Protein AF-0000000074711418 (afdb_homodimer)

Solvent-accessible surface area (backbone atoms only — not comparable to full-atom values): 25862 Å² total; per-residue (Å²): 127,72,84,55,69,32,35,14,30,40,25,32,42,69,70,39,47,30,46,50,47,10,39,46,72,58,63,56,45,56,40,78,42,31,34,33,14,30,91,47,66,71,37,40,48,57,42,47,72,63,50,27,42,69,42,72,46,60,62,56,36,60,75,67,21,33,38,35,36,38,39,44,59,46,82,50,41,68,62,52,39,64,68,39,26,87,68,60,46,81,76,32,38,44,30,33,54,33,62,34,54,39,62,68,40,52,51,70,54,32,49,86,70,47,21,33,34,42,35,43,54,28,71,27,17,40,75,40,35,14,48,32,42,34,33,73,34,94,50,45,46,72,66,51,52,51,48,51,48,56,57,46,43,56,17,17,54,54,47,81,45,61,69,91,51,47,36,45,41,42,17,49,38,37,20,28,30,35,58,48,25,48,49,30,48,20,40,14,49,14,36,34,74,72,68,41,56,62,72,59,23,43,50,47,29,22,47,28,40,29,13,35,19,47,45,36,65,71,67,66,51,56,39,72,58,55,28,51,73,57,37,49,94,91,34,25,32,44,42,14,50,50,39,24,60,76,45,43,45,50,58,20,40,22,46,11,29,46,41,5,20,54,39,22,52,54,52,7,66,74,71,30,93,126,74,84,56,67,33,34,13,28,40,26,32,43,68,71,39,47,31,46,50,45,9,38,46,72,58,63,58,46,56,39,79,42,31,32,33,11,28,91,48,66,71,37,40,50,57,41,45,74,63,49,26,42,67,44,70,47,61,61,56,38,60,73,67,21,32,38,35,37,38,38,45,59,45,82,51,43,66,63,50,39,63,68,38,27,88,68,62,47,82,76,31,39,43,30,33,56,32,62,34,53,38,62,68,40,52,50,71,54,32,49,88,71,48,22,32,34,41,33,43,55,25,72,25,17,41,74,40,35,14,47,33,41,33,31,72,33,92,49,43,48,71,66,53,52,52,48,50,48,55,58,46,45,57,17,18,54,54,47,81,46,63,71,90,50,47,36,45,40,44,16,48,40,36,20,28,30,35,58,48,26,47,48,31,47,18,42,14,49,14,36,34,76,72,67,43,56,61,72,59,23,42,50,45,28,21,48,28,38,29,14,34,18,46,45,36,66,70,67,65,51,56,39,69,57,56,28,50,73,55,37,48,92,91,35,24,33,44,42,15,49,50,39,23,60,76,45,43,45,50,58,21,39,22,46,11,28,46,42,5,20,53,41,22,51,54,51,7,66,75,72,28,93

pLDDT: mean 95.0, std 6.63, range [34.06, 98.62]

Foldseek 3Di:
DLPAWQEEEEALDLVVLLLVLLLVVLVSDQQQSYEYADCDPVSQVSSVVSVHHYDPDPQVRLVRTQEYEYEDELLCCLVSLLRNQVSQDQSHEYEYQYFQFALVLSCVSHPHLGWYKYKHKASQLSVLAMEMEIDTDPNHDPVNVVNVCVSNNSSHHYDYDDRVCVLLCCLCRHCVVVVVLVVLQVQLVVVVVVPDDNVVSSVVSVVVVVVLVCCCVVVVDDSVVVLVVVDDDVDDSVVVVVVCVVVCVVVVSVVSSVVSSVVSNVSNVSSSD/DLPAWQEEEEALDLVVLLLVLLLVVLVSDQQQSYEYADCDPVSQVSSVVSVHHYDPDPQVRLVRTQEYEYEDELLCCLVSLLRNQVSQDQSHEYEYQYFQFALVLSCVSHPHLGWYKYKHKASQLSVLAMEMEIDTDPNHDPVNVVNVCVSNNSSHHYDYDDRVCVLLCCLCRHCVVVVVLVVLQVQLVVVVVVPDDNVVSSVVSVVVVVVLVCCCVVVVDDSVVVLVVVDDDVDDSVVVVVVCVVVCVVVVSVVSSVVSSVVSNVSNVSSSD

Organism: Acropora cervicornis (NCBI:txid6130)

Sequence (546 aa):
MSLIPRLGFIGGGKASQVLAKGFLSAGVVNANEIYASAPSERDLKQFQAMGCNVTSDNKLILKESNLVFLAIKSKVFPEVLKEISPLVARNHLIASIAAGVTLDYMQKSLPGRSRTVRMMLNTPVQFREGVTAVTFGKFASEEDYALIHQLMSTVGYCFDLDEDLMDVMTALSGGGPAYLYLAMESLADGAVRVGLNRQEAMKLAAKTAAGAAKMVFESGQHPGELKDTVCSAGGATIAGIQALEESGFRGSLIKAVCAATERAKALGYNGTRMSLIPRLGFIGGGKASQVLAKGFLSAGVVNANEIYASAPSERDLKQFQAMGCNVTSDNKLILKESNLVFLAIKSKVFPEVLKEISPLVARNHLIASIAAGVTLDYMQKSLPGRSRTVRMMLNTPVQFREGVTAVTFGKFASEEDYALIHQLMSTVGYCFDLDEDLMDVMTALSGGGPAYLYLAMESLADGAVRVGLNRQEAMKLAAKTAAGAAKMVFESGQHPGELKDTVCSAGGATIAGIQALEESGFRGSLIKAVCAATERAKALGYNGTR

Secondary structure (DSSP, 8-state):
--SS--EEEES-SHHHHHHHHHHHHHTSS-GGGEEEE-S-HHHHHHHHHTT-EEES-HHHHHHH-SEEEE-S-GGGHHHHHHHHGGG--TT-EEEE--TT--HHHHHHHSSTT-EEEEEE--GGGGGT-EEEEEEE-TT--HHHHHHHHHHHHTTEEEEE--GGGHHHHIIIIISHHHHHHHHHHHHHHHHHHTT--HHHHHHHHHHHHHHHHHHHHHH---HHHHHHHH--TT-HHHHHHHHHHHTTHHHHHHHHHHHHHHHHHHHHTTT--/--SS--EEEES-SHHHHHHHHHHHHHTSS-GGGEEEE-S-HHHHHHHHHTT-EEES-HHHHHHH-SEEEE-S-GGGHHHHHHHHGGG--TT-EEEE--TT--HHHHHHHSSTT-EEEEEE--GGGGGT-EEEEEEE-TT--HHHHHHHHHHHHTTEEEEE--GGGHHHHIIIIISHHHHHHHHHHHHHHHHHHTT--HHHHHHHHHHHHHHHHHHHHHH---HHHHHHHH--TT-HHHHHHHHHHHTTHHHHHHHHHHHHHHHHHHHHTTT--

Radius of gyration: 26.35 Å; Cα contacts (8 Å, |Δi|>4): 1272; chains: 2; bounding box: 43×78×59 Å

Nearest PDB structures (foldseek):
  5uax-assembly1_C  TM=9.812E-01  e=3.099E-28  Homo sapiens
  2rcy-assembly1_A  TM=9.513E-01  e=7.555E-25  Plasmodium falciparum 3D7
  2rcy-assembly1_B-2  TM=9.620E-01  e=2.921E-22  Plasmodium falciparum 3D7
  2rcy-assembly1_D-2  TM=9.573E-01  e=6.235E-22  Plasmodium falciparum 3D7
  2ahr-assembly1_E  TM=9.282E-01  e=7.950E-21  Streptococcus pyogenes M1 GAS

InterPro domains:
  IPR000304 Pyrroline-5-carboxylate reductase-like [MF_01925] (5-267)
  IPR000304 Pyrroline-5-carboxylate reductase-like [PIRSF000193] (7-268)
  IPR000304 Pyrroline-5-carboxylate reductase-like [TIGR00112] (7-267)
  IPR008927 6-phosphogluconate dehydrogenase-like, C-terminal domain superfamily [SSF48179] (162-268)
  IPR028939 Pyrroline-5-carboxylate reductase, catalytic, N-terminal [PF03807] (6-100)
  IPR029036 Pyrroline-5-carboxylate reductase, dimerisation domain [PF14748] (163-267)
  IPR036291 NAD(P)-binding domain superfamily [SSF51735] (6-159)
  IPR053790 Pyrroline-5-carboxylate reductase-like conserved site [PS00521] (223-245)

Structure (mmCIF, N/CA/C/O backbone):
data_AF-0000000074711418-model_v1
#
loop_
_entity.id
_entity.type
_entity.pdbx_description
1 polymer 'Pyrroline-5-carboxylate reductase'
#
loop_
_atom_site.group_PDB
_atom_site.id
_atom_site.type_symbol
_atom_site.label_atom_id
_atom_site.label_alt_id
_atom_site.label_comp_id
_atom_site.label_asym_id
_atom_site.label_entity_id
_atom_site.label_seq_id
_atom_site.pdbx_PDB_ins_code
_atom_site.Cartn_x
_atom_site.Cartn_y
_atom_site.Cartn_z
_atom_site.occupancy
_atom_site.B_iso_or_equiv
_atom_site.auth_seq_id
_atom_site.auth_comp_id
_atom_site.auth_asym_id
_atom_site.auth_atom_id
_atom_site.pdbx_PDB_model_num
ATOM 1 N N . MET A 1 1 ? 8.953 8.07 33.062 1 34.19 1 MET A N 1
ATOM 2 C CA . MET A 1 1 ? 8.227 9.328 32.938 1 34.19 1 MET A CA 1
ATOM 3 C C . MET A 1 1 ? 8.055 9.703 31.469 1 34.19 1 MET A C 1
ATOM 5 O O . MET A 1 1 ? 9 9.602 30.688 1 34.19 1 MET A O 1
ATOM 9 N N . SER A 1 2 ? 6.848 9.617 30.875 1 48.78 2 SER A N 1
ATOM 10 C CA . SER A 1 2 ? 6.637 9.695 29.438 1 48.78 2 SER A CA 1
ATOM 11 C C . SER A 1 2 ? 7.289 10.945 28.859 1 48.78 2 SER A C 1
ATOM 13 O O . SER A 1 2 ? 7.156 12.039 29.406 1 48.78 2 SER A O 1
ATOM 15 N N . LEU A 1 3 ? 8.398 10.914 28.375 1 53.09 3 LEU A N 1
ATOM 16 C CA . LEU A 1 3 ? 9.25 11.922 27.766 1 53.09 3 LEU A CA 1
ATOM 17 C C . LEU A 1 3 ? 8.43 12.898 26.938 1 53.09 3 LEU A C 1
ATOM 19 O O . LEU A 1 3 ? 8.945 13.922 26.484 1 53.09 3 LEU A O 1
ATOM 23 N N . ILE A 1 4 ? 7.148 12.539 26.703 1 62.31 4 ILE A N 1
ATOM 24 C CA . ILE A 1 4 ? 6.434 13.438 25.812 1 62.31 4 ILE A CA 1
ATOM 25 C C . ILE A 1 4 ? 5.621 14.445 26.641 1 62.31 4 ILE A C 1
ATOM 27 O O . ILE A 1 4 ? 4.922 14.062 27.578 1 62.31 4 ILE A O 1
ATOM 31 N N . PRO A 1 5 ? 6.016 15.805 26.516 1 76 5 PRO A N 1
ATOM 32 C CA . PRO A 1 5 ? 5.223 16.859 27.141 1 76 5 PRO A CA 1
ATOM 33 C C . PRO A 1 5 ? 3.719 16.672 26.953 1 76 5 PRO A C 1
ATOM 35 O O . PRO A 1 5 ? 3.299 15.797 26.188 1 76 5 PRO A O 1
ATOM 38 N N . ARG A 1 6 ? 2.848 17.25 27.859 1 91.62 6 ARG A N 1
ATOM 39 C CA . ARG A 1 6 ? 1.404 17.281 27.656 1 91.62 6 ARG A CA 1
ATOM 40 C C . ARG A 1 6 ? 1.065 17.844 26.266 1 91.62 6 ARG A C 1
ATOM 42 O O . ARG A 1 6 ? 1.624 18.859 25.859 1 91.62 6 ARG A O 1
ATOM 49 N N . LEU A 1 7 ? 0.196 17.062 25.594 1 96.75 7 LEU A N 1
ATOM 50 C CA . LEU A 1 7 ? -0.16 17.375 24.219 1 96.75 7 LEU A CA 1
ATOM 51 C C . LEU A 1 7 ? -1.518 18.062 24.156 1 96.75 7 LEU A C 1
ATOM 53 O O . LEU A 1 7 ? -2.455 17.672 24.844 1 96.75 7 LEU A O 1
ATOM 57 N N . GLY A 1 8 ? -1.54 19.156 23.422 1 98 8 GLY A N 1
ATOM 58 C CA . GLY A 1 8 ? -2.799 19.844 23.219 1 98 8 GLY A CA 1
ATOM 59 C C . GLY A 1 8 ? -3.148 20 21.75 1 98 8 GLY A C 1
ATOM 60 O O . GLY A 1 8 ? -2.271 20.266 20.922 1 98 8 GLY A O 1
ATOM 61 N N . PHE A 1 9 ? -4.441 19.812 21.438 1 98.62 9 PHE A N 1
ATOM 62 C CA . PHE A 1 9 ? -4.965 20.062 20.094 1 98.62 9 PHE A CA 1
ATOM 63 C C . PHE A 1 9 ? -5.953 21.219 20.094 1 98.62 9 PHE A C 1
ATOM 65 O O . PHE A 1 9 ? -6.945 21.188 20.828 1 98.62 9 PHE A O 1
ATOM 72 N N . ILE A 1 10 ? -5.59 22.234 19.375 1 98.5 10 ILE A N 1
ATOM 73 C CA . ILE A 1 10 ? -6.602 23.219 19.031 1 98.5 10 ILE A CA 1
ATOM 74 C C . ILE A 1 10 ? -7.262 22.859 17.703 1 98.5 10 ILE A C 1
ATOM 76 O O . ILE A 1 10 ? -6.629 22.938 16.656 1 98.5 10 ILE A O 1
ATOM 80 N N . GLY A 1 11 ? -8.5 22.531 17.766 1 97.25 11 GLY A N 1
ATOM 81 C CA . GLY A 1 11 ? -9.18 21.859 16.672 1 97.25 11 GLY A CA 1
ATOM 82 C C . GLY A 1 11 ? -9.281 20.344 16.859 1 97.25 11 GLY A C 1
ATOM 83 O O . GLY A 1 11 ? -8.328 19.625 16.594 1 97.25 11 GLY A O 1
ATOM 84 N N . GLY A 1 12 ? -10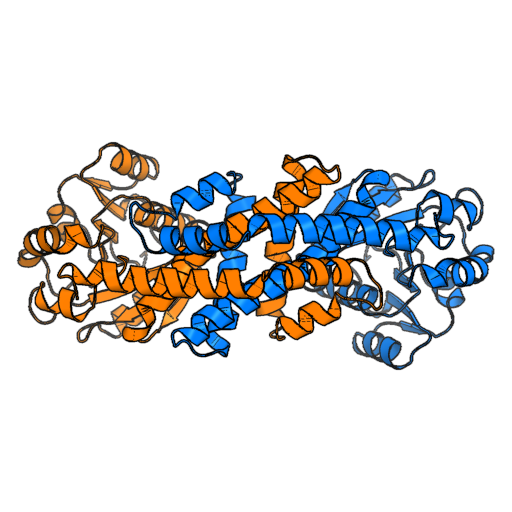.414 19.891 17.234 1 95.44 12 GLY A N 1
ATOM 85 C CA . GLY A 1 12 ? -10.617 18.484 17.516 1 95.44 12 GLY A CA 1
ATOM 86 C C . GLY A 1 12 ? -11.211 17.719 16.359 1 95.44 12 GLY A C 1
ATOM 87 O O . GLY A 1 12 ? -12.016 16.797 16.547 1 95.44 12 GLY A O 1
ATOM 88 N N . GLY A 1 13 ? -10.812 18.188 15.188 1 92.44 13 GLY A N 1
ATOM 89 C CA . GLY A 1 13 ? -11.375 17.547 14.016 1 92.44 13 GLY A CA 1
ATOM 90 C C . GLY A 1 13 ? -10.711 16.234 13.672 1 92.44 13 GLY A C 1
ATOM 91 O O . GLY A 1 13 ? -10.047 15.625 14.523 1 92.44 13 GLY A O 1
ATOM 92 N N . LYS A 1 14 ? -10.906 15.781 12.484 1 90.31 14 LYS A N 1
ATOM 93 C CA . LYS A 1 14 ? -10.453 14.461 12.039 1 90.31 14 LYS A CA 1
ATOM 94 C C . LYS A 1 14 ? -8.938 14.336 12.133 1 90.31 14 LYS A C 1
ATOM 96 O O . LYS A 1 14 ? -8.422 13.305 12.562 1 90.31 14 LYS A O 1
ATOM 101 N N . ALA A 1 15 ? -8.242 15.344 11.711 1 93.06 15 ALA A N 1
ATOM 102 C CA . ALA A 1 15 ? -6.785 15.305 11.695 1 93.06 15 ALA A CA 1
ATOM 103 C C . ALA A 1 15 ? -6.227 15.094 13.102 1 93.06 15 ALA A C 1
ATOM 105 O O . ALA A 1 15 ? -5.336 14.266 13.305 1 93.06 15 ALA A O 1
ATOM 106 N N . SER A 1 16 ? -6.762 15.828 14.008 1 96.56 16 SER A N 1
ATOM 107 C CA . SER A 1 16 ? -6.293 15.688 15.383 1 96.56 16 SER A CA 1
ATOM 108 C C . SER A 1 16 ? -6.691 14.344 15.969 1 96.56 16 SER A C 1
ATOM 110 O O . SER A 1 16 ? -5.941 13.75 16.75 1 96.56 16 SER A O 1
ATOM 112 N N . GLN A 1 17 ? -7.832 13.883 15.594 1 96.38 17 GLN A N 1
ATOM 113 C CA . GLN A 1 17 ? -8.32 12.609 16.125 1 96.38 17 GLN A CA 1
ATOM 114 C C . GLN A 1 17 ? -7.422 11.453 15.672 1 96.38 17 GLN A C 1
ATOM 116 O O . GLN A 1 17 ? -7.055 10.602 16.484 1 96.38 17 GLN A O 1
ATOM 121 N N . VAL A 1 18 ? -7.098 11.43 14.453 1 95.56 18 VAL A N 1
ATOM 122 C CA . VAL A 1 18 ? -6.293 10.32 13.953 1 95.56 18 VAL A CA 1
ATOM 123 C C . VAL A 1 18 ? -4.887 10.391 14.547 1 95.56 18 VAL A C 1
ATOM 125 O O . VAL A 1 18 ? -4.266 9.359 14.82 1 95.56 18 VAL A O 1
ATOM 128 N N . LEU A 1 19 ? -4.422 11.578 14.711 1 96.88 19 LEU A N 1
ATOM 129 C CA . LEU A 1 19 ? -3.121 11.75 15.344 1 96.88 19 LEU A CA 1
ATOM 130 C C . LEU A 1 19 ? -3.148 11.25 16.781 1 96.88 19 LEU A C 1
ATOM 132 O O . LEU A 1 19 ? -2.246 10.523 17.219 1 96.88 19 LEU A O 1
ATOM 136 N N . ALA A 1 20 ? -4.141 11.656 17.5 1 97.31 20 ALA A N 1
ATOM 137 C CA . ALA A 1 20 ? -4.297 11.219 18.891 1 97.31 20 ALA A CA 1
ATOM 138 C C . ALA A 1 20 ? -4.379 9.695 18.969 1 97.31 20 ALA A C 1
ATOM 140 O O . ALA A 1 20 ? -3.711 9.078 19.797 1 97.31 20 ALA A O 1
ATOM 141 N N . LYS A 1 21 ? -5.172 9.109 18.109 1 97.44 21 LYS A N 1
ATOM 142 C CA . LYS A 1 21 ? -5.297 7.656 18.078 1 97.44 21 LYS A CA 1
ATOM 143 C C . LYS A 1 21 ? -3.945 6.992 17.812 1 97.44 21 LYS A C 1
ATOM 145 O O . LYS A 1 21 ? -3.615 5.98 18.438 1 97.44 21 LYS A O 1
ATOM 150 N N . GLY A 1 22 ? -3.219 7.594 16.875 1 97.12 22 GLY A N 1
ATOM 151 C CA . GLY A 1 22 ? -1.889 7.078 16.594 1 97.12 22 GLY A CA 1
ATOM 152 C C . GLY A 1 22 ? -0.963 7.113 17.781 1 97.12 22 GLY A C 1
ATOM 153 O O . GLY A 1 22 ? -0.322 6.113 18.109 1 97.12 22 GLY A O 1
ATOM 154 N N . PHE A 1 23 ? -0.932 8.258 18.438 1 96.75 23 PHE A N 1
ATOM 155 C CA . PHE A 1 23 ? -0.052 8.414 19.578 1 96.75 23 PHE A CA 1
ATOM 156 C C . PHE A 1 23 ? -0.452 7.473 20.703 1 96.75 23 PHE A C 1
ATOM 158 O O . PHE A 1 23 ? 0.408 6.895 21.375 1 96.75 23 PHE A O 1
ATOM 165 N N . LEU A 1 24 ? -1.731 7.328 20.938 1 96.81 24 LEU A N 1
ATOM 166 C CA . LEU A 1 24 ? -2.225 6.426 21.969 1 96.81 24 LEU A CA 1
ATOM 167 C C . LEU A 1 24 ? -1.874 4.977 21.641 1 96.81 24 LEU A C 1
ATOM 169 O O . LEU A 1 24 ? -1.411 4.234 22.516 1 96.81 24 LEU A O 1
ATOM 173 N N . SER A 1 25 ? -2.055 4.633 20.391 1 95.94 25 SER A N 1
ATOM 174 C CA . SER A 1 25 ? -1.768 3.27 19.969 1 95.94 25 SER A CA 1
ATOM 175 C C . SER A 1 25 ? -0.277 2.961 20.062 1 95.94 25 SER A C 1
ATOM 177 O O . SER A 1 25 ? 0.109 1.824 20.344 1 95.94 25 SER A O 1
ATOM 179 N N . ALA A 1 26 ? 0.507 3.953 19.812 1 95.81 26 ALA A N 1
ATOM 180 C CA . ALA A 1 26 ? 1.957 3.793 19.906 1 95.81 26 ALA A CA 1
ATOM 181 C C . ALA A 1 26 ? 2.42 3.736 21.359 1 95.81 26 ALA A C 1
ATOM 183 O O . ALA A 1 26 ? 3.551 3.336 21.641 1 95.81 26 ALA A O 1
ATOM 184 N N . GLY A 1 27 ? 1.573 4.211 22.297 1 94.69 27 GLY A N 1
ATOM 185 C CA . GLY A 1 27 ? 1.88 4.168 23.719 1 94.69 27 GLY A CA 1
ATOM 186 C C . GLY A 1 27 ? 2.857 5.242 24.156 1 94.69 27 GLY A C 1
ATOM 187 O O . GLY A 1 27 ? 3.555 5.086 25.156 1 94.69 27 GLY A O 1
ATOM 188 N N . VAL A 1 28 ? 2.908 6.266 23.391 1 94.06 28 VAL A N 1
ATOM 189 C CA . VAL A 1 28 ? 3.932 7.27 23.672 1 94.06 28 VAL A CA 1
ATOM 190 C C . VAL A 1 28 ? 3.344 8.375 24.531 1 94.06 28 VAL A C 1
ATOM 192 O O . VAL A 1 28 ? 4.082 9.156 25.141 1 94.06 28 VAL A O 1
ATOM 195 N N . VAL A 1 29 ? 2.037 8.43 24.562 1 94.25 29 VAL A N 1
ATOM 196 C CA . VAL A 1 29 ? 1.333 9.398 25.406 1 94.25 29 VAL A CA 1
ATOM 197 C C . VAL A 1 29 ? 0.086 8.758 26 1 94.25 29 VAL A C 1
ATOM 199 O O . VAL A 1 29 ? -0.544 7.902 25.375 1 94.25 29 VAL A O 1
ATOM 202 N N . ASN A 1 30 ? -0.18 9.133 27.188 1 95.19 30 ASN A N 1
ATOM 203 C CA . ASN A 1 30 ? -1.415 8.664 27.797 1 95.19 30 ASN A CA 1
ATOM 204 C C . ASN A 1 30 ? -2.586 9.594 27.484 1 95.19 30 ASN A C 1
ATOM 206 O O . ASN A 1 30 ? -2.393 10.797 27.281 1 95.19 30 ASN A O 1
ATOM 210 N N . ALA A 1 31 ? -3.748 9.031 27.5 1 96.94 31 ALA A N 1
ATOM 211 C CA . ALA A 1 31 ? -4.949 9.773 27.125 1 96.94 31 ALA A CA 1
ATOM 212 C C . ALA A 1 31 ? -5.137 10.992 28.031 1 96.94 31 ALA A C 1
ATOM 214 O O . ALA A 1 31 ? -5.551 12.055 27.562 1 96.94 31 ALA A O 1
ATOM 215 N N . ASN A 1 32 ? -4.816 10.828 29.297 1 95.56 32 ASN A N 1
ATOM 216 C CA . ASN A 1 32 ? -5.035 11.906 30.25 1 95.56 32 ASN A CA 1
ATOM 217 C C . ASN A 1 32 ? -4.023 13.031 30.062 1 95.56 32 ASN A C 1
ATOM 219 O O . ASN A 1 32 ? -4.16 14.102 30.656 1 95.56 32 ASN A O 1
ATOM 223 N N . GLU A 1 33 ? -3.08 12.781 29.203 1 96.25 33 GLU A N 1
ATOM 224 C CA . GLU A 1 33 ? -2.074 13.797 28.906 1 96.25 33 GLU A CA 1
ATOM 225 C C . GLU A 1 33 ? -2.406 14.547 27.609 1 96.25 33 GLU A C 1
ATOM 227 O O . GLU A 1 33 ? -1.65 15.414 27.188 1 96.25 33 GLU A O 1
ATOM 232 N N . ILE A 1 34 ? -3.482 14.219 27 1 97.75 34 ILE A N 1
ATOM 233 C CA . ILE A 1 34 ? -3.922 14.852 25.75 1 97.75 34 ILE A CA 1
ATOM 234 C C . ILE A 1 34 ? -5.109 15.766 26.047 1 97.75 34 ILE A C 1
ATOM 236 O O . ILE A 1 34 ? -6.07 15.367 26.703 1 97.75 34 ILE A O 1
ATOM 240 N N . TYR A 1 35 ? -4.992 17 25.609 1 98 35 TYR A N 1
ATOM 241 C CA . TYR A 1 35 ? -6.074 17.969 25.688 1 98 35 TYR A CA 1
ATOM 242 C C . TYR A 1 35 ? -6.52 18.391 24.281 1 98 35 TYR A C 1
ATOM 244 O O . TYR A 1 35 ? -5.691 18.594 23.406 1 98 35 TYR A O 1
ATOM 252 N N . ALA A 1 36 ? -7.836 18.453 24.094 1 98.56 36 ALA A N 1
ATOM 253 C CA . ALA A 1 36 ? -8.352 18.875 22.797 1 98.56 36 ALA A CA 1
ATOM 254 C C . ALA A 1 36 ? -9.453 19.922 22.953 1 98.56 36 ALA A C 1
ATOM 256 O O . ALA A 1 36 ? -10.289 19.812 23.859 1 98.56 36 ALA A O 1
ATOM 257 N N . SER A 1 37 ? -9.367 20.938 22.172 1 98.5 37 SER A N 1
ATOM 258 C CA . SER A 1 37 ? -10.422 21.938 22.125 1 98.5 37 SER A CA 1
ATOM 259 C C . SER A 1 37 ? -11.141 21.922 20.781 1 98.5 37 SER A C 1
ATOM 261 O O . SER A 1 37 ? -10.523 21.672 19.734 1 98.5 37 SER A O 1
ATOM 263 N N . ALA A 1 38 ? -12.43 22.109 20.75 1 97.06 38 ALA A N 1
ATOM 264 C CA . ALA A 1 38 ? -13.25 22.188 19.531 1 97.06 38 ALA A CA 1
ATOM 265 C C . ALA A 1 38 ? -14.562 22.922 19.812 1 97.06 38 ALA A C 1
ATOM 267 O O . ALA A 1 38 ? -15.062 22.906 20.938 1 97.06 38 ALA A O 1
ATOM 268 N N . PRO A 1 39 ? -14.984 23.609 18.797 1 93.31 39 PRO A N 1
ATOM 269 C CA . PRO A 1 39 ? -16.281 24.25 18.969 1 93.31 39 PRO A CA 1
ATOM 270 C C . PRO A 1 39 ? -17.438 23.25 18.922 1 93.31 39 PRO A C 1
ATOM 272 O O . PRO A 1 39 ? -18.516 23.516 19.469 1 93.31 39 PRO A O 1
ATOM 275 N N . SER A 1 40 ? -17.281 22.109 18.281 1 91.06 40 SER A N 1
ATOM 276 C CA . SER A 1 40 ? -18.344 21.125 18.078 1 91.06 40 SER A CA 1
ATOM 277 C C . SER A 1 40 ? -18.328 20.062 19.172 1 91.06 40 SER A C 1
ATOM 279 O O . SER A 1 40 ? -17.312 19.438 19.422 1 91.06 40 SER A O 1
ATOM 281 N N . GLU A 1 41 ? -19.469 19.734 19.688 1 93.31 41 GLU A N 1
ATOM 282 C CA . GLU A 1 41 ? -19.609 18.688 20.688 1 93.31 41 GLU A CA 1
ATOM 283 C C . GLU A 1 41 ? -19.297 17.312 20.094 1 93.31 41 GLU A C 1
ATOM 285 O O . GLU A 1 41 ? -18.781 16.438 20.766 1 93.31 41 GLU A O 1
ATOM 290 N N . ARG A 1 42 ? -19.609 17.219 18.875 1 92.62 42 ARG A N 1
ATOM 291 C CA . ARG A 1 42 ? -19.375 15.961 18.188 1 92.62 42 ARG A CA 1
ATOM 292 C C . ARG A 1 42 ? -17.891 15.602 18.203 1 92.62 42 ARG A C 1
ATOM 294 O O . ARG A 1 42 ? -17.516 14.469 18.516 1 92.62 42 ARG A O 1
ATOM 301 N N . ASP A 1 43 ? -17.062 16.531 17.938 1 93.31 43 ASP A N 1
ATOM 302 C CA . ASP A 1 43 ? -15.617 16.312 17.906 1 93.31 43 ASP A CA 1
ATOM 303 C C . ASP A 1 43 ? -15.07 16.047 19.312 1 93.31 43 ASP A C 1
ATOM 305 O O . ASP A 1 43 ? -14.203 15.203 19.5 1 93.31 43 ASP A O 1
ATOM 309 N N . LEU A 1 44 ? -15.633 16.797 20.25 1 96.69 44 LEU A N 1
ATOM 310 C CA . LEU A 1 44 ? -15.188 16.641 21.625 1 96.69 44 LEU A CA 1
ATOM 311 C C . LEU A 1 44 ? -15.523 15.242 22.156 1 96.69 44 LEU A C 1
ATOM 313 O O . LEU A 1 44 ? -14.742 14.648 22.906 1 96.69 44 LEU A O 1
ATOM 317 N N . LYS A 1 45 ? -16.656 14.719 21.75 1 97.12 45 LYS A N 1
ATOM 318 C CA . LYS A 1 45 ? -17.078 13.398 22.203 1 97.12 45 LYS A CA 1
ATOM 319 C C . LYS A 1 45 ? -16.109 12.312 21.719 1 97.12 45 LYS A C 1
ATOM 321 O O . LYS A 1 45 ? -15.891 11.32 22.422 1 97.12 45 LYS A O 1
ATOM 326 N N . GLN A 1 46 ? -15.562 12.5 20.578 1 96.19 46 GLN A N 1
ATOM 327 C CA . GLN A 1 46 ? -14.594 11.531 20.062 1 96.19 46 GLN A CA 1
ATOM 328 C C . GLN A 1 46 ? -13.344 11.492 20.922 1 96.19 46 GLN A C 1
ATOM 330 O O . GLN A 1 46 ? -12.805 10.414 21.188 1 96.19 46 GLN A O 1
ATOM 335 N N . PHE A 1 47 ? -12.891 12.617 21.375 1 97.88 47 PHE A N 1
ATOM 336 C CA . PHE A 1 47 ? -11.719 12.688 22.25 1 97.88 47 PHE A CA 1
ATOM 337 C C . PHE A 1 47 ? -12.047 12.148 23.641 1 97.88 47 PHE A C 1
ATOM 339 O O . PHE A 1 47 ? -11.227 11.469 24.25 1 97.88 47 PHE A O 1
ATOM 346 N N . GLN A 1 48 ? -13.227 12.477 24.062 1 97.69 48 GLN A N 1
ATOM 347 C CA . GLN A 1 48 ? -13.664 11.953 2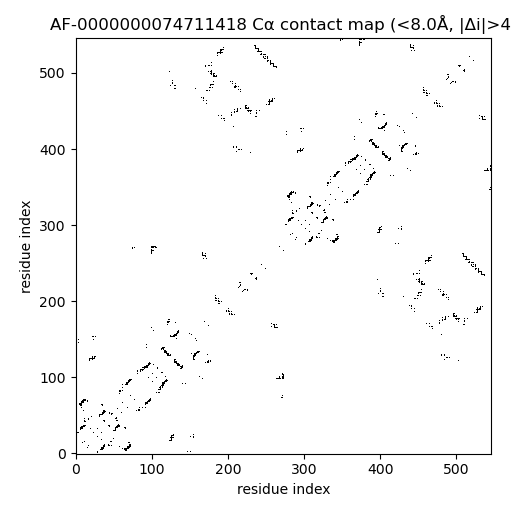5.359 1 97.69 48 GLN A CA 1
ATOM 348 C C . GLN A 1 48 ? -13.703 10.43 25.344 1 97.69 48 GLN A C 1
ATOM 350 O O . GLN A 1 48 ? -13.312 9.789 26.328 1 97.69 48 GLN A O 1
ATOM 355 N N . ALA A 1 49 ? -14.109 9.922 24.266 1 97.56 49 ALA A N 1
ATOM 356 C CA . ALA A 1 49 ? -14.219 8.469 24.125 1 97.56 49 ALA A CA 1
ATOM 357 C C . ALA A 1 49 ? -12.844 7.812 24.188 1 97.56 49 ALA A C 1
ATOM 359 O O . ALA A 1 49 ? -12.719 6.652 24.594 1 97.56 49 ALA A O 1
ATOM 360 N N . MET A 1 50 ? -11.828 8.539 23.891 1 97.31 50 MET A N 1
ATOM 361 C CA . MET A 1 50 ? -10.461 8.023 23.953 1 97.31 50 MET A CA 1
ATOM 362 C C . MET A 1 50 ? -9.867 8.211 25.344 1 97.31 50 MET A C 1
ATOM 364 O O . MET A 1 50 ? -8.75 7.762 25.594 1 97.31 50 MET A O 1
ATOM 368 N N . GLY A 1 51 ? -10.586 8.914 26.156 1 97.81 51 GLY A N 1
ATOM 369 C CA . GLY A 1 51 ? -10.109 9.164 27.516 1 97.81 51 GLY A CA 1
ATOM 370 C C . GLY A 1 51 ? -9.32 10.453 27.641 1 97.81 51 GLY A C 1
ATOM 371 O O . GLY A 1 51 ? -8.641 10.68 28.641 1 97.81 51 GLY A O 1
ATOM 372 N N . CYS A 1 52 ? -9.391 11.328 26.641 1 98.19 52 CYS A N 1
ATOM 373 C CA . CYS A 1 52 ? -8.633 12.57 26.641 1 98.19 52 CYS A CA 1
ATOM 374 C C . CYS A 1 52 ? -9.406 13.68 27.344 1 98.19 52 CYS A C 1
ATOM 376 O O . CYS A 1 52 ? -10.594 13.539 27.609 1 98.19 52 CYS A O 1
ATOM 378 N N . ASN A 1 53 ? -8.664 14.703 27.703 1 98.12 53 ASN A N 1
ATOM 379 C CA . ASN A 1 53 ? -9.289 15.906 28.25 1 98.12 53 ASN A CA 1
ATOM 380 C C . ASN A 1 53 ? -9.828 16.812 27.141 1 98.12 53 ASN A C 1
ATOM 382 O O . ASN A 1 53 ? -9.203 16.953 26.094 1 98.12 53 ASN A O 1
ATOM 386 N N . VAL A 1 54 ? -11.07 17.344 27.406 1 98.25 54 VAL A N 1
ATOM 387 C CA . VAL A 1 54 ? -11.672 18.141 26.344 1 98.25 54 VAL A CA 1
ATOM 388 C C . VAL A 1 54 ? -12.102 19.5 26.891 1 98.25 54 VAL A C 1
ATOM 390 O O . VAL A 1 54 ? -12.297 19.641 28.094 1 98.25 54 VAL A O 1
ATOM 393 N N . THR A 1 55 ? -12.156 20.484 26.047 1 98 55 THR A N 1
ATOM 394 C CA . THR A 1 55 ? -12.609 21.844 26.375 1 98 55 THR A CA 1
ATOM 395 C C . THR A 1 55 ? -13.133 22.547 25.141 1 98 55 THR A C 1
ATOM 397 O O . THR A 1 55 ? -12.953 22.078 24.016 1 98 55 THR A O 1
ATOM 400 N N . SER A 1 56 ? -13.875 23.609 25.297 1 96.88 56 SER A N 1
ATOM 401 C CA . SER A 1 56 ? -14.266 24.469 24.172 1 96.88 56 SER A CA 1
ATOM 402 C C . SER A 1 56 ? -13.453 25.766 24.172 1 96.88 56 SER A C 1
ATOM 404 O O . SER A 1 56 ? -13.664 26.625 23.312 1 96.88 56 SER A O 1
ATOM 406 N N . ASP A 1 57 ? -12.547 25.844 25.109 1 97.25 57 ASP A N 1
ATOM 407 C CA . ASP A 1 57 ? -11.711 27.031 25.25 1 97.25 57 ASP A CA 1
ATOM 408 C C . ASP A 1 57 ? -10.281 26.766 24.797 1 97.25 57 ASP A C 1
ATOM 410 O O . ASP A 1 57 ? -9.539 26.031 25.453 1 97.25 57 ASP A O 1
ATOM 414 N N . ASN A 1 58 ? -9.898 27.391 23.75 1 98.25 58 ASN A N 1
ATOM 415 C CA . ASN A 1 58 ? -8.555 27.219 23.203 1 98.25 58 ASN A CA 1
ATOM 416 C C . ASN A 1 58 ? -7.488 27.625 24.219 1 98.25 58 ASN A C 1
ATOM 418 O O . ASN A 1 58 ? -6.398 27.062 24.234 1 98.25 58 ASN A O 1
ATOM 422 N N . LYS A 1 59 ? -7.762 28.594 25.031 1 97.88 59 LYS A N 1
ATOM 423 C CA . LYS A 1 59 ? -6.777 29.125 25.969 1 97.88 59 LYS A CA 1
ATOM 424 C C . LYS A 1 59 ? -6.383 28.078 27.016 1 97.88 59 LYS A C 1
ATOM 426 O O . LYS A 1 59 ? -5.242 28.062 27.484 1 97.88 59 LYS A O 1
ATOM 431 N N . LEU A 1 60 ? -7.344 27.281 27.328 1 97.5 60 LEU A N 1
ATOM 432 C CA . LEU A 1 60 ? -7.062 26.234 28.297 1 97.5 60 LEU A CA 1
ATOM 433 C C . LEU A 1 60 ? -6.023 25.25 27.766 1 97.5 60 LEU A C 1
ATOM 435 O O . LEU A 1 60 ? -5.258 24.672 28.547 1 97.5 60 LEU A O 1
ATOM 439 N N . ILE A 1 61 ? -6 25.047 26.438 1 98.12 61 ILE A N 1
ATOM 440 C CA . ILE A 1 61 ? -5.027 24.156 25.828 1 98.12 61 ILE A CA 1
ATOM 441 C C . ILE A 1 61 ? -3.611 24.641 26.125 1 98.12 61 ILE A C 1
ATOM 443 O O . ILE A 1 61 ? -2.721 23.844 26.438 1 98.12 61 ILE A O 1
ATOM 447 N N . LEU A 1 62 ? -3.391 25.953 26.062 1 97.31 62 LEU A N 1
ATOM 448 C CA . LEU A 1 62 ? -2.068 26.531 26.281 1 97.31 62 LEU A CA 1
ATOM 449 C C . LEU A 1 62 ? -1.671 26.422 27.75 1 97.31 62 LEU A C 1
ATOM 451 O O . LEU A 1 62 ? -0.484 26.328 28.078 1 97.31 62 LEU A O 1
ATOM 455 N N . LYS A 1 63 ? -2.658 26.406 28.578 1 96.5 63 LYS A N 1
ATOM 456 C CA . LYS A 1 63 ? -2.387 26.312 30.016 1 96.5 63 LYS A CA 1
ATOM 457 C C . LYS A 1 63 ? -1.983 24.891 30.391 1 96.5 63 LYS A C 1
ATOM 459 O O . LYS A 1 63 ? -1.156 24.688 31.297 1 96.5 63 LYS A O 1
ATOM 464 N N . GLU A 1 64 ? -2.508 23.938 29.672 1 96.06 64 GLU A N 1
ATOM 465 C CA . GLU A 1 64 ? -2.391 22.547 30.109 1 96.06 64 GLU A CA 1
ATOM 466 C C . GLU A 1 64 ? -1.352 21.797 29.297 1 96.06 64 GLU A C 1
ATOM 468 O O . GLU A 1 64 ? -0.984 20.672 29.641 1 96.06 64 GLU A O 1
ATOM 473 N N . SER A 1 65 ? -0.889 22.391 28.203 1 96.38 65 SER A N 1
ATOM 474 C CA . SER A 1 65 ? -0.022 21.641 27.297 1 96.38 65 SER A CA 1
ATOM 475 C C . SER A 1 65 ? 1.199 22.469 26.891 1 96.38 65 SER A C 1
ATOM 477 O O . SER A 1 65 ? 1.131 23.688 26.828 1 96.38 65 SER A O 1
ATOM 479 N N . ASN A 1 66 ? 2.279 21.766 26.625 1 95.38 66 ASN A N 1
ATOM 480 C CA . ASN A 1 66 ? 3.496 22.422 26.156 1 95.38 66 ASN A CA 1
ATOM 481 C C . ASN A 1 66 ? 3.701 22.234 24.656 1 95.38 66 ASN A C 1
ATOM 483 O O . ASN A 1 66 ? 4.367 23.031 24 1 95.38 66 ASN A O 1
ATOM 487 N N . LEU A 1 67 ? 3.281 21.125 24.141 1 97.44 67 LEU A N 1
ATOM 488 C CA . LEU A 1 67 ? 3.221 20.906 22.703 1 97.44 67 LEU A CA 1
ATOM 489 C C . LEU A 1 67 ? 1.796 21.062 22.188 1 97.44 67 LEU A C 1
ATOM 491 O O . LEU A 1 67 ? 0.917 20.266 22.516 1 97.44 67 LEU A O 1
ATOM 495 N N . VAL A 1 68 ? 1.585 22.078 21.375 1 98 68 VAL A N 1
ATOM 496 C CA . VAL A 1 68 ? 0.238 22.422 20.938 1 98 68 VAL A CA 1
ATOM 497 C C . VAL A 1 68 ? 0.139 22.266 19.422 1 98 68 VAL A C 1
ATOM 499 O O . VAL A 1 68 ? 0.865 22.938 18.672 1 98 68 VAL A O 1
ATOM 502 N N . PHE A 1 69 ? -0.784 21.391 18.984 1 98.44 69 PHE A N 1
ATOM 503 C CA . PHE A 1 69 ? -1.082 21.234 17.562 1 98.44 69 PHE A CA 1
ATOM 504 C C . PHE A 1 69 ? -2.225 22.156 17.141 1 98.44 69 PHE A C 1
ATOM 506 O O . PHE A 1 69 ? -3.326 22.078 17.688 1 98.44 69 PHE A O 1
ATOM 513 N N . LEU A 1 70 ? -1.918 23 16.25 1 98.25 70 LEU A N 1
ATOM 514 C CA . LEU A 1 70 ? -2.982 23.734 15.57 1 98.25 70 LEU A CA 1
ATOM 515 C C . LEU A 1 70 ? -3.562 22.922 14.422 1 98.25 70 LEU A C 1
ATOM 517 O O . LEU A 1 70 ? -2.998 22.891 13.328 1 98.25 70 LEU A O 1
ATOM 521 N N . ALA A 1 71 ? -4.676 22.297 14.703 1 96.75 71 ALA A N 1
ATOM 522 C CA . ALA A 1 71 ? -5.34 21.406 13.758 1 96.75 71 ALA A CA 1
ATOM 523 C C . ALA A 1 71 ? -6.68 21.984 13.305 1 96.75 71 ALA A C 1
ATOM 525 O O . ALA A 1 71 ? -7.707 21.312 13.352 1 96.75 71 ALA A O 1
ATOM 526 N N . ILE A 1 72 ? -6.637 23.219 12.867 1 94.94 72 ILE A N 1
ATOM 527 C CA . ILE A 1 72 ? -7.816 23.953 12.414 1 94.94 72 ILE A CA 1
ATOM 528 C C . ILE A 1 72 ? -7.656 24.328 10.938 1 94.94 72 ILE A C 1
ATOM 530 O O . ILE A 1 72 ? -6.559 24.234 10.383 1 94.94 72 ILE A O 1
ATOM 534 N N . LYS A 1 73 ? -8.773 24.719 10.344 1 89.69 73 LYS A N 1
ATOM 535 C CA . LYS A 1 73 ? -8.742 25.156 8.953 1 89.69 73 LYS A CA 1
ATOM 536 C C . LYS A 1 73 ? -7.957 26.453 8.797 1 89.69 73 LYS A C 1
ATOM 538 O O . LYS A 1 73 ? -7.98 27.297 9.68 1 89.69 73 LYS A O 1
ATOM 543 N N . SER A 1 74 ? -7.34 26.578 7.684 1 92.69 74 SER A N 1
ATOM 544 C CA . SER A 1 74 ? -6.5 27.734 7.414 1 92.69 74 SER A CA 1
ATOM 545 C C . SER A 1 74 ? -7.277 29.031 7.598 1 92.69 74 SER A C 1
ATOM 547 O O . SER A 1 74 ? -6.746 30.016 8.133 1 92.69 74 SER A O 1
ATOM 549 N N . LYS A 1 75 ? -8.508 29.047 7.219 1 90.06 75 LYS A N 1
ATOM 550 C CA . LYS A 1 75 ? -9.312 30.25 7.238 1 90.06 75 LYS A CA 1
ATOM 551 C C . LYS A 1 75 ? -9.586 30.719 8.664 1 90.06 75 LYS A C 1
ATOM 553 O O . LYS A 1 75 ? -9.891 31.891 8.906 1 90.06 75 LYS A O 1
ATOM 558 N N . VAL A 1 76 ? -9.445 29.875 9.625 1 93.31 76 VAL A N 1
ATOM 559 C CA . VAL A 1 76 ? -9.781 30.156 11.023 1 93.31 76 VAL A CA 1
ATOM 560 C C . VAL A 1 76 ? -8.523 30.578 11.773 1 93.31 76 VAL A C 1
ATOM 562 O O . VAL A 1 76 ? -8.609 31.078 12.906 1 93.31 76 VAL A O 1
ATOM 565 N N . PHE A 1 77 ? -7.355 30.516 11.195 1 96.12 77 PHE A N 1
ATOM 566 C CA . PHE A 1 77 ? -6.07 30.75 11.836 1 96.12 77 PHE A CA 1
ATOM 567 C C . PHE A 1 77 ? -5.988 32.156 12.375 1 96.12 77 PHE A C 1
ATOM 569 O O . PHE A 1 77 ? -5.594 32.375 13.523 1 96.12 77 PHE A O 1
ATOM 576 N N . PRO A 1 78 ? -6.426 33.188 11.547 1 95.31 78 PRO A N 1
ATOM 577 C CA . PRO A 1 78 ? -6.293 34.531 12.062 1 95.31 78 PRO A CA 1
ATOM 578 C C . PRO A 1 78 ? -7.031 34.75 13.383 1 95.31 78 PRO A C 1
ATOM 580 O O . PRO A 1 78 ? -6.469 35.312 14.328 1 95.31 78 PRO A O 1
ATOM 583 N N . GLU A 1 79 ? -8.195 34.219 13.477 1 96 79 GLU A N 1
ATOM 584 C CA . GLU A 1 79 ? -9.008 34.375 14.68 1 96 79 GLU A CA 1
ATOM 585 C C . GLU A 1 79 ? -8.398 33.625 15.852 1 96 79 GLU A C 1
ATOM 587 O O . GLU A 1 79 ? -8.289 34.156 16.969 1 96 79 GLU A O 1
ATOM 592 N N . VAL A 1 80 ? -7.941 32.438 15.648 1 97.25 80 VAL A N 1
ATOM 593 C CA . VAL A 1 80 ? -7.426 31.578 16.703 1 97.25 80 VAL A CA 1
ATOM 594 C C . VAL A 1 80 ? -6.074 32.094 17.188 1 97.25 80 VAL A C 1
ATOM 596 O O . VAL A 1 80 ? -5.805 32.125 18.391 1 97.25 80 VAL A O 1
ATOM 599 N N . LEU A 1 81 ? -5.199 32.469 16.25 1 97.44 81 LEU A N 1
ATOM 600 C CA . LEU A 1 81 ? -3.889 32.969 16.641 1 97.44 81 LEU A CA 1
ATOM 601 C C . LEU A 1 81 ? -4.02 34.25 17.453 1 97.44 81 LEU A C 1
ATOM 603 O O . LEU A 1 81 ? -3.271 34.469 18.406 1 97.44 81 LEU A O 1
ATOM 607 N N . LYS A 1 82 ? -4.973 35.094 17.047 1 96.75 82 LYS A N 1
ATOM 608 C CA . LYS A 1 82 ? -5.234 36.312 17.828 1 96.75 82 LYS A CA 1
ATOM 609 C C . LYS A 1 82 ? -5.676 35.969 19.234 1 96.75 82 LYS A C 1
ATOM 611 O O . LYS A 1 82 ? -5.27 36.625 20.203 1 96.75 82 LYS A O 1
ATOM 616 N N . GLU A 1 83 ? -6.426 34.969 19.312 1 97.81 83 GLU A N 1
ATOM 617 C CA . GLU A 1 83 ? -6.988 34.531 20.594 1 97.81 83 GLU A CA 1
ATOM 618 C C . GLU A 1 83 ? -5.902 34 21.516 1 97.81 83 GLU A C 1
ATOM 620 O O . GLU A 1 83 ? -5.875 34.281 22.703 1 97.81 83 GLU A O 1
ATOM 625 N N . ILE A 1 84 ? -4.992 33.25 21 1 98 84 ILE A N 1
ATOM 626 C CA . ILE A 1 84 ? -4.109 32.5 21.875 1 98 84 ILE A CA 1
ATOM 627 C C . ILE A 1 84 ? -2.773 33.219 22.031 1 98 84 ILE A C 1
ATOM 629 O O . ILE A 1 84 ? -1.992 32.906 22.938 1 98 84 ILE A O 1
ATOM 633 N N . SER A 1 85 ? -2.473 34.125 21.172 1 97.94 85 SER A N 1
ATOM 634 C CA . SER A 1 85 ? -1.173 34.781 21.078 1 97.94 85 SER A CA 1
ATOM 635 C C . SER A 1 85 ? -0.721 35.312 22.438 1 97.94 85 SER A C 1
ATOM 637 O O . SER A 1 85 ? 0.426 35.094 22.828 1 97.94 85 SER A O 1
ATOM 639 N N . PRO A 1 86 ? -1.638 35.938 23.234 1 97.38 86 PRO A N 1
ATOM 640 C CA . PRO A 1 86 ? -1.191 36.5 24.5 1 97.38 86 PRO A CA 1
ATOM 641 C C . PRO A 1 86 ? -0.738 35.438 25.5 1 97.38 86 PRO A C 1
ATOM 643 O O . PRO A 1 86 ? -0.05 35.75 26.484 1 97.38 86 PRO A O 1
ATOM 646 N N . LEU A 1 87 ? -1.094 34.219 25.266 1 97.81 87 LEU A N 1
ATOM 647 C CA . LEU A 1 87 ? -0.817 33.188 26.25 1 97.81 87 LEU A CA 1
ATOM 648 C C . LEU A 1 87 ? 0.367 32.312 25.797 1 97.81 87 LEU A C 1
ATOM 650 O O . LEU A 1 87 ? 0.875 31.5 26.562 1 97.81 87 LEU A O 1
ATOM 654 N N . VAL A 1 88 ? 0.804 32.469 24.578 1 98.06 88 VAL A N 1
ATOM 655 C CA . VAL A 1 88 ? 1.921 31.688 24.078 1 98.06 88 VAL A CA 1
ATOM 656 C C . VAL A 1 88 ? 3.217 32.125 24.75 1 98.06 88 VAL A C 1
ATOM 658 O O . VAL A 1 88 ? 3.545 33.312 24.734 1 98.06 88 VAL A O 1
ATOM 661 N N . ALA A 1 89 ? 3.877 31.172 25.328 1 96.06 89 ALA A N 1
ATOM 662 C CA . ALA A 1 89 ? 5.141 31.438 26.016 1 96.06 89 ALA A CA 1
ATOM 663 C C . ALA A 1 89 ? 6.266 30.594 25.422 1 96.06 89 ALA A C 1
ATOM 665 O O . ALA A 1 89 ? 6.047 29.812 24.5 1 96.06 89 ALA A O 1
ATOM 666 N N . ARG A 1 90 ? 7.484 30.75 26.016 1 93.81 90 ARG A N 1
ATOM 667 C CA . ARG A 1 90 ? 8.672 30.094 25.469 1 93.81 90 ARG A CA 1
ATOM 668 C C . ARG A 1 90 ? 8.633 28.594 25.688 1 93.81 90 ARG A C 1
ATOM 670 O O . ARG A 1 90 ? 9.273 27.828 24.969 1 93.81 90 ARG A O 1
ATOM 677 N N . ASN A 1 91 ? 7.898 28.234 26.656 1 93.88 91 ASN A N 1
ATOM 678 C CA . ASN A 1 91 ? 7.836 26.797 26.938 1 93.88 91 ASN A CA 1
ATOM 679 C C . ASN A 1 91 ? 6.898 26.078 25.984 1 93.88 91 ASN A C 1
ATOM 681 O O . ASN A 1 91 ? 6.852 24.844 25.969 1 93.88 91 ASN A O 1
ATOM 685 N N . HIS A 1 92 ? 6.156 26.812 25.188 1 96.81 92 HIS A N 1
ATOM 686 C CA . HIS A 1 92 ? 5.246 26.203 24.219 1 96.81 92 HIS A CA 1
ATOM 687 C C . HIS A 1 92 ? 5.949 25.938 22.891 1 96.81 92 HIS A C 1
ATOM 689 O O . HIS A 1 92 ? 6.754 26.75 22.438 1 96.81 92 HIS A O 1
ATOM 695 N N . LEU A 1 93 ? 5.789 24.797 22.375 1 97.69 93 LEU A N 1
ATOM 696 C CA . LEU A 1 93 ? 6.035 24.5 20.969 1 97.69 93 LEU A CA 1
ATOM 697 C C . LEU A 1 93 ? 4.723 24.438 20.188 1 97.69 93 LEU A C 1
ATOM 699 O O . LEU A 1 93 ? 3.869 23.594 20.469 1 97.69 93 LEU A O 1
ATOM 703 N N . ILE A 1 94 ? 4.543 25.406 19.203 1 98.44 94 ILE A N 1
ATOM 704 C CA . ILE A 1 94 ? 3.314 25.5 18.422 1 98.44 94 ILE A CA 1
ATOM 705 C C . ILE A 1 94 ? 3.508 24.812 17.062 1 98.44 94 ILE A C 1
ATOM 707 O O . ILE A 1 94 ? 4.309 25.266 16.25 1 98.44 94 ILE A O 1
ATOM 711 N N . ALA A 1 95 ? 2.748 23.734 16.891 1 98.19 95 ALA A N 1
ATOM 712 C CA . ALA A 1 95 ? 2.836 22.938 15.672 1 98.19 95 ALA A CA 1
ATOM 713 C C . ALA A 1 95 ? 1.57 23.094 14.828 1 98.19 95 ALA A C 1
ATOM 715 O O . ALA A 1 95 ? 0.457 23 15.352 1 98.19 95 ALA A O 1
ATOM 716 N N . SER A 1 96 ? 1.731 23.375 13.609 1 98 96 SER A N 1
ATOM 717 C CA . SER A 1 96 ? 0.587 23.453 12.711 1 98 96 SER A CA 1
ATOM 718 C C . SER A 1 96 ? 0.564 22.266 11.742 1 98 96 SER A C 1
ATOM 720 O O . SER A 1 96 ? 1.603 21.891 11.195 1 98 96 SER A O 1
ATOM 722 N N . ILE A 1 97 ? -0.628 21.719 11.516 1 96.19 97 ILE A N 1
ATOM 723 C CA . ILE A 1 97 ? -0.793 20.672 10.508 1 96.19 97 ILE A CA 1
ATOM 724 C C . ILE A 1 97 ? -1.787 21.141 9.438 1 96.19 97 ILE A C 1
ATOM 726 O O . ILE A 1 97 ? -2.395 20.328 8.75 1 96.19 97 ILE A O 1
ATOM 730 N N . ALA A 1 98 ? -2 22.484 9.383 1 93.62 98 ALA A N 1
ATOM 731 C CA . ALA A 1 98 ? -2.953 23.047 8.438 1 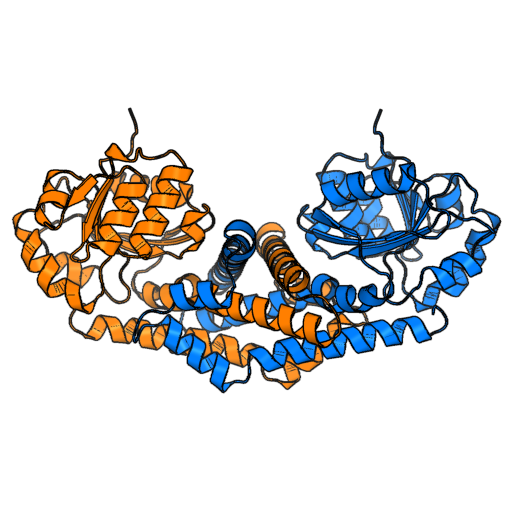93.62 98 ALA A CA 1
ATOM 732 C C . ALA A 1 98 ? -2.301 23.281 7.078 1 93.62 98 ALA A C 1
ATOM 734 O O . ALA A 1 98 ? -1.141 23.688 7 1 93.62 98 ALA A O 1
ATOM 735 N N . ALA A 1 99 ? -3.082 23.016 6.051 1 90.69 99 ALA A N 1
ATOM 736 C CA . ALA A 1 99 ? -2.604 23.281 4.691 1 90.69 99 ALA A CA 1
ATOM 737 C C . ALA A 1 99 ? -2.51 24.766 4.414 1 90.69 99 ALA A C 1
ATOM 739 O O . ALA A 1 99 ? -3.391 25.547 4.812 1 90.69 99 ALA A O 1
ATOM 740 N N . GLY A 1 100 ? -1.405 25.188 3.857 1 90.88 100 GLY A N 1
ATOM 741 C CA . GLY A 1 100 ? -1.303 26.531 3.305 1 90.88 100 GLY A CA 1
ATOM 742 C C . GLY A 1 100 ? -0.872 27.562 4.324 1 90.88 100 GLY A C 1
ATOM 743 O O . GLY A 1 100 ? -0.767 28.75 4.008 1 90.88 100 GLY A O 1
ATOM 744 N N . VAL A 1 101 ? -0.649 27.188 5.582 1 94.56 101 VAL A N 1
ATOM 745 C CA . VAL A 1 101 ? -0.235 28.141 6.609 1 94.56 101 VAL A CA 1
ATOM 746 C C . VAL A 1 101 ? 1.286 28.141 6.734 1 94.56 101 VAL A C 1
ATOM 748 O O . VAL A 1 101 ? 1.884 27.125 7.082 1 94.56 101 VAL A O 1
ATOM 751 N N . THR A 1 102 ? 1.917 29.203 6.531 1 95.62 102 THR A N 1
ATOM 752 C CA . THR A 1 102 ? 3.375 29.266 6.488 1 95.62 102 THR A CA 1
ATOM 753 C C . THR A 1 102 ? 3.947 29.516 7.879 1 95.62 102 THR A C 1
ATOM 755 O O . THR A 1 102 ? 3.244 30.016 8.766 1 95.62 102 THR A O 1
ATOM 758 N N . LEU A 1 103 ? 5.188 29.203 8.016 1 96.81 103 LEU A N 1
ATOM 759 C CA . LEU A 1 103 ? 5.902 29.484 9.25 1 96.81 103 LEU A CA 1
ATOM 760 C C . LEU A 1 103 ? 6.016 31 9.469 1 96.81 103 LEU A C 1
ATOM 762 O O . LEU A 1 103 ? 5.91 31.469 10.602 1 96.81 103 LEU A O 1
ATOM 766 N N . ASP A 1 104 ? 6.27 31.688 8.398 1 95.69 104 ASP A N 1
ATOM 767 C CA . ASP A 1 104 ? 6.387 33.125 8.484 1 95.69 104 ASP A CA 1
ATOM 768 C C . ASP A 1 104 ? 5.113 33.75 9.047 1 95.69 104 ASP A C 1
ATOM 770 O O . ASP A 1 104 ? 5.176 34.625 9.938 1 95.69 104 ASP A O 1
ATOM 774 N N . TYR A 1 105 ? 4.031 33.344 8.547 1 96.12 105 TYR A N 1
ATOM 775 C CA . TYR A 1 105 ? 2.748 33.812 9.039 1 96.12 105 TYR A CA 1
ATOM 776 C C . TYR A 1 105 ? 2.574 33.531 10.516 1 96.12 105 TYR A C 1
ATOM 778 O O . TYR A 1 105 ? 2.178 34.375 11.297 1 96.12 105 TYR A O 1
ATOM 786 N N . MET A 1 106 ? 2.852 32.281 10.945 1 96.5 106 MET A N 1
ATOM 787 C CA . MET A 1 106 ? 2.711 31.859 12.344 1 96.5 106 MET A CA 1
ATOM 788 C C . MET A 1 106 ? 3.621 32.688 13.242 1 96.5 106 MET A C 1
ATOM 790 O O . MET A 1 106 ? 3.193 33.156 14.297 1 96.5 106 MET A O 1
ATOM 794 N N . GLN A 1 107 ? 4.809 32.875 12.773 1 95.5 107 GLN A N 1
ATOM 795 C CA . GLN A 1 107 ? 5.789 33.594 13.578 1 95.5 107 GLN A CA 1
ATOM 796 C C . GLN A 1 107 ? 5.418 35.062 13.711 1 95.5 107 GLN A C 1
ATOM 798 O O . GLN A 1 107 ? 5.664 35.688 14.75 1 95.5 107 GLN A O 1
ATOM 803 N N . LYS A 1 108 ? 4.801 35.625 12.703 1 95.56 108 LYS A N 1
ATOM 804 C CA . LYS A 1 108 ? 4.371 37.031 12.742 1 95.56 108 LYS A CA 1
ATOM 805 C C . LYS A 1 108 ? 3.141 37.188 13.625 1 95.56 108 LYS A C 1
ATOM 807 O O . LYS A 1 108 ? 2.92 38.25 14.195 1 95.56 108 LYS A O 1
ATOM 812 N N . SER A 1 109 ? 2.389 36.125 13.734 1 96.81 109 SER A N 1
ATOM 813 C CA . SER A 1 109 ? 1.111 36.188 14.43 1 96.81 109 SER A CA 1
ATOM 814 C C . SER A 1 109 ? 1.269 35.844 15.906 1 96.81 109 SER A C 1
ATOM 816 O O . SER A 1 109 ? 0.345 36.031 16.703 1 96.81 109 SER A O 1
ATOM 818 N N . LEU A 1 110 ? 2.408 35.312 16.297 1 97.5 110 LEU A N 1
ATOM 819 C CA . LEU A 1 110 ? 2.688 34.906 17.656 1 97.5 110 LEU A CA 1
ATOM 820 C C . LEU A 1 110 ? 3.746 35.781 18.297 1 97.5 110 LEU A C 1
ATOM 822 O O . LEU A 1 110 ? 4.418 36.562 17.609 1 97.5 110 LEU A O 1
ATOM 826 N N . PRO A 1 111 ? 3.812 35.75 19.641 1 96.5 111 PRO A N 1
ATOM 827 C CA . PRO A 1 111 ? 4.84 36.562 20.281 1 96.5 111 PRO A CA 1
ATOM 828 C C . PRO A 1 111 ? 6.242 36.281 19.75 1 96.5 111 PRO A C 1
ATOM 830 O O . PRO A 1 111 ? 6.5 35.188 19.234 1 96.5 111 PRO A O 1
ATOM 833 N N . GLY A 1 112 ? 7.164 37.25 19.859 1 92.5 112 GLY A N 1
ATOM 834 C CA . GLY A 1 112 ? 8.523 37.125 19.359 1 92.5 112 GLY A CA 1
ATOM 835 C C . GLY A 1 112 ? 9.25 35.906 19.875 1 92.5 112 GLY A C 1
ATOM 836 O O . GLY A 1 112 ? 9.102 35.531 21.047 1 92.5 112 GLY A O 1
ATOM 837 N N . ARG A 1 113 ? 9.891 35.219 19.016 1 93.06 113 ARG A N 1
ATOM 838 C CA . ARG A 1 113 ? 10.758 34.062 19.297 1 93.06 113 ARG A CA 1
ATOM 839 C C . ARG A 1 113 ? 9.945 32.844 19.656 1 93.06 113 ARG A C 1
ATOM 841 O O . ARG A 1 113 ? 10.445 31.922 20.312 1 93.06 113 ARG A O 1
ATOM 848 N N . SER A 1 114 ? 8.617 32.906 19.344 1 97.12 114 SER A N 1
ATOM 849 C CA . SER A 1 114 ? 7.812 31.688 19.531 1 97.12 114 SER A CA 1
ATOM 850 C C . SER A 1 114 ? 8.406 30.516 18.781 1 97.12 114 SER A C 1
ATOM 852 O O . SER A 1 114 ? 8.906 30.656 17.672 1 97.12 114 SER A O 1
ATOM 854 N N . ARG A 1 115 ? 8.484 29.344 19.453 1 98 115 ARG A N 1
ATOM 855 C CA . ARG A 1 115 ? 8.914 28.094 18.828 1 98 115 ARG A CA 1
ATOM 856 C C . ARG A 1 115 ? 7.785 27.469 18.016 1 98 115 ARG A C 1
ATOM 858 O O . ARG A 1 115 ? 6.723 27.156 18.547 1 98 115 ARG A O 1
ATOM 865 N N . THR A 1 116 ? 7.992 27.391 16.672 1 98.31 116 THR A N 1
ATOM 866 C CA . THR A 1 116 ? 6.941 26.922 15.781 1 98.31 116 THR A CA 1
ATOM 867 C C . THR A 1 116 ? 7.449 25.781 14.898 1 98.31 116 THR A C 1
ATOM 869 O O . THR A 1 116 ? 8.648 25.672 14.641 1 98.31 116 THR A O 1
ATOM 872 N N . VAL A 1 117 ? 6.582 24.906 14.547 1 98.44 117 VAL A N 1
ATOM 873 C CA . VAL A 1 117 ? 6.852 23.828 13.594 1 98.44 117 VAL A CA 1
ATOM 874 C C . VAL A 1 117 ? 5.66 23.656 12.656 1 98.44 117 VAL A C 1
ATOM 876 O O . VAL A 1 117 ? 4.508 23.781 13.078 1 98.44 117 VAL A O 1
ATOM 879 N N . ARG A 1 118 ? 5.914 23.547 11.391 1 98 118 ARG A N 1
ATOM 880 C CA . ARG A 1 118 ? 4.91 23.219 10.383 1 98 118 ARG A CA 1
ATOM 881 C C . ARG A 1 118 ? 5.035 21.781 9.914 1 98 118 ARG A C 1
ATOM 883 O O . ARG A 1 118 ? 6.137 21.312 9.625 1 98 118 ARG A O 1
ATOM 890 N N . MET A 1 119 ? 3.859 21.109 9.867 1 97.81 119 MET A N 1
ATOM 891 C CA . MET A 1 119 ? 3.867 19.703 9.477 1 97.81 119 MET A CA 1
ATOM 892 C C . MET A 1 119 ? 2.742 19.406 8.492 1 97.81 119 MET A C 1
ATOM 894 O O . MET A 1 119 ? 1.707 20.078 8.5 1 97.81 119 MET A O 1
ATOM 898 N N . MET A 1 120 ? 2.988 18.469 7.707 1 97 120 MET A N 1
ATOM 899 C CA . MET A 1 120 ? 1.97 17.875 6.848 1 97 120 MET A CA 1
ATOM 900 C C . MET A 1 120 ? 1.931 16.359 7.02 1 97 120 MET A C 1
ATOM 902 O O . MET A 1 120 ? 2.939 15.688 6.816 1 97 120 MET A O 1
ATOM 906 N N . LEU A 1 121 ? 0.803 15.898 7.465 1 96.56 121 LEU A N 1
ATOM 907 C CA . LEU A 1 121 ? 0.695 14.461 7.719 1 96.56 121 LEU A CA 1
ATOM 908 C C . LEU A 1 121 ? -0.49 13.867 6.969 1 96.56 121 LEU A C 1
ATOM 910 O O . LEU A 1 121 ? -1.242 14.586 6.309 1 96.56 121 LEU A O 1
ATOM 914 N N . ASN A 1 122 ? -0.604 12.508 6.98 1 96.88 122 ASN A N 1
ATOM 915 C CA . ASN A 1 122 ? -1.758 11.844 6.383 1 96.88 122 ASN A CA 1
ATOM 916 C C . ASN A 1 122 ? -2.43 10.898 7.375 1 96.88 122 ASN A C 1
ATOM 918 O O . ASN A 1 122 ? -1.909 10.656 8.469 1 96.88 122 ASN A O 1
ATOM 922 N N . THR A 1 123 ? -3.605 10.5 7.074 1 95.75 123 THR A N 1
ATOM 923 C CA . THR A 1 123 ? -4.5 9.828 8.016 1 95.75 123 THR A CA 1
ATOM 924 C C . THR A 1 123 ? -3.943 8.469 8.414 1 95.75 123 THR A C 1
ATOM 926 O O . THR A 1 123 ? -4.227 7.977 9.508 1 95.75 123 THR A O 1
ATOM 929 N N . PRO A 1 124 ? -3.125 7.828 7.676 1 97.69 124 PRO A N 1
ATOM 930 C CA . PRO A 1 124 ? -2.611 6.52 8.094 1 97.69 124 PRO A CA 1
ATOM 931 C C . PRO A 1 124 ? -1.782 6.586 9.367 1 97.69 124 PRO A C 1
ATOM 933 O O . PRO A 1 124 ? -1.424 5.551 9.938 1 97.69 124 PRO A O 1
ATOM 936 N N . VAL A 1 125 ? -1.532 7.793 9.883 1 97.44 125 VAL A N 1
ATOM 937 C CA . VAL A 1 125 ? -0.877 7.941 11.18 1 97.44 125 VAL A CA 1
ATOM 938 C C . VAL A 1 125 ? -1.658 7.176 12.242 1 97.44 125 VAL A C 1
ATOM 940 O O . VAL A 1 125 ? -1.081 6.699 13.227 1 97.44 125 VAL A O 1
ATOM 943 N N . GLN A 1 126 ? -2.902 7.027 12.07 1 96.38 126 GLN A N 1
ATOM 944 C CA . GLN A 1 126 ? -3.746 6.359 13.055 1 96.38 126 GLN A CA 1
ATOM 945 C C . GLN A 1 126 ? -3.34 4.898 13.227 1 96.38 126 GLN A C 1
ATOM 947 O O . GLN A 1 126 ? -3.561 4.309 14.289 1 96.38 126 GLN A O 1
ATOM 952 N N . PHE A 1 127 ? -2.711 4.32 12.203 1 96.25 127 PHE A N 1
ATOM 953 C CA . PHE A 1 127 ? -2.234 2.943 12.258 1 96.25 127 PHE A CA 1
ATOM 954 C C . PHE A 1 127 ? -0.712 2.895 12.203 1 96.25 127 PHE A C 1
ATOM 956 O O . PHE A 1 127 ? -0.133 1.896 11.773 1 96.25 127 PHE A O 1
ATOM 963 N N . ARG A 1 128 ? -0.13 4.02 12.508 1 96.5 128 ARG A N 1
ATOM 964 C CA . ARG A 1 128 ? 1.316 4.156 12.648 1 96.5 128 ARG A CA 1
ATOM 965 C C . ARG A 1 128 ? 2.018 3.904 11.32 1 96.5 128 ARG A C 1
ATOM 967 O O . ARG A 1 128 ? 3.107 3.328 11.281 1 96.5 128 ARG A O 1
ATOM 974 N N . GLU A 1 129 ? 1.338 4.156 10.203 1 96.62 129 GLU A N 1
ATOM 975 C CA . GLU A 1 129 ? 1.892 4.074 8.852 1 96.62 129 GLU A CA 1
ATOM 976 C C . GLU A 1 129 ? 1.736 5.398 8.109 1 96.62 129 GLU A C 1
ATOM 978 O O . GLU A 1 129 ? 1.426 5.418 6.922 1 96.62 129 GLU A O 1
ATOM 983 N N . GLY A 1 130 ? 1.854 6.418 8.883 1 97.31 130 GLY A N 1
ATOM 984 C CA . GLY A 1 130 ? 1.698 7.746 8.312 1 97.31 130 GLY A CA 1
ATOM 985 C C . GLY A 1 130 ? 2.971 8.273 7.676 1 97.31 130 GLY A C 1
ATOM 986 O O . GLY A 1 130 ? 4.035 7.664 7.801 1 97.31 130 GLY A O 1
ATOM 987 N N . VAL A 1 131 ? 2.812 9.289 6.922 1 97.75 131 VAL A N 1
ATOM 988 C CA . VAL A 1 131 ? 3.898 10.102 6.387 1 97.75 131 VAL A CA 1
ATOM 989 C C . VAL A 1 131 ? 3.75 11.547 6.867 1 97.75 131 VAL A C 1
ATOM 991 O O . VAL A 1 131 ? 2.693 12.156 6.699 1 97.75 131 VAL A O 1
ATOM 994 N N . THR A 1 132 ? 4.793 12.008 7.508 1 98.06 132 THR A N 1
ATOM 995 C CA . THR A 1 132 ? 4.75 13.367 8.023 1 98.06 132 THR A CA 1
ATOM 996 C C . THR A 1 132 ? 5.969 14.164 7.562 1 98.06 132 THR A C 1
ATOM 998 O O . THR A 1 132 ? 7.105 13.773 7.84 1 98.06 132 THR A O 1
ATOM 1001 N N . ALA A 1 133 ? 5.746 15.203 6.855 1 98 133 ALA A N 1
ATOM 1002 C CA . ALA A 1 133 ? 6.781 16.188 6.539 1 98 133 ALA A CA 1
ATOM 1003 C C . ALA A 1 133 ? 6.824 17.297 7.586 1 98 133 ALA A C 1
ATOM 1005 O O . ALA A 1 133 ? 5.781 17.75 8.055 1 98 133 ALA A O 1
ATOM 1006 N N . VAL A 1 134 ? 8.062 17.719 7.949 1 98.38 134 VAL A N 1
ATOM 1007 C CA . VAL A 1 134 ? 8.172 18.719 9.008 1 98.38 134 VAL A CA 1
ATOM 1008 C C . VAL A 1 134 ? 9.148 19.812 8.586 1 98.38 134 VAL A C 1
ATOM 1010 O O . VAL A 1 134 ? 10.133 19.547 7.891 1 98.38 134 VAL A O 1
ATOM 1013 N N . THR A 1 135 ? 8.852 20.953 8.898 1 98.38 135 THR A N 1
ATOM 1014 C CA . THR A 1 135 ? 9.734 22.109 8.797 1 98.38 135 THR A CA 1
ATOM 1015 C C . THR A 1 135 ? 9.672 22.953 10.07 1 98.38 135 THR A C 1
ATOM 1017 O O . THR A 1 135 ? 8.586 23.234 10.586 1 98.38 135 THR A O 1
ATOM 1020 N N . PHE A 1 136 ? 10.852 23.391 10.562 1 98.44 136 PHE A N 1
ATOM 1021 C CA . PHE A 1 136 ? 10.922 24.078 11.852 1 98.44 136 PHE A CA 1
ATOM 1022 C C . PHE A 1 136 ? 11.102 25.578 11.648 1 98.44 136 PHE A C 1
ATOM 1024 O O . PHE A 1 136 ? 11.75 26.016 10.695 1 98.44 136 PHE A O 1
ATOM 1031 N N . GLY A 1 137 ? 10.469 26.344 12.578 1 97.69 137 GLY A N 1
ATOM 1032 C CA . GLY A 1 137 ? 10.656 27.781 12.594 1 97.69 137 GLY A CA 1
ATOM 1033 C C . GLY A 1 137 ? 12.023 28.203 13.086 1 97.69 137 GLY A C 1
ATOM 1034 O O . GLY A 1 137 ? 12.805 27.375 13.555 1 97.69 137 GLY A O 1
ATOM 1035 N N . LYS A 1 138 ? 12.266 29.453 13 1 96 138 LYS A N 1
ATOM 1036 C CA . LYS A 1 138 ? 13.57 30.062 13.258 1 96 138 LYS A CA 1
ATOM 1037 C C . LYS A 1 138 ? 14.008 29.812 14.703 1 96 138 LYS A C 1
ATOM 1039 O O . LYS A 1 138 ? 15.195 29.672 14.984 1 96 138 LYS A O 1
ATOM 1044 N N . PHE A 1 139 ? 13.078 29.719 15.625 1 97.12 139 PHE A N 1
ATOM 1045 C CA . PHE A 1 139 ? 13.43 29.734 17.047 1 97.12 139 PHE A CA 1
ATOM 1046 C C . PHE A 1 139 ? 13.242 28.359 17.656 1 97.12 139 PHE A C 1
ATOM 1048 O O . PHE A 1 139 ? 13.273 28.219 18.891 1 97.12 139 PHE A O 1
ATOM 1055 N N . ALA A 1 140 ? 12.969 27.375 16.812 1 97 140 ALA A N 1
ATOM 1056 C CA . ALA A 1 140 ? 12.906 26.016 17.312 1 97 140 ALA A CA 1
ATOM 1057 C C . ALA A 1 140 ? 14.273 25.547 17.812 1 97 140 ALA A C 1
ATOM 1059 O O . ALA A 1 140 ? 15.305 25.859 17.203 1 97 140 ALA A O 1
ATOM 1060 N N . SER A 1 141 ? 14.266 24.797 18.875 1 96.38 141 SER A N 1
ATOM 1061 C CA . SER A 1 141 ? 15.508 24.297 19.469 1 96.38 141 SER A CA 1
ATOM 1062 C C . SER A 1 141 ? 15.836 22.891 18.969 1 96.38 141 SER A C 1
ATOM 1064 O O . SER A 1 141 ? 15.016 22.25 18.312 1 96.38 141 SER A O 1
ATOM 1066 N N . GLU A 1 142 ? 17.031 22.484 19.297 1 96.62 142 GLU A N 1
ATOM 1067 C CA . GLU A 1 142 ? 17.422 21.125 19 1 96.62 142 GLU A CA 1
ATOM 1068 C C . GLU A 1 142 ? 16.547 20.109 19.734 1 96.62 142 GLU A C 1
ATOM 1070 O O . GLU A 1 142 ? 16.266 19.031 19.219 1 96.62 142 GLU A O 1
ATOM 1075 N N . GLU A 1 143 ? 16.219 20.516 20.859 1 95.56 143 GLU A N 1
ATOM 1076 C CA . GLU A 1 143 ? 15.32 19.656 21.641 1 95.56 143 GLU A CA 1
ATOM 1077 C C . GLU A 1 143 ? 13.961 19.531 20.953 1 95.56 143 GLU A C 1
ATOM 1079 O O . GLU A 1 143 ? 13.344 18.453 20.984 1 95.56 143 GLU A O 1
ATOM 1084 N N . ASP A 1 144 ? 13.5 20.609 20.375 1 96.69 144 ASP A N 1
ATOM 1085 C CA . ASP A 1 144 ? 12.242 20.578 19.641 1 96.69 144 ASP A CA 1
ATOM 1086 C C . ASP A 1 144 ? 12.344 19.625 18.438 1 96.69 144 ASP A C 1
ATOM 1088 O O . ASP A 1 144 ? 11.422 18.844 18.188 1 96.69 144 ASP A O 1
ATOM 1092 N N . TYR A 1 145 ? 13.453 19.719 17.781 1 97 145 TYR A N 1
ATOM 1093 C CA . TYR A 1 145 ? 13.719 18.859 16.641 1 97 145 TYR A CA 1
ATOM 1094 C C . TYR A 1 145 ? 13.656 17.391 17.047 1 97 145 TYR A C 1
ATOM 1096 O O . TYR A 1 145 ? 12.953 16.594 16.406 1 97 145 TYR A O 1
ATOM 1104 N N . ALA A 1 146 ? 14.32 17.078 18.031 1 96.62 146 ALA A N 1
ATOM 1105 C CA . ALA A 1 146 ? 14.375 15.695 18.516 1 96.62 146 ALA A CA 1
ATOM 1106 C C . ALA A 1 146 ? 13 15.211 18.953 1 96.62 146 ALA A C 1
ATOM 1108 O O . ALA A 1 146 ? 12.602 14.086 18.656 1 96.62 146 ALA A O 1
ATOM 1109 N N . LEU A 1 147 ? 12.328 16.078 19.625 1 95.81 147 LEU A N 1
ATOM 1110 C CA . LEU A 1 147 ? 11.016 15.742 20.141 1 95.81 147 LEU A CA 1
ATOM 1111 C C . LEU A 1 147 ? 10.047 15.398 19.016 1 95.81 147 LEU A C 1
ATOM 1113 O O . LEU A 1 147 ? 9.406 14.352 19.047 1 95.81 147 LEU A O 1
ATOM 1117 N N . ILE A 1 148 ? 9.984 16.25 18.047 1 97.31 148 ILE A N 1
ATOM 1118 C CA . ILE A 1 148 ? 9.031 16.094 16.953 1 97.31 148 ILE A CA 1
ATOM 1119 C C . ILE A 1 148 ? 9.383 14.859 16.141 1 97.31 148 ILE A C 1
ATOM 1121 O O . ILE A 1 148 ? 8.5 14.055 15.797 1 97.31 148 ILE A O 1
ATOM 1125 N N . HIS A 1 149 ? 10.609 14.688 15.852 1 97.56 149 HIS A N 1
ATOM 1126 C CA . HIS A 1 149 ? 11.023 13.516 15.086 1 97.56 149 HIS A CA 1
ATOM 1127 C C . HIS A 1 149 ? 10.742 12.227 15.852 1 97.56 149 HIS A C 1
ATOM 1129 O O . HIS A 1 149 ? 10.25 11.258 15.273 1 97.56 149 HIS A O 1
ATOM 1135 N N . GLN A 1 150 ? 11.047 12.234 17.109 1 96.19 150 GLN A N 1
ATOM 1136 C CA . GLN A 1 150 ? 10.781 11.055 17.922 1 96.19 150 GLN A CA 1
ATOM 1137 C C . GLN A 1 150 ? 9.281 10.758 17.984 1 96.19 150 GLN A C 1
ATOM 1139 O O . GLN A 1 150 ? 8.867 9.617 17.797 1 96.19 150 GLN A O 1
ATOM 1144 N N . LEU A 1 151 ? 8.523 11.789 18.25 1 96.25 151 LEU A N 1
ATOM 1145 C CA . LEU A 1 151 ? 7.078 11.641 18.391 1 96.25 151 LEU A CA 1
ATOM 1146 C C . LEU A 1 151 ? 6.441 11.164 17.094 1 96.25 151 LEU A C 1
ATOM 1148 O O . LEU A 1 151 ? 5.734 10.156 17.078 1 96.25 151 LEU A O 1
ATOM 1152 N N . MET A 1 152 ? 6.781 11.828 15.977 1 97.38 152 MET A N 1
ATOM 1153 C CA . MET A 1 152 ? 6.113 11.547 14.711 1 97.38 152 MET A CA 1
ATOM 1154 C C . MET A 1 152 ? 6.621 10.242 14.102 1 97.38 152 MET A C 1
ATOM 1156 O O . MET A 1 152 ? 5.902 9.57 13.359 1 97.38 152 MET A O 1
ATOM 1160 N N . SER A 1 153 ? 7.824 9.828 14.484 1 97.5 153 SER A N 1
ATOM 1161 C CA . SER A 1 153 ? 8.367 8.562 13.992 1 97.5 153 SER A CA 1
ATOM 1162 C C . SER A 1 153 ? 7.652 7.371 14.609 1 97.5 153 SER A C 1
ATOM 1164 O O . SER A 1 153 ? 7.715 6.258 14.078 1 97.5 153 SER A O 1
ATOM 1166 N N . THR A 1 154 ? 6.961 7.617 15.711 1 96.81 154 THR A N 1
ATOM 1167 C CA . THR A 1 154 ? 6.223 6.527 16.344 1 96.81 154 THR A CA 1
ATOM 1168 C C . THR A 1 154 ? 4.957 6.203 15.547 1 96.81 154 THR A C 1
ATOM 1170 O O . THR A 1 154 ? 4.383 5.125 15.703 1 96.81 154 THR A O 1
ATOM 1173 N N . VAL A 1 155 ? 4.535 7.152 14.703 1 97.38 155 VAL A N 1
ATOM 1174 C CA . VAL A 1 155 ? 3.27 6.941 14.008 1 97.38 155 VAL A CA 1
ATOM 1175 C C . VAL A 1 155 ? 3.502 6.926 12.5 1 97.38 155 VAL A C 1
ATOM 1177 O O . VAL A 1 155 ? 2.562 7.094 11.719 1 97.38 155 VAL A O 1
ATOM 1180 N N . GLY A 1 156 ? 4.703 6.793 12.086 1 97.06 156 GLY A N 1
ATOM 1181 C CA . GLY A 1 156 ? 4.996 6.703 10.664 1 97.06 156 GLY A CA 1
ATOM 1182 C C . GLY A 1 156 ? 6.352 7.273 10.297 1 97.06 156 GLY A C 1
ATOM 1183 O O . GLY A 1 156 ? 7.215 7.441 11.164 1 97.06 156 GLY A O 1
ATOM 1184 N N . TYR A 1 157 ? 6.508 7.484 9 1 97.19 157 TYR A N 1
ATOM 1185 C CA . TYR A 1 157 ? 7.738 8.039 8.453 1 97.19 157 TYR A CA 1
ATOM 1186 C C . TYR A 1 157 ? 7.762 9.562 8.602 1 97.19 157 TYR A C 1
ATOM 1188 O O . TYR A 1 157 ? 6.848 10.25 8.148 1 97.19 157 TYR A O 1
ATOM 1196 N N . CYS A 1 158 ? 8.734 10.086 9.312 1 97.94 158 CYS A N 1
ATOM 1197 C CA . CYS A 1 158 ? 8.883 11.516 9.555 1 97.94 158 CYS A CA 1
ATOM 1198 C C . CYS A 1 158 ? 10.188 12.039 8.969 1 97.94 158 CYS A C 1
ATOM 1200 O O . CYS A 1 158 ? 11.242 11.438 9.156 1 97.94 158 CYS A O 1
ATOM 1202 N N . PHE A 1 159 ? 10.094 13.141 8.234 1 96.75 159 PHE A N 1
ATOM 1203 C CA . PHE A 1 159 ? 11.297 13.648 7.59 1 96.75 159 PHE A CA 1
ATOM 1204 C C . PHE A 1 159 ? 11.234 15.164 7.445 1 96.75 159 PHE A C 1
ATOM 1206 O O . PHE A 1 159 ? 10.148 15.75 7.453 1 96.75 159 PHE A O 1
ATOM 1213 N N . ASP A 1 160 ? 12.375 15.805 7.297 1 97.44 160 ASP A N 1
ATOM 1214 C CA . ASP A 1 160 ? 12.461 17.25 7.09 1 97.44 160 ASP A CA 1
ATOM 1215 C C . ASP A 1 160 ? 12.227 17.609 5.625 1 97.44 160 ASP A C 1
ATOM 1217 O O . ASP A 1 160 ? 12.648 16.875 4.727 1 97.44 160 ASP A O 1
ATOM 1221 N N . LEU A 1 161 ? 11.625 18.703 5.473 1 97 161 LEU A N 1
ATOM 1222 C CA . LEU A 1 161 ? 11.375 19.219 4.133 1 97 161 LEU A CA 1
ATOM 1223 C C . LEU A 1 161 ? 11.43 20.734 4.109 1 97 161 LEU A C 1
ATOM 1225 O O . LEU A 1 161 ? 11 21.391 5.062 1 97 161 LEU A O 1
ATOM 1229 N N . ASP A 1 162 ? 11.914 21.266 3.014 1 96.56 162 ASP A N 1
ATOM 1230 C CA . ASP A 1 162 ? 11.875 22.719 2.857 1 96.56 162 ASP A CA 1
ATOM 1231 C C . ASP A 1 162 ? 10.43 23.219 2.842 1 96.56 162 ASP A C 1
ATOM 1233 O O . ASP A 1 162 ? 9.555 22.609 2.234 1 96.56 162 ASP A O 1
ATOM 1237 N N . GLU A 1 163 ? 10.211 24.328 3.455 1 95.94 163 GLU A N 1
ATOM 1238 C CA . GLU A 1 163 ? 8.852 24.844 3.604 1 95.94 163 GLU A CA 1
ATOM 1239 C C . GLU A 1 163 ? 8.195 25.078 2.244 1 95.94 163 GLU A C 1
ATOM 1241 O O . GLU A 1 163 ? 6.984 24.891 2.096 1 95.94 163 GLU A O 1
ATOM 1246 N N . ASP A 1 164 ? 8.992 25.453 1.228 1 94.31 164 ASP A N 1
ATOM 1247 C CA . ASP A 1 164 ? 8.438 25.781 -0.083 1 94.31 164 ASP A CA 1
ATOM 1248 C C . ASP A 1 164 ? 7.875 24.531 -0.769 1 94.31 164 ASP A C 1
ATOM 1250 O O . ASP A 1 164 ? 7.148 24.641 -1.758 1 94.31 164 ASP A O 1
ATOM 1254 N N . LEU A 1 165 ? 8.172 23.344 -0.24 1 95.81 165 LEU A N 1
ATOM 1255 C CA . LEU A 1 165 ? 7.703 22.094 -0.839 1 95.81 165 LEU A CA 1
ATOM 1256 C C . LEU A 1 165 ? 6.547 21.5 -0.039 1 95.81 165 LEU A C 1
ATOM 1258 O O . LEU A 1 165 ? 6.039 20.438 -0.37 1 95.81 165 LEU A O 1
ATOM 1262 N N . MET A 1 166 ? 6.059 22.234 0.954 1 95.88 166 MET A N 1
ATOM 1263 C CA . MET A 1 166 ? 5.023 21.703 1.833 1 95.88 166 MET A CA 1
ATOM 1264 C C . MET A 1 166 ? 3.701 21.562 1.086 1 95.88 166 MET A C 1
ATOM 1266 O O . MET A 1 166 ? 2.928 20.641 1.364 1 95.88 166 MET A O 1
ATOM 1270 N N . ASP A 1 167 ? 3.496 22.422 0.146 1 94.69 167 ASP A N 1
ATOM 1271 C CA . ASP A 1 167 ? 2.254 22.328 -0.617 1 94.69 167 ASP A CA 1
ATOM 1272 C C . ASP A 1 167 ? 2.236 21.062 -1.472 1 94.69 167 ASP A C 1
ATOM 1274 O O . ASP A 1 167 ? 1.177 20.469 -1.688 1 94.69 167 ASP A O 1
ATOM 1278 N N . VAL A 1 168 ? 3.381 20.688 -1.984 1 95.88 168 VAL A N 1
ATOM 1279 C CA . VAL A 1 168 ? 3.504 19.453 -2.742 1 95.88 168 VAL A CA 1
ATOM 1280 C C . VAL A 1 168 ? 3.158 18.266 -1.849 1 95.88 168 VAL A C 1
ATOM 1282 O O . VAL A 1 168 ? 2.506 17.312 -2.291 1 95.88 168 VAL A O 1
ATOM 1285 N N . MET A 1 169 ? 3.531 18.312 -0.574 1 96.38 169 MET A N 1
ATOM 1286 C CA . MET A 1 169 ? 3.262 17.234 0.371 1 96.38 169 MET A CA 1
ATOM 1287 C C . MET A 1 169 ? 1.769 17.109 0.653 1 96.38 169 MET A C 1
ATOM 1289 O O . MET A 1 169 ? 1.25 16 0.825 1 96.38 169 MET A O 1
ATOM 1293 N N . THR A 1 170 ? 1.149 18.281 0.724 1 94.31 170 THR A N 1
ATOM 1294 C CA . THR A 1 170 ? -0.3 18.266 0.889 1 94.31 170 THR A CA 1
ATOM 1295 C C . THR A 1 170 ? -0.958 17.453 -0.223 1 94.31 170 THR A C 1
ATOM 1297 O O . THR A 1 170 ? -1.86 16.656 0.035 1 94.31 170 THR A O 1
ATOM 1300 N N . ALA A 1 171 ? -0.451 17.609 -1.403 1 96.12 171 ALA A N 1
ATOM 1301 C CA . ALA A 1 171 ? -1.011 16.938 -2.57 1 96.12 171 ALA A CA 1
ATOM 1302 C C . ALA A 1 171 ? -0.592 15.461 -2.604 1 96.12 171 ALA A C 1
ATOM 1304 O O . ALA A 1 171 ? -1.42 14.578 -2.836 1 96.12 171 ALA A O 1
ATOM 1305 N N . LEU A 1 172 ? 0.643 15.141 -2.387 1 96.75 172 LEU A N 1
ATOM 1306 C CA . LEU A 1 172 ? 1.215 13.812 -2.568 1 96.75 172 LEU A CA 1
ATOM 1307 C C . LEU A 1 172 ? 0.879 12.914 -1.385 1 96.75 172 LEU A C 1
ATOM 1309 O O . LEU A 1 172 ? 0.356 11.812 -1.567 1 96.75 172 LEU A O 1
ATOM 1313 N N . SER A 1 173 ? 1.183 13.352 -0.183 1 95.62 173 SER A N 1
ATOM 1314 C CA . SER A 1 173 ? 1.003 12.5 0.989 1 95.62 173 SER A CA 1
ATOM 1315 C C . SER A 1 173 ? -0.3 12.828 1.712 1 95.62 173 SER A C 1
ATOM 1317 O O . SER A 1 173 ? -0.928 11.945 2.297 1 95.62 173 SER A O 1
ATOM 1319 N N . GLY A 1 174 ? -0.66 14.07 1.72 1 95.19 174 GLY A N 1
ATOM 1320 C CA . GLY A 1 174 ? -1.929 14.445 2.324 1 95.19 174 GLY A CA 1
ATOM 1321 C C . GLY A 1 174 ? -3.131 13.906 1.57 1 95.19 174 GLY A C 1
ATOM 1322 O O . GLY A 1 174 ? -3.98 13.227 2.15 1 95.19 174 GLY A O 1
ATOM 1323 N N . GLY A 1 175 ? -3.143 14.242 0.298 1 96 175 GLY A N 1
ATOM 1324 C CA . GLY A 1 175 ? -4.227 13.797 -0.563 1 96 175 GLY A CA 1
ATOM 1325 C C . GLY A 1 175 ? -3.973 12.43 -1.177 1 96 175 GLY A C 1
ATOM 1326 O O . GLY A 1 175 ? -4.91 11.75 -1.599 1 96 175 GLY A O 1
ATOM 1327 N N . GLY A 1 176 ? -2.754 12 -1.206 1 96.88 176 GLY A N 1
ATOM 1328 C CA . GLY A 1 176 ? -2.314 10.773 -1.844 1 96.88 176 GLY A CA 1
ATOM 1329 C C . GLY A 1 176 ? -3.166 9.57 -1.474 1 96.88 176 GLY A C 1
ATOM 1330 O O . GLY A 1 176 ? -3.623 8.836 -2.35 1 96.88 176 GLY A O 1
ATOM 1331 N N . PRO A 1 177 ? -3.408 9.359 -0.204 1 97.94 177 PRO A N 1
ATOM 1332 C CA . PRO A 1 177 ? -4.25 8.219 0.188 1 97.94 177 PRO A CA 1
ATOM 1333 C C . PRO A 1 177 ? -5.594 8.211 -0.532 1 97.94 177 PRO A C 1
ATOM 1335 O O . PRO A 1 177 ? -6.066 7.145 -0.944 1 97.94 177 PRO A O 1
ATOM 1338 N N . ALA A 1 178 ? -6.203 9.344 -0.689 1 98 178 ALA A N 1
ATOM 1339 C CA . ALA A 1 178 ? -7.504 9.422 -1.348 1 98 178 ALA A CA 1
ATOM 1340 C C . ALA A 1 178 ? -7.422 8.906 -2.781 1 98 178 ALA A C 1
ATOM 1342 O O . ALA A 1 178 ? -8.32 8.188 -3.242 1 98 178 ALA A O 1
ATOM 1343 N N . TYR A 1 179 ? -6.355 9.289 -3.504 1 98.31 179 TYR A N 1
ATOM 1344 C CA . TYR A 1 179 ? -6.164 8.82 -4.871 1 98.31 179 TYR A CA 1
ATOM 1345 C C . TYR A 1 179 ? -6.008 7.301 -4.906 1 98.31 179 TYR A C 1
ATOM 1347 O O . TYR A 1 179 ? -6.551 6.633 -5.789 1 98.31 179 TYR A O 1
ATOM 1355 N N . LEU A 1 180 ? -5.301 6.848 -3.949 1 98.31 180 LEU A N 1
ATOM 1356 C CA . LEU A 1 180 ? -5.023 5.418 -3.879 1 98.31 180 LEU A CA 1
ATOM 1357 C C . LEU A 1 180 ? -6.258 4.645 -3.426 1 98.31 180 LEU A C 1
ATOM 1359 O O . LEU A 1 180 ? -6.469 3.504 -3.846 1 98.31 180 LEU A O 1
ATOM 1363 N N . TYR A 1 181 ? -7.129 5.254 -2.512 1 98.31 181 TYR A N 1
ATOM 1364 C CA . TYR A 1 181 ? -8.414 4.645 -2.205 1 98.31 181 TYR A CA 1
ATOM 1365 C C . TYR A 1 181 ? -9.242 4.445 -3.473 1 98.31 181 TYR A C 1
ATOM 1367 O O . TYR A 1 181 ? -9.844 3.387 -3.664 1 98.31 181 TYR A O 1
ATOM 1375 N N . LEU A 1 182 ? -9.242 5.457 -4.289 1 97.81 182 LEU A N 1
ATOM 1376 C CA . LEU A 1 182 ? -9.977 5.363 -5.547 1 97.81 182 LEU A CA 1
ATOM 1377 C C . LEU A 1 182 ? -9.406 4.258 -6.426 1 97.81 182 LEU A C 1
ATOM 1379 O O . LEU A 1 182 ? -10.156 3.533 -7.086 1 97.81 182 LEU A O 1
ATOM 1383 N N . ALA A 1 183 ? -8.102 4.207 -6.488 1 98.19 183 ALA A N 1
ATOM 1384 C CA . ALA A 1 183 ? -7.457 3.16 -7.273 1 98.19 183 ALA A CA 1
ATOM 1385 C C . ALA A 1 183 ? -7.859 1.773 -6.777 1 98.19 183 ALA A C 1
ATOM 1387 O O . ALA A 1 183 ? -8.242 0.912 -7.574 1 98.19 183 ALA A O 1
ATOM 1388 N N . MET A 1 184 ? -7.758 1.549 -5.477 1 97.94 184 MET A N 1
ATOM 1389 C CA . MET A 1 184 ? -8.094 0.252 -4.891 1 97.94 184 MET A CA 1
ATOM 1390 C C . MET A 1 184 ? -9.562 -0.088 -5.129 1 97.94 184 MET A C 1
ATOM 1392 O O . MET A 1 184 ? -9.891 -1.228 -5.457 1 97.94 184 MET A O 1
ATOM 1396 N N . GLU A 1 185 ? -10.43 0.898 -4.934 1 97.81 185 GLU A N 1
ATOM 1397 C CA . GLU A 1 185 ? -11.859 0.707 -5.184 1 97.81 185 GLU A CA 1
ATOM 1398 C C . GLU A 1 185 ? -12.117 0.34 -6.645 1 97.81 185 GLU A C 1
ATOM 1400 O O . GLU A 1 185 ? -12.938 -0.534 -6.934 1 97.81 185 GLU A O 1
ATOM 1405 N N . SER A 1 186 ? -11.43 1.023 -7.527 1 98.06 186 SER A N 1
ATOM 1406 C CA . SER A 1 186 ? -11.609 0.786 -8.953 1 98.06 186 SER A CA 1
ATOM 1407 C C . SER A 1 186 ? -11.094 -0.593 -9.352 1 98.06 186 SER A C 1
ATOM 1409 O O . SER A 1 186 ? -11.695 -1.27 -10.188 1 98.06 186 SER A O 1
ATOM 1411 N N . LEU A 1 187 ? -9.953 -1.014 -8.836 1 97.94 187 LEU A N 1
ATOM 1412 C CA . LEU A 1 187 ? -9.469 -2.375 -9.039 1 97.94 187 LEU A CA 1
ATOM 1413 C C . LEU A 1 187 ? -10.508 -3.395 -8.586 1 97.94 187 LEU A C 1
ATOM 1415 O O . LEU A 1 187 ? -10.797 -4.352 -9.312 1 97.94 187 LEU A O 1
ATOM 1419 N N . ALA A 1 188 ? -11.039 -3.129 -7.371 1 97.62 188 ALA A N 1
ATOM 1420 C CA . ALA A 1 188 ? -12.078 -4.012 -6.836 1 97.62 188 ALA A CA 1
ATOM 1421 C C . ALA A 1 188 ? -13.289 -4.059 -7.758 1 97.62 188 ALA A C 1
ATOM 1423 O O . ALA A 1 188 ? -13.844 -5.129 -8.008 1 97.62 188 ALA A O 1
ATOM 1424 N N . ASP A 1 189 ? -13.703 -2.9 -8.281 1 97.94 189 ASP A N 1
ATOM 1425 C CA . ASP A 1 189 ? -14.828 -2.842 -9.211 1 97.94 189 ASP A CA 1
ATOM 1426 C C . ASP A 1 189 ? -14.547 -3.676 -10.461 1 97.94 189 ASP A C 1
ATOM 1428 O O . ASP A 1 189 ? -15.438 -4.344 -10.984 1 97.94 189 ASP A O 1
ATOM 1432 N N . GLY A 1 190 ? -13.336 -3.574 -10.961 1 97.81 190 GLY A N 1
ATOM 1433 C CA . GLY A 1 190 ? -12.961 -4.418 -12.078 1 97.81 190 GLY A CA 1
ATOM 1434 C C . GLY A 1 190 ? -13.086 -5.898 -11.781 1 97.81 190 GLY A C 1
ATOM 1435 O O . GLY A 1 190 ? -13.586 -6.664 -12.617 1 97.81 190 GLY A O 1
ATOM 1436 N N . ALA A 1 191 ? -12.625 -6.27 -10.617 1 97.81 191 ALA A N 1
ATOM 1437 C CA . ALA A 1 191 ? -12.727 -7.668 -10.219 1 97.81 191 ALA A CA 1
ATOM 1438 C C . ALA A 1 191 ? -14.18 -8.102 -10.078 1 97.81 191 ALA A C 1
ATOM 1440 O O . ALA A 1 191 ? -14.547 -9.211 -10.453 1 97.81 191 ALA A O 1
ATOM 1441 N N . VAL A 1 192 ? -15.031 -7.262 -9.477 1 97.38 192 VAL A N 1
ATOM 1442 C CA . VAL A 1 192 ? -16.469 -7.535 -9.344 1 97.38 192 VAL A CA 1
ATOM 1443 C C . VAL A 1 192 ? -17.094 -7.684 -10.727 1 97.38 192 VAL A C 1
ATOM 1445 O O . VAL A 1 192 ? -17.906 -8.578 -10.953 1 97.38 192 VAL A O 1
ATOM 1448 N N . ARG A 1 193 ? -16.719 -6.812 -11.617 1 97.5 193 ARG A N 1
ATOM 1449 C CA . ARG A 1 193 ? -17.234 -6.836 -12.984 1 97.5 193 ARG A CA 1
ATOM 1450 C C . ARG A 1 193 ? -17.016 -8.195 -13.633 1 97.5 193 ARG A C 1
ATOM 1452 O O . ARG A 1 193 ? -17.828 -8.648 -14.43 1 97.5 193 ARG A O 1
ATOM 1459 N N . VAL A 1 194 ? -15.945 -8.852 -13.234 1 96 194 VAL A N 1
ATOM 1460 C CA . VAL A 1 194 ? -15.617 -10.109 -13.906 1 96 194 VAL A CA 1
ATOM 1461 C C . VAL A 1 194 ? -15.93 -11.289 -12.984 1 96 194 VAL A C 1
ATOM 1463 O O . VAL A 1 194 ? -15.492 -12.414 -13.234 1 96 194 VAL A O 1
ATOM 1466 N N . GLY A 1 195 ? -16.562 -11.039 -11.789 1 95.06 195 GLY A N 1
ATOM 1467 C CA . GLY A 1 195 ? -17.219 -12.172 -11.164 1 95.06 195 GLY A CA 1
ATOM 1468 C C . GLY A 1 195 ? -16.859 -12.336 -9.695 1 95.06 195 GLY A C 1
ATOM 1469 O O . GLY A 1 195 ? -17.422 -13.172 -9 1 95.06 195 GLY A O 1
ATOM 1470 N N . LEU A 1 196 ? -15.984 -11.562 -9.156 1 96.19 196 LEU A N 1
ATOM 1471 C CA . LEU A 1 196 ? -15.586 -11.711 -7.758 1 96.19 196 LEU A CA 1
ATOM 1472 C C . LEU A 1 196 ? -16.562 -10.977 -6.84 1 96.19 196 LEU A C 1
ATOM 1474 O O . LEU A 1 196 ? -17.062 -9.906 -7.191 1 96.19 196 LEU A O 1
ATOM 1478 N N . ASN A 1 197 ? -16.766 -11.594 -5.703 1 95.94 197 ASN A N 1
ATOM 1479 C CA . ASN A 1 197 ? -17.594 -10.891 -4.742 1 95.94 197 ASN A CA 1
ATOM 1480 C C . ASN A 1 197 ? -16.938 -9.609 -4.254 1 95.94 197 ASN A C 1
ATOM 1482 O O . ASN A 1 197 ? -15.719 -9.547 -4.105 1 95.94 197 ASN A O 1
ATOM 1486 N N . ARG A 1 198 ? -17.781 -8.641 -3.926 1 94.81 198 ARG A N 1
ATOM 1487 C CA . ARG A 1 198 ? -17.312 -7.285 -3.637 1 94.81 198 ARG A CA 1
ATOM 1488 C C . ARG A 1 198 ? -16.422 -7.262 -2.398 1 94.81 198 ARG A C 1
ATOM 1490 O O . ARG A 1 198 ? -15.375 -6.621 -2.398 1 94.81 198 ARG A O 1
ATOM 1497 N N . GLN A 1 199 ? -16.812 -7.867 -1.345 1 93.69 199 GLN A N 1
ATOM 1498 C CA . GLN A 1 199 ? -16.047 -7.848 -0.095 1 93.69 199 GLN A CA 1
ATOM 1499 C C . GLN A 1 199 ? -14.656 -8.43 -0.285 1 93.69 199 GLN A C 1
ATOM 1501 O O . GLN A 1 199 ? -13.664 -7.836 0.152 1 93.69 199 GLN A O 1
ATOM 1506 N N . GLU A 1 200 ? -14.562 -9.531 -1.013 1 93.44 200 GLU A N 1
ATOM 1507 C CA . GLU A 1 200 ? -13.281 -10.156 -1.31 1 93.44 200 GLU A CA 1
ATOM 1508 C C . GLU A 1 200 ? -12.438 -9.289 -2.236 1 93.44 200 GLU A C 1
ATOM 1510 O O . GLU A 1 200 ? -11.234 -9.133 -2.027 1 93.44 200 GLU A O 1
ATOM 1515 N N . ALA A 1 201 ? -13.125 -8.734 -3.191 1 96.25 201 ALA A N 1
ATOM 1516 C CA . ALA A 1 201 ? -12.438 -7.879 -4.156 1 96.25 201 ALA A CA 1
ATOM 1517 C C . ALA A 1 201 ? -11.758 -6.703 -3.467 1 96.25 201 ALA A C 1
ATOM 1519 O O . ALA A 1 201 ? -10.602 -6.387 -3.758 1 96.25 201 ALA A O 1
ATOM 1520 N N . MET A 1 202 ? -12.484 -6.074 -2.537 1 95.44 202 MET A N 1
ATOM 1521 C CA . MET A 1 202 ? -11.953 -4.914 -1.83 1 95.44 202 MET A CA 1
ATOM 1522 C C . MET A 1 202 ? -10.766 -5.305 -0.955 1 95.44 202 MET A C 1
ATOM 1524 O O . MET A 1 202 ? -9.742 -4.625 -0.956 1 95.44 202 MET A O 1
ATOM 1528 N N . LYS A 1 203 ? -10.93 -6.336 -0.242 1 94.94 203 LYS A N 1
ATOM 1529 C CA . LYS A 1 203 ? -9.859 -6.824 0.622 1 94.94 203 LYS A CA 1
ATOM 1530 C C . LYS A 1 203 ? -8.609 -7.172 -0.189 1 94.94 203 LYS A C 1
ATOM 1532 O O . LYS A 1 203 ? -7.5 -6.785 0.177 1 94.94 203 LYS A O 1
ATOM 1537 N N . LEU A 1 204 ? -8.812 -7.848 -1.275 1 96.56 204 LEU A N 1
ATOM 1538 C CA . LEU A 1 204 ? -7.703 -8.305 -2.104 1 96.56 204 LEU A CA 1
ATOM 1539 C C . LEU A 1 204 ? -7.02 -7.129 -2.795 1 96.56 204 LEU A C 1
ATOM 1541 O O . LEU A 1 204 ? -5.797 -7.113 -2.941 1 96.56 204 LEU A O 1
ATOM 1545 N N . ALA A 1 205 ? -7.82 -6.16 -3.246 1 97.38 205 ALA A N 1
ATOM 1546 C CA . ALA A 1 205 ? -7.242 -4.957 -3.834 1 97.38 205 ALA A CA 1
ATOM 1547 C C . ALA A 1 205 ? -6.336 -4.238 -2.834 1 97.38 205 ALA A C 1
ATOM 1549 O O . ALA A 1 205 ? -5.23 -3.818 -3.18 1 97.38 205 ALA A O 1
ATOM 1550 N N . ALA A 1 206 ? -6.809 -4.125 -1.613 1 96.94 206 ALA A N 1
ATOM 1551 C CA . ALA A 1 206 ? -6.043 -3.445 -0.571 1 96.94 206 ALA A CA 1
ATOM 1552 C C . ALA A 1 206 ? -4.773 -4.219 -0.232 1 96.94 206 ALA A C 1
ATOM 1554 O O . ALA A 1 206 ? -3.699 -3.625 -0.088 1 96.94 206 ALA A O 1
ATOM 1555 N N . LYS A 1 207 ? -4.836 -5.52 -0.13 1 96.56 207 LYS A N 1
ATOM 1556 C CA . LYS A 1 207 ? -3.67 -6.344 0.173 1 96.56 207 LYS A CA 1
ATOM 1557 C C . LYS A 1 207 ? -2.654 -6.301 -0.965 1 96.56 207 LYS A C 1
ATOM 1559 O O . LYS A 1 207 ? -1.444 -6.289 -0.725 1 96.56 207 LYS A O 1
ATOM 1564 N N . THR A 1 208 ? -3.197 -6.34 -2.17 1 97.62 208 THR A N 1
ATOM 1565 C CA . THR A 1 208 ? -2.328 -6.227 -3.336 1 97.62 208 THR A CA 1
ATOM 1566 C C . THR A 1 208 ? -1.596 -4.887 -3.338 1 97.62 208 THR A C 1
ATOM 1568 O O . THR A 1 208 ? -0.405 -4.824 -3.652 1 97.62 208 THR A O 1
ATOM 1571 N N . ALA A 1 209 ? -2.311 -3.828 -2.969 1 97.69 209 ALA A N 1
ATOM 1572 C CA . ALA A 1 209 ? -1.705 -2.502 -2.895 1 97.69 209 ALA A CA 1
ATOM 1573 C C . ALA A 1 209 ? -0.613 -2.457 -1.83 1 97.69 209 ALA A C 1
ATOM 1575 O O . ALA A 1 209 ? 0.461 -1.896 -2.057 1 97.69 209 ALA A O 1
ATOM 1576 N N . ALA A 1 210 ? -0.889 -2.994 -0.699 1 96.62 210 ALA A N 1
ATOM 1577 C CA . ALA A 1 210 ? 0.097 -3.043 0.377 1 96.62 210 ALA A CA 1
ATOM 1578 C C . ALA A 1 210 ? 1.354 -3.787 -0.063 1 96.62 210 ALA A C 1
ATOM 1580 O O . ALA A 1 210 ? 2.473 -3.338 0.195 1 96.62 210 ALA A O 1
ATOM 1581 N N . GLY A 1 211 ? 1.172 -4.902 -0.685 1 97.06 211 GLY A N 1
ATOM 1582 C CA . GLY A 1 211 ? 2.301 -5.668 -1.188 1 97.06 211 GLY A CA 1
ATOM 1583 C C . GLY A 1 211 ? 3.111 -4.922 -2.23 1 97.06 211 GLY A C 1
ATOM 1584 O O . GLY A 1 211 ? 4.344 -4.941 -2.199 1 97.06 211 GLY A O 1
ATOM 1585 N N . ALA A 1 212 ? 2.398 -4.293 -3.154 1 97.75 212 ALA A N 1
ATOM 1586 C CA . ALA A 1 212 ? 3.076 -3.516 -4.191 1 97.75 212 ALA A CA 1
ATOM 1587 C C . ALA A 1 212 ? 3.918 -2.4 -3.578 1 97.75 212 ALA A C 1
ATOM 1589 O O . ALA A 1 212 ? 5.059 -2.176 -3.992 1 97.75 212 ALA A O 1
ATOM 1590 N N . ALA A 1 213 ? 3.316 -1.694 -2.633 1 96.94 213 ALA A N 1
ATOM 1591 C CA . ALA A 1 213 ? 4.047 -0.624 -1.959 1 96.94 213 ALA A CA 1
ATOM 1592 C C . ALA A 1 213 ? 5.293 -1.163 -1.262 1 96.94 213 ALA A C 1
ATOM 1594 O O . ALA A 1 213 ? 6.367 -0.57 -1.354 1 96.94 213 ALA A O 1
ATOM 1595 N N . LYS A 1 214 ? 5.129 -2.279 -0.61 1 95.5 214 LYS A N 1
ATOM 1596 C CA . LYS A 1 214 ? 6.246 -2.918 0.076 1 95.5 214 LYS A CA 1
ATOM 1597 C C . LYS A 1 214 ? 7.367 -3.262 -0.901 1 95.5 214 LYS A C 1
ATOM 1599 O O . LYS A 1 214 ? 8.547 -3.088 -0.588 1 95.5 214 LYS A O 1
ATOM 1604 N N . MET A 1 215 ? 7.035 -3.75 -2.031 1 96.31 215 MET A N 1
ATOM 1605 C CA . MET A 1 215 ? 8.023 -4.066 -3.062 1 96.31 215 MET A CA 1
ATOM 1606 C C . MET A 1 215 ? 8.852 -2.84 -3.422 1 96.31 215 MET A C 1
ATOM 1608 O O . MET A 1 215 ? 10.078 -2.918 -3.52 1 96.31 215 MET A O 1
ATOM 1612 N N . VAL A 1 216 ? 8.156 -1.724 -3.566 1 95.06 216 VAL A N 1
ATOM 1613 C CA . VAL A 1 216 ? 8.836 -0.509 -4.008 1 95.06 216 VAL A CA 1
ATOM 1614 C C . VAL A 1 216 ? 9.797 -0.031 -2.918 1 95.06 216 VAL A C 1
ATOM 1616 O O . VAL A 1 216 ? 10.977 0.214 -3.186 1 95.06 216 VAL A O 1
ATOM 1619 N N . PHE A 1 217 ? 9.422 0.083 -1.716 1 89.5 217 PHE A N 1
ATOM 1620 C CA . PHE A 1 217 ? 10.273 0.749 -0.735 1 89.5 217 PHE A CA 1
ATOM 1621 C C . PHE A 1 217 ? 11.281 -0.227 -0.14 1 89.5 217 PHE A C 1
ATOM 1623 O O . PHE A 1 217 ? 12.375 0.171 0.251 1 89.5 217 PHE A O 1
ATOM 1630 N N . GLU A 1 218 ? 10.984 -1.648 -0.16 1 90.44 218 GLU A N 1
ATOM 1631 C CA . GLU A 1 218 ? 11.938 -2.605 0.396 1 90.44 218 GLU A CA 1
ATOM 1632 C C . GLU A 1 218 ? 12.984 -3.006 -0.639 1 90.44 218 GLU A C 1
ATOM 1634 O O . GLU A 1 218 ? 14.148 -3.223 -0.298 1 90.44 218 GLU A O 1
ATOM 1639 N N . SER A 1 219 ? 12.594 -3.166 -1.803 1 92.06 219 SER A N 1
ATOM 1640 C CA . SER A 1 219 ? 13.539 -3.584 -2.834 1 92.06 219 SER A CA 1
ATOM 1641 C C . SER A 1 219 ? 14.438 -2.428 -3.264 1 92.06 219 SER A C 1
ATOM 1643 O O . SER A 1 219 ? 15.562 -2.645 -3.705 1 92.06 219 SER A O 1
ATOM 1645 N N . GLY A 1 220 ? 13.875 -1.162 -3.197 1 91.31 220 GLY A N 1
ATOM 1646 C CA . GLY A 1 220 ? 14.586 0.003 -3.701 1 91.31 220 GLY A CA 1
ATOM 1647 C C . GLY A 1 220 ? 14.617 0.075 -5.215 1 91.31 220 GLY A C 1
ATOM 1648 O O . GLY A 1 220 ? 15.234 0.975 -5.789 1 91.31 220 GLY A O 1
ATOM 1649 N N . GLN A 1 221 ? 14 -0.852 -5.855 1 93.75 221 GLN A N 1
ATOM 1650 C CA . GLN A 1 221 ? 13.969 -0.87 -7.312 1 93.75 221 GLN A CA 1
ATOM 1651 C C . GLN A 1 221 ? 12.992 0.172 -7.852 1 93.75 221 GLN A C 1
ATOM 1653 O O . GLN A 1 221 ? 12 0.502 -7.195 1 93.75 221 GLN A O 1
ATOM 1658 N N . HIS A 1 222 ? 13.312 0.648 -9.039 1 95.69 222 HIS A N 1
ATOM 1659 C CA . HIS A 1 222 ? 12.406 1.567 -9.719 1 95.69 222 HIS A CA 1
ATOM 1660 C C . HIS A 1 222 ? 11.086 0.891 -10.047 1 95.69 222 HIS A C 1
ATOM 1662 O O . HIS A 1 222 ? 11.062 -0.252 -10.508 1 95.69 222 HIS A O 1
ATOM 1668 N N . PRO A 1 223 ? 9.922 1.588 -9.828 1 96.19 223 PRO A N 1
ATOM 1669 C CA . PRO A 1 223 ? 8.609 0.989 -10.109 1 96.19 223 PRO A CA 1
ATOM 1670 C C . PRO A 1 223 ? 8.484 0.495 -11.547 1 96.19 223 PRO A C 1
ATOM 1672 O O . PRO A 1 223 ? 7.844 -0.53 -11.797 1 96.19 223 PRO A O 1
ATOM 1675 N N . GLY A 1 224 ? 9.062 1.242 -12.453 1 95.94 224 GLY A N 1
ATOM 1676 C CA . GLY A 1 224 ? 9.055 0.795 -13.836 1 95.94 224 GLY A CA 1
ATOM 1677 C C . GLY A 1 224 ? 9.688 -0.569 -14.023 1 95.94 224 GLY A C 1
ATOM 1678 O O . GLY A 1 224 ? 9.188 -1.388 -14.797 1 95.94 224 GLY A O 1
ATOM 1679 N N . GLU A 1 225 ? 10.773 -0.782 -13.352 1 96.12 225 GLU A N 1
ATOM 1680 C CA . GLU A 1 225 ? 11.438 -2.08 -13.406 1 96.12 225 GLU A CA 1
ATOM 1681 C C . GLU A 1 225 ? 10.586 -3.164 -12.758 1 96.12 225 GLU A C 1
ATOM 1683 O O . GLU A 1 225 ? 10.5 -4.285 -13.266 1 96.12 225 GLU A O 1
ATOM 1688 N N . LEU A 1 226 ? 10.008 -2.857 -11.641 1 96.62 226 LEU A N 1
ATOM 1689 C CA . LEU A 1 226 ? 9.133 -3.803 -10.953 1 96.62 226 LEU A CA 1
ATOM 1690 C C . LEU A 1 226 ? 7.949 -4.188 -11.836 1 96.62 226 LEU A C 1
ATOM 1692 O O . LEU A 1 226 ? 7.57 -5.359 -11.898 1 96.62 226 LEU A O 1
ATOM 1696 N N . LYS A 1 227 ? 7.352 -3.168 -12.484 1 96.69 227 LYS A N 1
ATOM 1697 C CA . LYS A 1 227 ? 6.262 -3.41 -13.43 1 96.69 227 LYS A CA 1
ATOM 1698 C C . LYS A 1 227 ? 6.688 -4.387 -14.523 1 96.69 227 LYS A C 1
ATOM 1700 O O . LYS A 1 227 ? 5.969 -5.34 -14.82 1 96.69 227 LYS A O 1
ATOM 1705 N N . ASP A 1 228 ? 7.863 -4.191 -15.047 1 94.75 228 ASP A N 1
ATOM 1706 C CA . ASP A 1 228 ? 8.359 -5.043 -16.125 1 94.75 228 ASP A CA 1
ATOM 1707 C C . ASP A 1 228 ? 8.547 -6.484 -15.648 1 94.75 228 ASP A C 1
ATOM 1709 O O . ASP A 1 228 ? 8.352 -7.426 -16.422 1 94.75 228 ASP A O 1
ATOM 1713 N N . THR A 1 229 ? 8.891 -6.625 -14.43 1 91.19 229 THR A N 1
ATOM 1714 C CA . THR A 1 229 ? 9.133 -7.949 -13.867 1 91.19 229 THR A CA 1
ATOM 1715 C C . THR A 1 229 ? 7.836 -8.742 -13.766 1 91.19 229 THR A C 1
ATOM 1717 O O . THR A 1 229 ? 7.852 -9.977 -13.797 1 91.19 229 THR A O 1
ATOM 1720 N N . VAL A 1 230 ? 6.719 -8.062 -13.703 1 93.19 230 VAL A N 1
ATOM 1721 C CA . VAL A 1 230 ? 5.43 -8.727 -13.539 1 93.19 230 VAL A CA 1
ATOM 1722 C C . VAL A 1 230 ? 4.781 -8.93 -14.906 1 93.19 230 VAL A C 1
ATOM 1724 O O . VAL A 1 230 ? 3.83 -9.711 -15.039 1 93.19 230 VAL A O 1
ATOM 1727 N N . CYS A 1 231 ? 5.305 -8.266 -15.875 1 93.5 231 CYS A N 1
ATOM 1728 C CA . CYS A 1 231 ? 4.77 -8.367 -17.234 1 93.5 231 CYS A CA 1
ATOM 1729 C C . CYS A 1 231 ? 5.535 -9.406 -18.047 1 93.5 231 CYS A C 1
ATOM 1731 O O . CYS A 1 231 ? 6.66 -9.156 -18.469 1 93.5 231 CYS A O 1
ATOM 1733 N N . SER A 1 232 ? 4.938 -10.531 -18.281 1 88.81 232 SER A N 1
ATOM 1734 C CA . SER A 1 232 ? 5.531 -11.547 -19.156 1 88.81 232 SER A CA 1
ATOM 1735 C C . SER A 1 232 ? 5.125 -11.344 -20.609 1 88.81 232 SER A C 1
ATOM 1737 O O . SER A 1 232 ? 4.109 -10.703 -20.891 1 88.81 232 SER A O 1
ATOM 1739 N N . ALA A 1 233 ? 5.961 -11.859 -21.547 1 89.62 233 ALA A N 1
ATOM 1740 C CA . ALA A 1 233 ? 5.684 -11.742 -22.984 1 89.62 233 ALA A CA 1
ATOM 1741 C C . ALA A 1 233 ? 4.32 -12.328 -23.328 1 89.62 233 ALA A C 1
ATOM 1743 O O . ALA A 1 233 ? 4.082 -13.523 -23.125 1 89.62 233 ALA A O 1
ATOM 1744 N N . GLY A 1 234 ? 3.404 -11.414 -23.781 1 90.44 234 GLY A N 1
ATOM 1745 C CA . GLY A 1 234 ? 2.076 -11.844 -24.188 1 90.44 234 GLY A CA 1
ATOM 1746 C C . GLY A 1 234 ? 1.194 -12.242 -23.016 1 90.44 234 GLY A C 1
ATOM 1747 O O . GLY A 1 234 ? 0.151 -12.867 -23.203 1 90.44 234 GLY A O 1
ATOM 1748 N N . GLY A 1 235 ? 1.547 -11.852 -21.812 1 92.06 235 GLY A N 1
ATOM 1749 C CA . GLY A 1 235 ? 0.849 -12.281 -20.609 1 92.06 235 GLY A CA 1
ATOM 1750 C C . GLY A 1 235 ? -0.372 -11.438 -20.297 1 92.06 235 GLY A C 1
ATOM 1751 O O . GLY A 1 235 ? -0.717 -10.531 -21.062 1 92.06 235 GLY A O 1
ATOM 1752 N N . ALA A 1 236 ? -1.056 -11.797 -19.188 1 93.81 236 ALA A N 1
ATOM 1753 C CA . ALA A 1 236 ? -2.281 -11.125 -18.766 1 93.81 236 ALA A CA 1
ATOM 1754 C C . ALA A 1 236 ? -1.987 -9.719 -18.266 1 93.81 236 ALA A C 1
ATOM 1756 O O . ALA A 1 236 ? -2.715 -8.773 -18.578 1 93.81 236 ALA A O 1
ATOM 1757 N N . THR A 1 237 ? -0.938 -9.516 -17.547 1 95.31 237 THR A N 1
ATOM 1758 C CA . THR A 1 237 ? -0.622 -8.242 -16.922 1 95.31 237 THR A CA 1
ATOM 1759 C C . THR A 1 237 ? -0.37 -7.156 -17.969 1 95.31 237 THR A C 1
ATOM 1761 O O . THR A 1 237 ? -0.806 -6.016 -17.797 1 95.31 237 THR A O 1
ATOM 1764 N N . ILE A 1 238 ? 0.386 -7.52 -19.062 1 96.69 238 ILE A N 1
ATOM 1765 C CA . ILE A 1 238 ? 0.707 -6.535 -20.094 1 96.69 238 ILE A CA 1
ATOM 1766 C C . ILE A 1 238 ? -0.57 -6.105 -20.812 1 96.69 238 ILE A C 1
ATOM 1768 O O . ILE A 1 238 ? -0.682 -4.961 -21.25 1 96.69 238 ILE A O 1
ATOM 1772 N N . ALA A 1 239 ? -1.515 -6.996 -20.906 1 96.94 239 ALA A N 1
ATOM 1773 C CA . ALA A 1 239 ? -2.807 -6.613 -21.469 1 96.94 239 ALA A CA 1
ATOM 1774 C C . ALA A 1 239 ? -3.49 -5.555 -20.609 1 96.94 239 ALA A C 1
ATOM 1776 O O . ALA A 1 239 ? -4.09 -4.613 -21.141 1 96.94 239 ALA A O 1
ATOM 1777 N N . GLY A 1 240 ? -3.457 -5.742 -19.312 1 97.31 240 GLY A N 1
ATOM 1778 C CA . GLY A 1 240 ? -3.98 -4.738 -18.406 1 97.31 240 GLY A CA 1
ATOM 1779 C C . GLY A 1 240 ? -3.246 -3.412 -18.5 1 97.31 240 GLY A C 1
ATOM 1780 O O . GLY A 1 240 ? -3.871 -2.35 -18.5 1 97.31 240 GLY A O 1
ATOM 1781 N N . ILE A 1 241 ? -1.934 -3.453 -18.609 1 98 241 ILE A N 1
ATOM 1782 C CA . ILE A 1 241 ? -1.11 -2.254 -18.719 1 98 241 ILE A CA 1
ATOM 1783 C C . ILE A 1 241 ? -1.485 -1.5 -20 1 98 241 ILE A C 1
ATOM 1785 O O . ILE A 1 241 ? -1.584 -0.27 -20 1 98 241 ILE A O 1
ATOM 1789 N N . GLN A 1 242 ? -1.626 -2.242 -21.078 1 97.56 242 GLN A N 1
ATOM 1790 C CA . GLN A 1 242 ? -2.033 -1.624 -22.328 1 97.56 242 GLN A CA 1
ATOM 1791 C C . GLN A 1 242 ? -3.332 -0.84 -22.156 1 97.56 242 GLN A C 1
ATOM 1793 O O . GLN A 1 242 ? -3.453 0.283 -22.656 1 97.56 242 GLN A O 1
ATOM 1798 N N . ALA A 1 243 ? -4.273 -1.47 -21.484 1 96.94 243 ALA A N 1
ATOM 1799 C CA . ALA A 1 243 ? -5.551 -0.801 -21.25 1 96.94 243 ALA A CA 1
ATOM 1800 C C . ALA A 1 243 ? -5.355 0.498 -20.469 1 96.94 243 ALA A C 1
ATOM 1802 O O . ALA A 1 243 ? -5.996 1.509 -20.766 1 96.94 243 ALA A O 1
ATOM 1803 N N . LEU A 1 244 ? -4.504 0.525 -19.453 1 97.19 244 LEU A N 1
ATOM 1804 C CA . LEU A 1 244 ? -4.207 1.719 -18.656 1 97.19 244 LEU A CA 1
ATOM 1805 C C . LEU A 1 244 ? -3.592 2.805 -19.531 1 97.19 244 LEU A C 1
ATOM 1807 O O . LEU A 1 244 ? -3.971 3.975 -19.438 1 97.19 244 LEU A O 1
ATOM 1811 N N . GLU A 1 245 ? -2.633 2.371 -20.375 1 96.12 245 GLU A N 1
ATOM 1812 C CA . GLU A 1 245 ? -1.96 3.332 -21.25 1 96.12 245 GLU A CA 1
ATOM 1813 C C . GLU A 1 245 ? -2.938 3.961 -22.234 1 96.12 245 GLU A C 1
ATOM 1815 O O . GLU A 1 245 ? -2.881 5.168 -22.5 1 96.12 245 GLU A O 1
ATOM 1820 N N . GLU A 1 246 ? -3.799 3.199 -22.719 1 96.06 246 GLU A N 1
ATOM 1821 C CA . GLU A 1 246 ? -4.781 3.68 -23.688 1 96.06 246 GLU A CA 1
ATOM 1822 C C . GLU A 1 246 ? -5.738 4.684 -23.047 1 96.06 246 GLU A C 1
ATOM 1824 O O . GLU A 1 246 ? -6.316 5.523 -23.75 1 96.06 246 GLU A O 1
ATOM 1829 N N . SER A 1 247 ? -5.871 4.645 -21.75 1 94.38 247 SER A N 1
ATOM 1830 C CA . SER A 1 247 ? -6.836 5.484 -21.062 1 94.38 247 SER A CA 1
ATOM 1831 C C . SER A 1 247 ? -6.168 6.723 -20.469 1 94.38 247 SER A C 1
ATOM 1833 O O . SER A 1 247 ? -6.832 7.559 -19.859 1 94.38 247 SER A O 1
ATOM 1835 N N . GLY A 1 248 ? -4.836 6.887 -20.609 1 94.06 248 GLY A N 1
ATOM 1836 C CA . GLY A 1 248 ? -4.129 8.023 -20.047 1 94.06 248 GLY A CA 1
ATOM 1837 C C . GLY A 1 248 ? -4 7.961 -18.531 1 94.06 248 GLY A C 1
ATOM 1838 O O . GLY A 1 248 ? -4.105 8.984 -17.844 1 94.06 248 GLY A O 1
ATOM 1839 N N . PHE A 1 249 ? -3.834 6.801 -18.031 1 96.5 249 PHE A N 1
ATOM 1840 C CA . PHE A 1 249 ? -3.826 6.5 -16.594 1 96.5 249 PHE A CA 1
ATOM 1841 C C . PHE A 1 249 ? -2.758 7.312 -15.883 1 96.5 249 PHE A C 1
ATOM 1843 O O . PHE A 1 249 ? -3.043 7.977 -14.883 1 96.5 249 PHE A O 1
ATOM 1850 N N . ARG A 1 250 ? -1.55 7.391 -16.422 1 96.06 250 ARG A N 1
ATOM 1851 C CA . ARG A 1 250 ? -0.45 8.117 -15.797 1 96.06 250 ARG A CA 1
ATOM 1852 C C . ARG A 1 250 ? -0.746 9.617 -15.742 1 96.06 250 ARG A C 1
ATOM 1854 O O . ARG A 1 250 ? -0.564 10.25 -14.703 1 96.06 250 ARG A O 1
ATOM 1861 N N . GLY A 1 251 ? -1.214 10.125 -16.797 1 96.44 251 GLY A N 1
ATOM 1862 C CA . GLY A 1 251 ? -1.526 11.539 -16.875 1 96.44 251 GLY A CA 1
ATOM 1863 C C . GLY A 1 251 ? -2.566 11.977 -15.852 1 96.44 251 GLY A C 1
ATOM 1864 O O . GLY A 1 251 ? -2.5 13.094 -15.328 1 96.44 251 GLY A O 1
ATOM 1865 N N . SER A 1 252 ? -3.521 11.102 -15.602 1 97 252 SER A N 1
ATOM 1866 C CA . SER A 1 252 ? -4.578 11.414 -14.648 1 97 252 SER A CA 1
ATOM 1867 C C . SER A 1 252 ? -4.012 11.672 -13.258 1 97 252 SER A C 1
ATOM 1869 O O . SER A 1 252 ? -4.402 12.633 -12.586 1 97 252 SER A O 1
ATOM 1871 N N . LEU A 1 253 ? -3.098 10.867 -12.828 1 97.62 253 LEU A N 1
ATOM 1872 C CA . LEU A 1 253 ? -2.518 11 -11.492 1 97.62 253 LEU A CA 1
ATOM 1873 C C . LEU A 1 253 ? -1.593 12.211 -11.422 1 97.62 253 LEU A C 1
ATOM 1875 O O . LEU A 1 253 ? -1.558 12.906 -10.406 1 97.62 253 LEU A O 1
ATOM 1879 N N . ILE A 1 254 ? -0.837 12.484 -12.469 1 97.5 254 ILE A N 1
ATOM 1880 C CA . ILE A 1 254 ? 0.011 13.664 -12.523 1 97.5 254 ILE A CA 1
ATOM 1881 C C . ILE A 1 254 ? -0.851 14.922 -12.406 1 97.5 254 ILE A C 1
ATOM 1883 O O . ILE A 1 254 ? -0.557 15.812 -11.609 1 97.5 254 ILE A O 1
ATOM 1887 N N . LYS A 1 255 ? -1.934 14.938 -13.156 1 97.44 255 LYS A N 1
ATOM 1888 C CA . LYS A 1 255 ? -2.85 16.078 -13.109 1 97.44 255 LYS A CA 1
ATOM 1889 C C . LYS A 1 255 ? -3.436 16.25 -11.711 1 97.44 255 LYS A C 1
ATOM 1891 O O . LYS A 1 255 ? -3.641 17.375 -11.258 1 97.44 255 LYS A O 1
ATOM 1896 N N . ALA A 1 256 ? -3.781 15.141 -11.078 1 97.81 256 ALA A N 1
ATOM 1897 C CA . ALA A 1 256 ? -4.352 15.188 -9.734 1 97.81 256 ALA A CA 1
ATOM 1898 C C . ALA A 1 256 ? -3.393 15.852 -8.758 1 97.81 256 ALA A C 1
ATOM 1900 O O . ALA A 1 256 ? -3.783 16.75 -8 1 97.81 256 ALA A O 1
ATOM 1901 N N . VAL A 1 257 ? -2.111 15.445 -8.766 1 97.19 257 VAL A N 1
ATOM 1902 C CA . VAL A 1 257 ? -1.116 16 -7.852 1 97.19 257 VAL A CA 1
ATOM 1903 C C . VAL A 1 257 ? -0.908 17.484 -8.156 1 97.19 257 VAL A C 1
ATOM 1905 O O . VAL A 1 257 ? -0.833 18.297 -7.238 1 97.19 257 VAL A O 1
ATOM 1908 N N . CYS A 1 258 ? -0.849 17.828 -9.438 1 97.19 258 CYS A N 1
ATOM 1909 C CA . CYS A 1 258 ? -0.658 19.219 -9.836 1 97.19 258 CYS A CA 1
ATOM 1910 C C . CYS A 1 258 ? -1.829 20.078 -9.375 1 97.19 258 CYS A C 1
ATOM 1912 O O . CYS A 1 258 ? -1.629 21.141 -8.789 1 97.19 258 CYS A O 1
ATOM 1914 N N . ALA A 1 259 ? -3.027 19.609 -9.633 1 96.94 259 ALA A N 1
ATOM 1915 C CA . ALA A 1 259 ? -4.227 20.359 -9.258 1 96.94 259 ALA A CA 1
ATOM 1916 C C . ALA A 1 259 ? -4.312 20.531 -7.746 1 96.94 259 ALA A C 1
ATOM 1918 O O . ALA A 1 259 ? -4.648 21.625 -7.258 1 96.94 259 ALA A O 1
ATOM 1919 N N . ALA A 1 260 ? -4.062 19.484 -7.031 1 96.38 260 ALA A N 1
ATOM 1920 C CA . ALA A 1 260 ? -4.109 19.531 -5.574 1 96.38 260 ALA A CA 1
ATOM 1921 C C . ALA A 1 260 ? -3.039 20.469 -5.023 1 96.38 260 ALA A C 1
ATOM 1923 O O . ALA A 1 260 ? -3.275 21.172 -4.047 1 96.38 260 ALA A O 1
ATOM 1924 N N . THR A 1 261 ? -1.836 20.406 -5.598 1 95.12 261 THR A N 1
ATOM 1925 C CA . THR A 1 261 ? -0.759 21.281 -5.168 1 95.12 261 THR A CA 1
ATOM 1926 C C . THR A 1 261 ? -1.15 22.75 -5.359 1 95.12 261 THR A C 1
ATOM 1928 O O . THR A 1 261 ? -0.938 23.578 -4.473 1 95.12 261 THR A O 1
ATOM 1931 N N . GLU A 1 262 ? -1.664 23.062 -6.484 1 94.81 262 GLU A N 1
ATOM 1932 C CA . GLU A 1 262 ? -2.102 24.422 -6.773 1 94.81 262 GLU A CA 1
ATOM 1933 C C . GLU A 1 262 ? -3.188 24.875 -5.801 1 94.81 262 GLU A C 1
ATOM 1935 O O . GLU A 1 262 ? -3.174 26.016 -5.328 1 94.81 262 GLU A O 1
ATOM 1940 N N . ARG A 1 263 ? -4.145 24.016 -5.527 1 93.81 263 ARG A N 1
ATOM 1941 C CA . ARG A 1 263 ? -5.203 24.344 -4.578 1 93.81 263 ARG A CA 1
ATOM 1942 C C . ARG A 1 263 ? -4.645 24.531 -3.174 1 93.81 263 ARG A C 1
ATOM 1944 O O . ARG A 1 263 ? -5.098 25.406 -2.432 1 93.81 263 ARG A O 1
ATOM 1951 N N . ALA A 1 264 ? -3.709 23.703 -2.75 1 91.5 264 ALA A N 1
ATOM 1952 C CA . ALA A 1 264 ? -3.066 23.844 -1.445 1 91.5 264 ALA A CA 1
ATOM 1953 C C . ALA A 1 264 ? -2.418 25.219 -1.296 1 91.5 264 ALA A C 1
ATOM 1955 O O . ALA A 1 264 ? -2.531 25.844 -0.245 1 91.5 264 ALA A O 1
ATOM 1956 N N . LYS A 1 265 ? -1.755 25.672 -2.346 1 91.12 265 LYS A N 1
ATOM 1957 C CA . LYS A 1 265 ? -1.161 27.016 -2.355 1 91.12 265 LYS A CA 1
ATOM 1958 C C . LYS A 1 265 ? -2.229 28.094 -2.191 1 91.12 265 LYS A C 1
ATOM 1960 O O . LYS A 1 265 ? -2.045 29.047 -1.432 1 91.12 265 LYS A O 1
ATOM 1965 N N . ALA A 1 266 ? -3.301 27.859 -2.863 1 91.56 266 ALA A N 1
ATOM 1966 C CA . ALA A 1 266 ? -4.379 28.844 -2.873 1 91.56 266 ALA A CA 1
ATOM 1967 C C . ALA A 1 266 ? -5.039 28.953 -1.501 1 91.56 266 ALA A C 1
ATOM 1969 O O . ALA A 1 266 ? -5.52 30.016 -1.114 1 91.56 266 ALA A O 1
ATOM 1970 N N . LEU A 1 267 ? -5.137 27.906 -0.754 1 88.69 267 LEU A N 1
ATOM 1971 C CA . LEU A 1 267 ? -5.738 27.891 0.576 1 88.69 267 LEU A CA 1
ATOM 1972 C C . LEU A 1 267 ? -4.992 28.844 1.514 1 88.69 267 LEU A C 1
ATOM 1974 O O . LEU A 1 267 ? -5.586 29.406 2.439 1 88.69 267 LEU A O 1
ATOM 1978 N N . GLY A 1 268 ? -3.678 29.031 1.359 1 85 268 GLY A N 1
ATOM 1979 C CA . GLY A 1 268 ? -2.861 29.891 2.193 1 85 268 GLY A CA 1
ATOM 1980 C C . GLY A 1 268 ? -2.977 31.359 1.821 1 85 268 GLY A C 1
ATOM 1981 O O . GLY A 1 268 ? -2.646 32.25 2.623 1 85 268 GLY A O 1
ATOM 1982 N N . TYR A 1 269 ? -3.447 31.641 0.665 1 81.94 269 TYR A N 1
ATOM 1983 C CA . TYR A 1 269 ? -3.52 33.031 0.199 1 81.94 269 TYR A CA 1
ATOM 1984 C C . TYR A 1 269 ? -4.664 33.75 0.875 1 81.94 269 TYR A C 1
ATOM 1986 O O . TYR A 1 269 ? -4.77 35 0.76 1 81.94 269 TYR A O 1
ATOM 1994 N N . ASN A 1 270 ? -5.328 33.094 1.619 1 71.94 270 ASN A N 1
ATOM 1995 C CA . ASN A 1 270 ? -6.395 33.781 2.342 1 71.94 270 ASN A CA 1
ATOM 1996 C C . ASN A 1 270 ? -5.879 34.438 3.619 1 71.94 270 ASN A C 1
ATOM 1998 O O . ASN A 1 270 ? -6.562 34.438 4.645 1 71.94 270 ASN A O 1
ATOM 2002 N N . GLY A 1 271 ? -4.621 34.875 3.564 1 75.12 271 GLY A N 1
ATOM 2003 C CA . GLY A 1 271 ? -4.039 35.656 4.633 1 75.12 271 GLY A CA 1
ATOM 2004 C C . GLY A 1 271 ? -3.119 34.844 5.535 1 75.12 271 GLY A C 1
ATOM 2005 O O . GLY A 1 271 ? -2.74 35.312 6.613 1 75.12 271 GLY A O 1
ATOM 2006 N N . THR A 1 272 ? -2.939 33.625 5.219 1 81 272 THR A N 1
ATOM 2007 C CA . THR A 1 272 ? -2.084 32.812 6.078 1 81 272 THR A CA 1
ATOM 2008 C C . THR A 1 272 ? -0.748 32.531 5.398 1 81 272 THR A C 1
ATOM 2010 O O . THR A 1 272 ? -0.101 31.531 5.684 1 81 272 THR A O 1
ATOM 2013 N N . ARG A 1 273 ? -0.488 33.312 4.316 1 83.38 273 ARG A N 1
ATOM 2014 C CA . ARG A 1 273 ? 0.803 33.281 3.637 1 83.38 273 ARG A CA 1
ATOM 2015 C C . ARG A 1 273 ? 1.407 34.656 3.521 1 83.38 273 ARG A C 1
ATOM 2017 O O . ARG A 1 273 ? 0.68 35.656 3.471 1 83.38 273 ARG A O 1
ATOM 2024 N N . MET B 1 1 ? 12.109 -30.797 13.578 1 34.06 1 MET B N 1
ATOM 2025 C CA . MET B 1 1 ? 12.211 -31.312 12.219 1 34.06 1 MET B CA 1
ATOM 2026 C C . MET B 1 1 ? 11.344 -30.5 11.266 1 34.06 1 MET B C 1
ATOM 2028 O O . MET B 1 1 ? 10.203 -30.156 11.594 1 34.06 1 MET B O 1
ATOM 2032 N N . SER B 1 2 ? 11.898 -29.641 10.359 1 48.47 2 SER B N 1
ATOM 2033 C CA . SER B 1 2 ? 11.18 -28.641 9.578 1 48.47 2 SER B CA 1
ATOM 2034 C C . SER B 1 2 ? 9.977 -29.25 8.867 1 48.47 2 SER B C 1
ATOM 2036 O O . SER B 1 2 ? 10.086 -30.312 8.25 1 48.47 2 SER B O 1
ATOM 2038 N N . LEU B 1 3 ? 8.875 -29.25 9.359 1 52.59 3 LEU B N 1
ATOM 2039 C CA . LEU B 1 3 ? 7.578 -29.766 8.945 1 52.59 3 LEU B CA 1
ATOM 2040 C C . LEU B 1 3 ? 7.375 -29.609 7.445 1 52.59 3 LEU B C 1
ATOM 2042 O O . LEU B 1 3 ? 6.406 -30.125 6.887 1 52.59 3 LEU B O 1
ATOM 2046 N N . ILE B 1 4 ? 8.258 -28.797 6.809 1 62.16 4 ILE B N 1
ATOM 2047 C CA . ILE B 1 4 ? 7.938 -28.594 5.398 1 62.16 4 ILE B CA 1
ATOM 2048 C C . ILE B 1 4 ? 8.727 -29.578 4.543 1 62.16 4 ILE B C 1
ATOM 2050 O O . ILE B 1 4 ? 9.93 -29.75 4.727 1 62.16 4 ILE B O 1
ATOM 2054 N N . PRO B 1 5 ? 7.961 -30.547 3.832 1 76.06 5 PRO B N 1
ATOM 2055 C CA . PRO B 1 5 ? 8.602 -31.453 2.881 1 76.06 5 PRO B CA 1
ATOM 2056 C C . PRO B 1 5 ? 9.625 -30.75 1.989 1 76.06 5 PRO B C 1
ATOM 2058 O O . PRO B 1 5 ? 9.711 -29.531 1.992 1 76.06 5 PRO B O 1
ATOM 2061 N N . ARG B 1 6 ? 10.648 -31.516 1.419 1 91.69 6 ARG B N 1
ATOM 2062 C CA . ARG B 1 6 ? 11.539 -30.969 0.408 1 91.69 6 ARG B CA 1
ATOM 2063 C C . ARG B 1 6 ? 10.75 -30.328 -0.735 1 91.69 6 ARG B C 1
ATOM 2065 O O . ARG B 1 6 ? 9.781 -30.922 -1.225 1 91.69 6 ARG B O 1
ATOM 2072 N N . LEU B 1 7 ? 11.18 -29.094 -1.039 1 96.75 7 LEU B N 1
ATOM 2073 C CA . LEU B 1 7 ? 10.477 -28.297 -2.033 1 96.75 7 LEU B CA 1
ATOM 2074 C C . LEU B 1 7 ? 11.203 -28.328 -3.373 1 96.75 7 LEU B C 1
ATOM 2076 O O . LEU B 1 7 ? 12.43 -28.219 -3.42 1 96.75 7 LEU B O 1
ATOM 2080 N N . GLY B 1 8 ? 10.438 -28.578 -4.395 1 98 8 GLY B N 1
ATOM 2081 C CA . GLY B 1 8 ? 11 -28.547 -5.738 1 98 8 GLY B CA 1
ATOM 2082 C C . GLY B 1 8 ? 10.281 -27.578 -6.66 1 98 8 GLY B C 1
ATOM 2083 O O . GLY B 1 8 ? 9.055 -27.469 -6.609 1 98 8 GLY B O 1
ATOM 2084 N N . PHE B 1 9 ? 11.07 -26.875 -7.477 1 98.62 9 PHE B N 1
ATOM 2085 C CA . PHE B 1 9 ? 10.531 -26 -8.508 1 98.62 9 PHE B CA 1
ATOM 2086 C C . PHE B 1 9 ? 10.891 -26.5 -9.898 1 98.62 9 PHE B C 1
ATOM 2088 O O . PHE B 1 9 ? 12.078 -26.672 -10.211 1 98.62 9 PHE B O 1
ATOM 2095 N N . ILE B 1 10 ? 9.883 -26.812 -10.633 1 98.5 10 ILE B N 1
ATOM 2096 C CA . ILE B 1 10 ? 10.102 -26.984 -12.062 1 98.5 10 ILE B CA 1
ATOM 2097 C C . ILE B 1 10 ? 9.844 -25.656 -12.781 1 98.5 10 ILE B C 1
ATOM 2099 O O . ILE B 1 10 ? 8.703 -25.188 -12.859 1 98.5 10 ILE B O 1
ATOM 2103 N N . GLY B 1 11 ? 10.867 -25.109 -13.32 1 97.25 11 GLY B N 1
ATOM 2104 C CA . GLY B 1 11 ? 10.867 -23.719 -13.742 1 97.25 11 GLY B CA 1
ATOM 2105 C C . GLY B 1 11 ? 11.508 -22.781 -12.742 1 97.25 11 GLY B C 1
ATOM 2106 O O . GLY B 1 11 ? 10.875 -22.375 -11.766 1 97.25 11 GLY B O 1
ATOM 2107 N N . GLY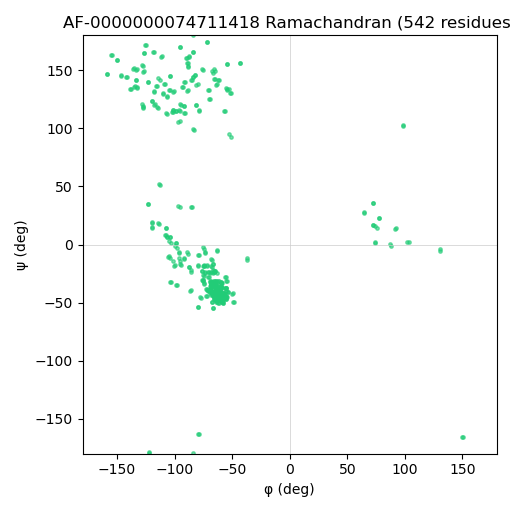 B 1 12 ? 12.703 -22.391 -12.992 1 95.31 12 GLY B N 1
ATOM 2108 C CA . GLY B 1 12 ? 13.445 -21.547 -12.078 1 95.31 12 GLY B CA 1
ATOM 2109 C C . GLY B 1 12 ? 13.359 -20.062 -12.414 1 95.31 12 GLY B C 1
ATOM 2110 O O . GLY B 1 12 ? 14.336 -19.328 -12.242 1 95.31 12 GLY B O 1
ATOM 2111 N N . GLY B 1 13 ? 12.195 -19.75 -12.953 1 92.25 13 GLY B N 1
ATOM 2112 C CA . GLY B 1 13 ? 12.047 -18.359 -13.359 1 92.25 13 GLY B CA 1
ATOM 2113 C C . GLY B 1 13 ? 11.75 -17.422 -12.211 1 92.25 13 GLY B C 1
ATOM 2114 O O . GLY B 1 13 ? 11.992 -17.766 -11.047 1 92.25 13 GLY B O 1
ATOM 2115 N N . LYS B 1 14 ? 11.281 -16.25 -12.516 1 90.19 14 LYS B N 1
ATOM 2116 C CA . LYS B 1 14 ? 11.078 -15.188 -11.539 1 90.19 14 LYS B CA 1
ATOM 2117 C C . LYS B 1 14 ? 10.078 -15.609 -10.461 1 90.19 14 LYS B C 1
ATOM 2119 O O . LYS B 1 14 ? 10.289 -15.344 -9.281 1 90.19 14 LYS B O 1
ATOM 2124 N N . ALA B 1 15 ? 9.016 -16.234 -10.867 1 93.06 15 ALA B N 1
ATOM 2125 C CA . ALA B 1 15 ? 7.969 -16.625 -9.922 1 93.06 15 ALA B CA 1
ATOM 2126 C C . ALA B 1 15 ? 8.516 -17.578 -8.859 1 93.06 15 ALA B C 1
ATOM 2128 O O . ALA B 1 15 ? 8.258 -17.406 -7.672 1 93.06 15 ALA B O 1
ATOM 2129 N N . SER B 1 16 ? 9.258 -18.516 -9.312 1 96.56 16 SER B N 1
ATOM 2130 C CA . SER B 1 16 ? 9.828 -19.469 -8.367 1 96.56 16 SER B CA 1
ATOM 2131 C C . SER B 1 16 ? 10.883 -18.812 -7.484 1 96.56 16 SER B C 1
ATOM 2133 O O . SER B 1 16 ? 11.008 -19.141 -6.305 1 96.56 16 SER B O 1
ATOM 2135 N N . GLN B 1 17 ? 11.602 -17.922 -8.055 1 96.38 17 GLN B N 1
ATOM 2136 C CA . GLN B 1 17 ? 12.656 -17.25 -7.305 1 96.38 17 GLN B CA 1
ATOM 2137 C C . GLN B 1 17 ? 12.078 -16.422 -6.16 1 96.38 17 GLN B C 1
ATOM 2139 O O . GLN B 1 17 ? 12.578 -16.469 -5.035 1 96.38 17 GLN B O 1
ATOM 2144 N N . VAL B 1 18 ? 11.086 -15.695 -6.434 1 95.56 18 VAL B N 1
ATOM 2145 C CA . VAL B 1 18 ? 10.523 -14.836 -5.398 1 95.56 18 VAL B CA 1
ATOM 2146 C C . VAL B 1 18 ? 9.859 -15.695 -4.32 1 95.56 18 VAL B C 1
ATOM 2148 O O . VAL B 1 18 ? 9.891 -15.352 -3.137 1 95.56 18 VAL B O 1
ATOM 2151 N N . LEU B 1 19 ? 9.289 -16.75 -4.746 1 96.88 19 LEU B N 1
ATOM 2152 C CA . LEU B 1 19 ? 8.703 -17.672 -3.779 1 96.88 19 LEU B CA 1
ATOM 2153 C C . LEU B 1 19 ? 9.773 -18.281 -2.879 1 96.88 19 LEU B C 1
ATOM 2155 O O . LEU B 1 19 ? 9.609 -18.328 -1.657 1 96.88 19 LEU B O 1
ATOM 2159 N N . ALA B 1 20 ? 10.812 -18.75 -3.48 1 97.31 20 ALA B N 1
ATOM 2160 C CA . ALA B 1 20 ? 11.93 -19.312 -2.723 1 97.31 20 ALA B CA 1
ATOM 2161 C C . ALA B 1 20 ? 12.492 -18.281 -1.736 1 97.31 20 ALA B C 1
ATOM 2163 O O . ALA B 1 20 ? 12.719 -18.609 -0.566 1 97.31 20 ALA B O 1
ATOM 2164 N N . LYS B 1 21 ? 12.695 -17.078 -2.207 1 97.38 21 LYS B N 1
ATOM 2165 C CA . LYS B 1 21 ? 13.195 -16.031 -1.335 1 97.38 21 LYS B CA 1
ATOM 2166 C C . LYS B 1 21 ? 12.266 -15.797 -0.15 1 97.38 21 LYS B C 1
ATOM 2168 O O . LYS B 1 21 ? 12.719 -15.609 0.98 1 97.38 21 LYS B O 1
ATOM 2173 N N . GLY B 1 22 ? 10.969 -15.797 -0.475 1 97.19 22 GLY B N 1
ATOM 2174 C CA . GLY B 1 22 ? 9.984 -15.648 0.587 1 97.19 22 GLY B CA 1
ATOM 2175 C C . GLY B 1 22 ? 10.062 -16.734 1.636 1 97.19 22 GLY B C 1
ATOM 2176 O O . GLY B 1 22 ? 10.109 -16.453 2.834 1 97.19 22 GLY B O 1
ATOM 2177 N N . PHE B 1 23 ? 10.117 -17.953 1.163 1 96.81 23 PHE B N 1
ATOM 2178 C CA . PHE B 1 23 ? 10.156 -19.094 2.076 1 96.81 23 PHE B CA 1
ATOM 2179 C C . PHE B 1 23 ? 11.438 -19.078 2.906 1 96.81 23 PHE B C 1
ATOM 2181 O O . PHE B 1 23 ? 11.414 -19.375 4.102 1 96.81 23 PHE B O 1
ATOM 2188 N N . LEU B 1 24 ? 12.547 -18.75 2.291 1 96.88 24 LEU B N 1
ATOM 2189 C CA . LEU B 1 24 ? 13.82 -18.672 2.996 1 96.88 24 LEU B CA 1
ATOM 2190 C C . LEU B 1 24 ? 13.789 -17.562 4.039 1 96.88 24 LEU B C 1
ATOM 2192 O O . LEU B 1 24 ? 14.227 -17.75 5.176 1 96.88 24 LEU B O 1
ATOM 2196 N N . SER B 1 25 ? 13.242 -16.438 3.646 1 96 25 SER B N 1
ATOM 2197 C CA . SER B 1 25 ? 13.172 -15.305 4.555 1 96 25 SER B CA 1
ATOM 2198 C C . SER B 1 25 ? 12.258 -15.602 5.738 1 96 25 SER B C 1
ATOM 2200 O O . SER B 1 25 ? 12.492 -15.117 6.848 1 96 25 SER B O 1
ATOM 2202 N N . ALA B 1 26 ? 11.227 -16.344 5.473 1 95.88 26 ALA B N 1
ATOM 2203 C CA . ALA B 1 26 ? 10.289 -16.703 6.527 1 95.88 26 ALA B CA 1
ATOM 2204 C C . ALA B 1 26 ? 10.883 -17.766 7.445 1 95.88 26 ALA B C 1
ATOM 2206 O O . ALA B 1 26 ? 10.367 -18.016 8.539 1 95.88 26 ALA B O 1
ATOM 2207 N N . GLY B 1 27 ? 11.953 -18.469 6.988 1 94.75 27 GLY B N 1
ATOM 2208 C CA . GLY B 1 27 ? 12.641 -19.469 7.789 1 94.75 27 GLY B CA 1
ATOM 2209 C C . GLY B 1 27 ? 11.891 -20.781 7.871 1 94.75 27 GLY B C 1
ATOM 2210 O O . GLY B 1 27 ? 12.062 -21.547 8.82 1 94.75 27 GLY B O 1
ATOM 2211 N N . VAL B 1 28 ? 11.062 -21 6.914 1 94.12 28 VAL B N 1
ATOM 2212 C CA . VAL B 1 28 ? 10.203 -22.172 7.012 1 94.12 28 VAL B CA 1
ATOM 2213 C C . VAL B 1 28 ? 10.844 -23.344 6.258 1 94.12 28 VAL B C 1
ATOM 2215 O O . VAL B 1 28 ? 10.453 -24.5 6.453 1 94.12 28 VAL B O 1
ATOM 2218 N N . VAL B 1 29 ? 11.789 -23.016 5.402 1 94.31 29 VAL B N 1
ATOM 2219 C CA . VAL B 1 29 ? 12.531 -24.031 4.652 1 94.31 29 VAL B CA 1
ATOM 2220 C C . VAL B 1 29 ? 13.992 -23.609 4.539 1 94.31 29 VAL B C 1
ATOM 2222 O O . VAL B 1 29 ? 14.305 -22.422 4.453 1 94.31 29 VAL B O 1
ATOM 2225 N N . ASN B 1 30 ? 14.812 -24.578 4.594 1 95.25 30 ASN B N 1
ATOM 2226 C CA . ASN B 1 30 ? 16.234 -24.312 4.379 1 95.25 30 ASN B CA 1
ATOM 2227 C C . ASN B 1 30 ? 16.594 -24.391 2.902 1 95.25 30 ASN B C 1
ATOM 2229 O O . ASN B 1 30 ? 15.977 -25.141 2.145 1 95.25 30 ASN B O 1
ATOM 2233 N N . ALA B 1 31 ? 17.609 -23.672 2.545 1 96.94 31 ALA B N 1
ATOM 2234 C CA . ALA B 1 31 ? 18.016 -23.594 1.146 1 96.94 31 ALA B CA 1
ATOM 2235 C C . ALA B 1 31 ? 18.359 -24.969 0.589 1 96.94 31 ALA B C 1
ATOM 2237 O O . ALA B 1 31 ? 18.047 -25.281 -0.564 1 96.94 31 ALA B O 1
ATOM 2238 N N . ASN B 1 32 ? 18.953 -25.781 1.421 1 95.62 32 ASN B N 1
ATOM 2239 C CA . ASN B 1 32 ? 19.391 -27.094 0.96 1 95.62 32 ASN B CA 1
ATOM 2240 C C . ASN B 1 32 ? 18.219 -28.047 0.773 1 95.62 32 ASN B C 1
ATOM 2242 O O . ASN B 1 32 ? 18.375 -29.141 0.224 1 95.62 32 ASN B O 1
ATOM 2246 N N . GLU B 1 33 ? 17.078 -27.578 1.19 1 96.31 33 GLU B N 1
ATOM 2247 C CA . GLU B 1 33 ? 15.867 -28.375 1.031 1 96.31 33 GLU B CA 1
ATOM 2248 C C . GLU B 1 33 ? 15.07 -27.938 -0.193 1 96.31 33 GLU B C 1
ATOM 2250 O O . GLU B 1 33 ? 13.992 -28.469 -0.469 1 96.31 33 GLU B O 1
ATOM 2255 N N . ILE B 1 34 ? 15.547 -26.984 -0.911 1 97.75 34 ILE B N 1
ATOM 2256 C CA . ILE B 1 34 ? 14.891 -26.469 -2.109 1 97.75 34 ILE B CA 1
ATOM 2257 C C . ILE B 1 34 ? 15.648 -26.938 -3.35 1 97.75 34 ILE B C 1
ATOM 2259 O O . ILE B 1 34 ? 16.875 -26.812 -3.422 1 97.75 34 ILE B O 1
ATOM 2263 N N . TYR B 1 35 ? 14.938 -27.547 -4.262 1 98 35 TYR B N 1
ATOM 2264 C CA . TYR B 1 35 ? 15.469 -27.938 -5.559 1 98 35 TYR B CA 1
ATOM 2265 C C . TYR B 1 35 ? 14.781 -27.172 -6.688 1 98 35 TYR B C 1
ATOM 2267 O O . TYR B 1 35 ? 13.562 -26.984 -6.668 1 98 35 TYR B O 1
ATOM 2275 N N . ALA B 1 36 ? 15.578 -26.703 -7.629 1 98.5 36 ALA B N 1
ATOM 2276 C CA . ALA B 1 36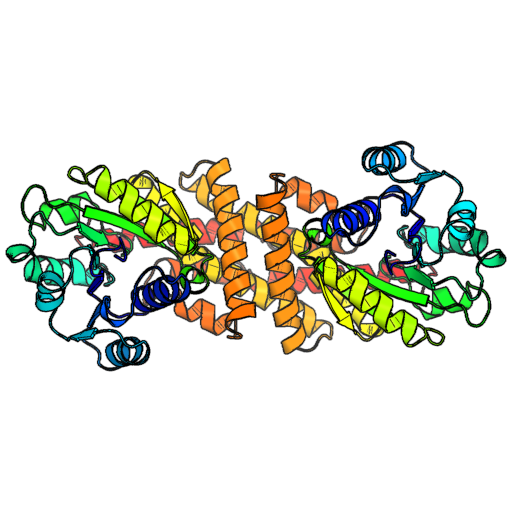 ? 15.008 -25.984 -8.766 1 98.5 36 ALA B CA 1
ATOM 2277 C C . ALA B 1 36 ? 15.586 -26.484 -10.078 1 98.5 36 ALA B C 1
ATOM 2279 O O . ALA B 1 36 ? 16.781 -26.75 -10.172 1 98.5 36 ALA B O 1
ATOM 2280 N N . SER B 1 37 ? 14.734 -26.672 -11.023 1 98.5 37 SER B N 1
ATOM 2281 C CA . SER B 1 37 ? 15.172 -27.016 -12.375 1 98.5 37 SER B CA 1
ATOM 2282 C C . SER B 1 37 ? 14.844 -25.906 -13.359 1 98.5 37 SER B C 1
ATOM 2284 O O . SER B 1 37 ? 13.82 -25.219 -13.227 1 98.5 37 SER B O 1
ATOM 2286 N N . ALA B 1 38 ? 15.68 -25.641 -14.312 1 97 38 ALA B N 1
ATOM 2287 C CA . ALA B 1 38 ? 15.484 -24.656 -15.375 1 97 38 ALA B CA 1
ATOM 2288 C C . ALA B 1 38 ? 16.375 -24.953 -16.578 1 97 38 ALA B C 1
ATOM 2290 O O . ALA B 1 38 ? 17.453 -25.547 -16.422 1 97 38 ALA B O 1
ATOM 2291 N N . PRO B 1 39 ? 15.844 -24.625 -17.703 1 93.31 39 PRO B N 1
ATOM 2292 C CA . PRO B 1 39 ? 16.703 -24.797 -18.875 1 93.31 39 PRO B CA 1
ATOM 2293 C C . PRO B 1 39 ? 17.797 -23.734 -18.969 1 93.31 39 PRO B C 1
ATOM 2295 O O . PRO B 1 39 ? 18.844 -23.969 -19.578 1 93.31 39 PRO B O 1
ATOM 2298 N N . SER B 1 40 ? 17.625 -22.578 -18.375 1 91.12 40 SER B N 1
ATOM 2299 C CA . SER B 1 40 ? 18.562 -21.453 -18.469 1 91.12 40 SER B CA 1
ATOM 2300 C C . SER B 1 40 ? 19.562 -21.469 -17.328 1 91.12 40 SER B C 1
ATOM 2302 O O . SER B 1 40 ? 19.172 -21.5 -16.156 1 91.12 40 SER B O 1
ATOM 2304 N N . GLU B 1 41 ? 20.797 -21.25 -17.609 1 93.12 41 GLU B N 1
ATOM 2305 C CA . GLU B 1 41 ? 21.844 -21.141 -16.594 1 93.12 41 GLU B CA 1
ATOM 2306 C C . GLU B 1 41 ? 21.656 -19.891 -15.734 1 93.12 41 GLU B C 1
ATOM 2308 O O . GLU B 1 41 ? 21.969 -19.891 -14.547 1 93.12 41 GLU B O 1
ATOM 2313 N N . ARG B 1 42 ? 21.141 -18.922 -16.359 1 92.56 42 ARG B N 1
ATOM 2314 C CA . ARG B 1 42 ? 20.906 -17.656 -15.648 1 92.56 42 ARG B CA 1
ATOM 2315 C C . ARG B 1 42 ? 19.969 -17.875 -14.469 1 92.56 42 ARG B C 1
ATOM 2317 O O . ARG B 1 42 ? 20.219 -17.406 -13.359 1 92.56 42 ARG B O 1
ATOM 2324 N N . ASP B 1 43 ? 18.906 -18.578 -14.672 1 93.25 43 ASP B N 1
ATOM 2325 C CA . ASP B 1 43 ? 17.922 -18.828 -13.625 1 93.25 43 ASP B CA 1
ATOM 2326 C C . ASP B 1 43 ? 18.5 -19.75 -12.547 1 93.25 43 ASP B C 1
ATOM 2328 O O . ASP B 1 43 ? 18.234 -19.547 -11.359 1 93.25 43 ASP B O 1
ATOM 2332 N N . LEU B 1 44 ? 19.266 -20.703 -13.008 1 96.62 44 LEU B N 1
ATOM 2333 C CA . LEU B 1 44 ? 19.859 -21.641 -12.062 1 96.62 44 LEU B CA 1
ATOM 2334 C C . LEU B 1 44 ? 20.844 -20.938 -11.141 1 96.62 44 LEU B C 1
ATOM 2336 O O . LEU B 1 44 ? 20.938 -21.25 -9.953 1 96.62 44 LEU B O 1
ATOM 2340 N N . LYS B 1 45 ? 21.562 -19.969 -11.664 1 97.06 45 LYS B N 1
ATOM 2341 C CA . LYS B 1 45 ? 22.547 -19.234 -10.883 1 97.06 45 LYS B CA 1
ATOM 2342 C C . LYS B 1 45 ? 21.875 -18.453 -9.75 1 97.06 45 LYS B C 1
ATOM 2344 O O . LYS B 1 45 ? 22.453 -18.312 -8.664 1 97.06 45 LYS B O 1
ATOM 2349 N N . GLN B 1 46 ? 20.703 -17.984 -9.992 1 96.12 46 GLN B N 1
ATOM 2350 C CA . GLN B 1 46 ? 19.969 -17.266 -8.961 1 96.12 46 GLN B CA 1
ATOM 2351 C C . GLN B 1 46 ? 19.625 -18.188 -7.789 1 96.12 46 GLN B C 1
ATOM 2353 O O . GLN B 1 46 ? 19.734 -17.781 -6.629 1 96.12 46 GLN B O 1
ATOM 2358 N N . PHE B 1 47 ? 19.25 -19.391 -8.07 1 97.81 47 PHE B N 1
ATOM 2359 C CA . PHE B 1 47 ? 18.938 -20.344 -7.02 1 97.81 47 PHE B CA 1
ATOM 2360 C C . PHE B 1 47 ? 20.203 -20.797 -6.301 1 97.81 47 PHE B C 1
ATOM 2362 O O . PHE B 1 47 ? 20.203 -20.984 -5.082 1 97.81 47 PHE B O 1
ATOM 2369 N N . GLN B 1 48 ? 21.219 -20.969 -7.09 1 97.62 48 GLN B N 1
ATOM 2370 C CA . GLN B 1 48 ? 22.5 -21.344 -6.492 1 97.62 48 GLN B CA 1
ATOM 2371 C C . GLN B 1 48 ? 22.984 -20.281 -5.512 1 97.62 48 GLN B C 1
ATOM 2373 O O . GLN B 1 48 ? 23.516 -20.594 -4.445 1 97.62 48 GLN B O 1
ATOM 2378 N N . ALA B 1 49 ? 22.75 -19.094 -5.875 1 97.5 49 ALA B N 1
ATOM 2379 C CA . ALA B 1 49 ? 23.172 -17.969 -5.043 1 97.5 49 ALA B CA 1
ATOM 2380 C C . ALA B 1 49 ? 22.422 -17.953 -3.713 1 97.5 49 ALA B C 1
ATOM 2382 O O . ALA B 1 49 ? 22.938 -17.469 -2.705 1 97.5 49 ALA B O 1
ATOM 2383 N N . MET B 1 50 ? 21.297 -18.562 -3.684 1 97.19 50 MET B N 1
ATOM 2384 C CA . MET B 1 50 ? 20.5 -18.641 -2.463 1 97.19 50 MET B CA 1
ATOM 2385 C C . MET B 1 50 ? 20.875 -19.875 -1.644 1 97.19 50 MET B C 1
ATOM 2387 O O . MET B 1 50 ? 20.375 -20.078 -0.539 1 97.19 50 MET B O 1
ATOM 2391 N N . GLY B 1 51 ? 21.719 -20.688 -2.221 1 97.81 51 GLY B N 1
ATOM 2392 C CA . GLY B 1 51 ? 22.141 -21.891 -1.532 1 97.81 51 GLY B CA 1
ATOM 2393 C C . GLY B 1 51 ? 21.266 -23.094 -1.839 1 97.81 51 GLY B C 1
ATOM 2394 O O . GLY B 1 51 ? 21.344 -24.125 -1.152 1 97.81 51 GLY B O 1
ATOM 2395 N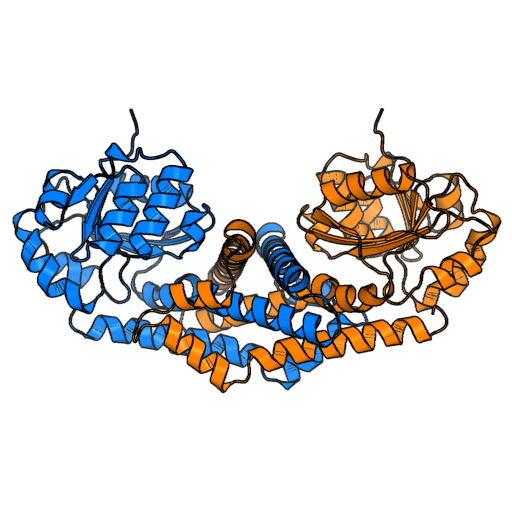 N . CYS B 1 52 ? 20.422 -23.016 -2.859 1 98.12 52 CYS B N 1
ATOM 2396 C CA . CYS B 1 52 ? 19.516 -24.094 -3.209 1 98.12 52 CYS B CA 1
ATOM 2397 C C . CYS B 1 52 ? 20.172 -25.094 -4.145 1 98.12 52 CYS B C 1
ATOM 2399 O O . CYS B 1 52 ? 21.25 -24.828 -4.688 1 98.12 52 CYS B O 1
ATOM 2401 N N . ASN B 1 53 ? 19.578 -26.266 -4.207 1 98.06 53 ASN B N 1
ATOM 2402 C CA . ASN B 1 53 ? 20 -27.266 -5.176 1 98.06 53 ASN B CA 1
ATOM 2403 C C . ASN B 1 53 ? 19.422 -26.984 -6.562 1 98.06 53 ASN B C 1
ATOM 2405 O O . ASN B 1 53 ? 18.266 -26.578 -6.691 1 98.06 53 ASN B O 1
ATOM 2409 N N . VAL B 1 54 ? 20.328 -27.172 -7.586 1 98.25 54 VAL B N 1
ATOM 2410 C CA . VAL B 1 54 ? 19.844 -26.828 -8.922 1 98.25 54 VAL B CA 1
ATOM 2411 C C . VAL B 1 54 ? 20.094 -28 -9.867 1 98.25 54 VAL B C 1
ATOM 2413 O O . VAL B 1 54 ? 20.953 -28.859 -9.602 1 98.25 54 VAL B O 1
ATOM 2416 N N . THR B 1 55 ? 19.312 -28.109 -10.906 1 97.94 55 THR B N 1
ATOM 2417 C CA . THR B 1 55 ? 19.453 -29.125 -11.945 1 97.94 55 THR B CA 1
ATOM 2418 C C . THR B 1 55 ? 18.828 -28.641 -13.258 1 97.94 55 THR B C 1
ATOM 2420 O O . THR B 1 55 ? 18.125 -27.625 -13.281 1 97.94 55 THR B O 1
ATOM 2423 N N . SER B 1 56 ? 19.141 -29.25 -14.367 1 96.81 56 SER B N 1
ATOM 2424 C CA . SER B 1 56 ? 18.469 -29 -15.633 1 96.81 56 SER B CA 1
ATOM 2425 C C . SER B 1 56 ? 17.484 -30.125 -15.977 1 96.81 56 SER B C 1
ATOM 2427 O O . SER B 1 56 ? 16.844 -30.078 -17.016 1 96.81 56 SER B O 1
ATOM 2429 N N . ASP B 1 57 ? 17.422 -31.062 -15.078 1 97.19 57 ASP B N 1
ATOM 2430 C CA . ASP B 1 57 ? 16.562 -32.219 -15.273 1 97.19 57 ASP B CA 1
ATOM 2431 C C . ASP B 1 57 ? 15.32 -32.156 -14.383 1 97.19 57 ASP B C 1
ATOM 2433 O O . ASP B 1 57 ? 15.414 -32.312 -13.164 1 97.19 57 ASP B O 1
ATOM 2437 N N . ASN B 1 58 ? 14.195 -32 -14.984 1 98.19 58 ASN B N 1
ATOM 2438 C CA . ASN B 1 58 ? 12.938 -31.938 -14.25 1 98.19 58 ASN B CA 1
ATOM 2439 C C . ASN B 1 58 ? 12.688 -33.188 -13.438 1 98.19 58 ASN B C 1
ATOM 2441 O O . ASN B 1 58 ? 12.094 -33.156 -12.359 1 98.19 58 ASN B O 1
ATOM 2445 N N . LYS B 1 59 ? 13.117 -34.312 -13.906 1 97.81 59 LYS B N 1
ATOM 2446 C CA . LYS B 1 59 ? 12.844 -35.594 -13.258 1 97.81 59 LYS B CA 1
ATOM 2447 C C . LYS B 1 59 ? 13.523 -35.688 -11.891 1 97.81 59 LYS B C 1
ATOM 2449 O O . LYS B 1 59 ? 13 -36.312 -10.977 1 97.81 59 LYS B O 1
ATOM 2454 N N . LEU B 1 60 ? 14.641 -35.062 -11.844 1 97.44 60 LEU B N 1
ATOM 2455 C CA . LEU B 1 60 ? 15.367 -35.062 -10.578 1 97.44 60 LEU B CA 1
ATOM 2456 C C . LEU B 1 60 ? 14.578 -34.344 -9.492 1 97.44 60 LEU B C 1
ATOM 2458 O O . LEU B 1 60 ? 14.688 -34.688 -8.305 1 97.44 60 LEU B O 1
ATOM 2462 N N . ILE B 1 61 ? 13.789 -33.344 -9.875 1 98.12 61 ILE B N 1
ATOM 2463 C CA . ILE B 1 61 ? 12.969 -32.594 -8.922 1 98.12 61 ILE B CA 1
ATOM 2464 C C . ILE B 1 61 ? 11.992 -33.531 -8.234 1 98.12 61 ILE B C 1
ATOM 2466 O O . ILE B 1 61 ? 11.781 -33.469 -7.023 1 98.12 61 ILE B O 1
ATOM 2470 N N . LEU B 1 62 ? 11.398 -34.469 -8.992 1 97.25 62 LEU B N 1
ATOM 2471 C CA . LEU B 1 62 ? 10.422 -35.406 -8.445 1 97.25 62 LEU B CA 1
ATOM 2472 C C . LEU B 1 62 ? 11.086 -36.406 -7.527 1 97.25 62 LEU B C 1
ATOM 2474 O O . LEU B 1 62 ? 10.469 -36.906 -6.586 1 97.25 62 LEU B O 1
ATOM 2478 N N . LYS B 1 63 ? 12.328 -36.656 -7.789 1 96.5 63 LYS B N 1
ATOM 2479 C CA . LYS B 1 63 ? 13.062 -37.625 -6.969 1 96.5 63 LYS B CA 1
ATOM 2480 C C . LYS B 1 63 ? 13.438 -37.031 -5.621 1 96.5 63 LYS B C 1
ATOM 2482 O O . LYS B 1 63 ? 13.453 -37.719 -4.605 1 96.5 63 LYS B O 1
ATOM 2487 N N . GLU B 1 64 ? 13.641 -35.75 -5.621 1 96.06 64 GLU B N 1
ATOM 2488 C CA . GLU B 1 64 ? 14.25 -35.125 -4.449 1 96.06 64 GLU B CA 1
ATOM 2489 C C . GLU B 1 64 ? 13.211 -34.344 -3.625 1 96.06 64 GLU B C 1
ATOM 2491 O O . GLU B 1 64 ? 13.5 -33.938 -2.504 1 96.06 64 GLU B O 1
ATOM 2496 N N . SER B 1 65 ? 12.016 -34.156 -4.18 1 96.38 65 SER B N 1
ATOM 2497 C CA . SER B 1 65 ? 11.047 -33.312 -3.512 1 96.38 65 SER B CA 1
ATOM 2498 C C . SER B 1 65 ? 9.672 -33.969 -3.449 1 96.38 65 SER B C 1
ATOM 2500 O O . SER B 1 65 ? 9.312 -34.75 -4.332 1 96.38 65 SER B O 1
ATOM 2502 N N . ASN B 1 66 ? 8.93 -33.625 -2.42 1 95.38 66 ASN B N 1
ATOM 2503 C CA . ASN B 1 66 ? 7.57 -34.125 -2.277 1 95.38 66 ASN B CA 1
ATOM 2504 C C . ASN B 1 66 ? 6.539 -33.062 -2.627 1 95.38 66 ASN B C 1
ATOM 2506 O O . ASN B 1 66 ? 5.41 -33.375 -3.002 1 95.38 66 ASN B O 1
ATOM 2510 N N . LEU B 1 67 ? 6.848 -31.844 -2.373 1 97.44 67 LEU B N 1
ATOM 2511 C CA . LEU B 1 67 ? 6.047 -30.719 -2.85 1 97.44 67 LEU B CA 1
ATOM 2512 C C . LEU B 1 67 ? 6.699 -30.062 -4.066 1 97.44 67 LEU B C 1
ATOM 2514 O O . LEU B 1 67 ? 7.777 -29.469 -3.959 1 97.44 67 LEU B O 1
ATOM 2518 N N . VAL B 1 68 ? 6.039 -30.156 -5.195 1 98.06 68 VAL B N 1
ATOM 2519 C CA . VAL B 1 68 ? 6.625 -29.703 -6.453 1 98.06 68 VAL B CA 1
ATOM 2520 C C . VAL B 1 68 ? 5.785 -28.578 -7.031 1 98.06 68 VAL B C 1
ATOM 2522 O O . VAL B 1 68 ? 4.598 -28.75 -7.316 1 98.06 68 VAL B O 1
ATOM 2525 N N . PHE B 1 69 ? 6.426 -27.406 -7.211 1 98.44 69 PHE B N 1
ATOM 2526 C CA . PHE B 1 69 ? 5.797 -26.266 -7.871 1 98.44 69 PHE B CA 1
ATOM 2527 C C . PHE B 1 69 ? 6.082 -26.281 -9.367 1 98.44 69 PHE B C 1
ATOM 2529 O O . PHE B 1 69 ? 7.238 -26.281 -9.789 1 98.44 69 PHE B O 1
ATOM 2536 N N . LEU B 1 70 ? 5.051 -26.359 -10.102 1 98.25 70 LEU B N 1
ATOM 2537 C CA . LEU B 1 70 ? 5.172 -26.109 -11.531 1 98.25 70 LEU B CA 1
ATOM 2538 C C . LEU B 1 70 ? 5.109 -24.609 -11.82 1 98.25 70 LEU B C 1
ATOM 2540 O O . LEU B 1 70 ? 4.023 -24.031 -11.891 1 98.25 70 LEU B O 1
ATOM 2544 N N . ALA B 1 71 ? 6.262 -24.047 -12 1 96.75 71 ALA B N 1
ATOM 2545 C CA . ALA B 1 71 ? 6.402 -22.609 -12.227 1 96.75 71 ALA B CA 1
ATOM 2546 C C . ALA B 1 71 ? 6.91 -22.312 -13.633 1 96.75 71 ALA B C 1
ATOM 2548 O O . ALA B 1 71 ? 7.883 -21.578 -13.812 1 96.75 71 ALA B O 1
ATOM 2549 N N . ILE B 1 72 ? 6.23 -22.875 -14.602 1 94.94 72 ILE B N 1
ATOM 2550 C CA . ILE B 1 72 ? 6.574 -22.734 -16.016 1 94.94 72 ILE B CA 1
ATOM 2551 C C . ILE B 1 72 ? 5.418 -22.062 -16.766 1 94.94 72 ILE B C 1
ATOM 2553 O O . ILE B 1 72 ? 4.309 -21.953 -16.234 1 94.94 72 ILE B O 1
ATOM 2557 N N . LYS B 1 73 ? 5.734 -21.625 -17.969 1 89.81 73 LYS B N 1
ATOM 2558 C CA . LYS B 1 73 ? 4.703 -21 -18.797 1 89.81 73 LYS B CA 1
ATOM 2559 C C . LYS B 1 73 ? 3.656 -22.031 -19.219 1 89.81 73 LYS B C 1
ATOM 2561 O O . LYS B 1 73 ? 3.98 -23.203 -19.438 1 89.81 73 LYS B O 1
ATOM 2566 N N . SER B 1 74 ? 2.471 -21.562 -19.375 1 92.88 74 SER B N 1
ATOM 2567 C CA . SER B 1 74 ? 1.354 -22.438 -19.719 1 92.88 74 SER B CA 1
ATOM 2568 C C . SER B 1 74 ? 1.643 -23.234 -20.984 1 92.88 74 SER B C 1
ATOM 2570 O O . SER B 1 74 ? 1.313 -24.422 -21.062 1 92.88 74 SER B O 1
ATOM 2572 N N . LYS B 1 75 ? 2.291 -22.609 -21.922 1 90.31 75 LYS B N 1
ATOM 2573 C CA . LYS B 1 75 ? 2.52 -23.234 -23.219 1 90.31 75 LYS B CA 1
ATOM 2574 C C . LYS B 1 75 ? 3.48 -24.406 -23.109 1 90.31 75 LYS B C 1
ATOM 2576 O O . LYS B 1 75 ? 3.502 -25.281 -23.984 1 90.31 75 LYS B O 1
ATOM 2581 N N . VAL B 1 76 ? 4.234 -24.5 -22.078 1 93.38 76 VAL B N 1
ATOM 2582 C CA . VAL B 1 76 ? 5.27 -25.516 -21.906 1 93.38 76 VAL B CA 1
ATOM 2583 C C . VAL B 1 76 ? 4.719 -26.672 -21.094 1 93.38 76 VAL B C 1
ATOM 2585 O O . VAL B 1 76 ? 5.348 -27.734 -21 1 93.38 76 VAL B O 1
ATOM 2588 N N . PHE B 1 77 ? 3.531 -26.594 -20.547 1 96.25 77 PHE B N 1
ATOM 2589 C CA . PHE B 1 77 ? 2.943 -27.562 -19.625 1 96.25 77 PHE B CA 1
ATOM 2590 C C . PHE B 1 77 ? 2.799 -28.922 -20.297 1 96.25 77 PHE B C 1
ATOM 2592 O O . PHE B 1 77 ? 3.178 -29.938 -19.719 1 96.25 77 PHE B O 1
ATOM 2599 N N . PRO B 1 78 ? 2.299 -28.938 -21.562 1 95.44 78 PRO B N 1
ATOM 2600 C CA . PRO B 1 78 ? 2.121 -30.25 -22.188 1 95.44 78 PRO B CA 1
ATOM 2601 C C . PRO B 1 78 ? 3.42 -31.047 -22.25 1 95.44 78 PRO B C 1
ATOM 2603 O O . PRO B 1 78 ? 3.441 -32.219 -21.875 1 95.44 78 PRO B O 1
ATOM 2606 N N . GLU B 1 79 ? 4.473 -30.406 -22.609 1 96.06 79 GLU B N 1
ATOM 2607 C CA . GLU B 1 79 ? 5.762 -31.078 -22.734 1 96.06 79 GLU B CA 1
ATOM 2608 C C . GLU B 1 79 ? 6.297 -31.5 -21.359 1 96.06 79 GLU B C 1
ATOM 2610 O O . GLU B 1 79 ? 6.758 -32.625 -21.203 1 96.06 79 GLU B O 1
ATOM 2615 N N . VAL B 1 80 ? 6.18 -30.688 -20.375 1 97.31 80 VAL B N 1
ATOM 2616 C CA . VAL B 1 80 ? 6.73 -30.953 -19.047 1 97.31 80 VAL B CA 1
ATOM 2617 C C . VAL B 1 80 ? 5.906 -32.031 -18.344 1 97.31 80 VAL B C 1
ATOM 2619 O O . VAL B 1 80 ? 6.465 -32.938 -17.703 1 97.31 80 VAL B O 1
ATOM 2622 N N . LEU B 1 81 ? 4.574 -31.938 -18.422 1 97.5 81 LEU B N 1
ATOM 2623 C CA . LEU B 1 81 ? 3.734 -32.938 -17.766 1 97.5 81 LEU B CA 1
ATOM 2624 C C . LEU B 1 81 ? 3.947 -34.312 -18.375 1 97.5 81 LEU B C 1
ATOM 2626 O O . LEU B 1 81 ? 3.949 -35.312 -17.672 1 97.5 81 LEU B O 1
ATOM 2630 N N . LYS B 1 82 ? 4.129 -34.344 -19.688 1 96.75 82 LYS B N 1
ATOM 2631 C CA . LYS B 1 82 ? 4.445 -35.594 -20.344 1 96.75 82 LYS B CA 1
ATOM 2632 C C . LYS B 1 82 ? 5.758 -36.188 -19.812 1 96.75 82 LYS B C 1
ATOM 2634 O O . LYS B 1 82 ? 5.875 -37.375 -19.609 1 96.75 82 LYS B O 1
ATOM 2639 N N . GLU B 1 83 ? 6.645 -35.344 -19.609 1 97.81 83 GLU B N 1
ATOM 2640 C CA . GLU B 1 83 ? 7.98 -35.719 -19.156 1 97.81 83 GLU B CA 1
ATOM 2641 C C . GLU B 1 83 ? 7.949 -36.25 -17.719 1 97.81 83 GLU B C 1
ATOM 2643 O O . GLU B 1 83 ? 8.594 -37.25 -17.422 1 97.81 83 GLU B O 1
ATOM 2648 N N . ILE B 1 84 ? 7.195 -35.688 -16.875 1 97.94 84 ILE B N 1
ATOM 2649 C CA . ILE B 1 84 ? 7.34 -36 -15.461 1 97.94 84 ILE B CA 1
ATOM 2650 C C . ILE B 1 84 ? 6.258 -37 -15.039 1 97.94 84 ILE B C 1
ATOM 2652 O O . ILE B 1 84 ? 6.355 -37.625 -13.984 1 97.94 84 ILE B O 1
ATOM 2656 N N . SER B 1 85 ? 5.227 -37.125 -15.789 1 97.88 85 SER B N 1
ATOM 2657 C CA . SER B 1 85 ? 4.039 -37.906 -15.445 1 97.88 85 SER B CA 1
ATOM 2658 C C . SER B 1 85 ? 4.41 -39.312 -14.961 1 97.88 85 SER B C 1
ATOM 2660 O O . SER B 1 85 ? 3.9 -39.781 -13.938 1 97.88 85 SER B O 1
ATOM 2662 N N . PRO B 1 86 ? 5.395 -40 -15.625 1 97.38 86 PRO B N 1
ATOM 2663 C CA . PRO B 1 86 ? 5.707 -41.375 -15.203 1 97.38 86 PRO B CA 1
ATOM 2664 C C . PRO B 1 86 ? 6.324 -41.406 -13.805 1 97.38 86 PRO B C 1
ATOM 2666 O O . PRO B 1 86 ? 6.352 -42.5 -13.18 1 97.38 86 PRO B O 1
ATOM 2669 N N . LEU B 1 87 ? 6.793 -40.344 -13.32 1 97.75 87 LEU B N 1
ATOM 2670 C CA . LEU B 1 87 ? 7.52 -40.312 -12.055 1 97.75 87 LEU B CA 1
ATOM 2671 C C . LEU B 1 87 ? 6.641 -39.812 -10.93 1 97.75 87 LEU B C 1
ATOM 2673 O O . LEU B 1 87 ? 7 -39.906 -9.758 1 97.75 87 LEU B O 1
ATOM 2677 N N . VAL B 1 88 ? 5.512 -39.219 -11.25 1 98.06 88 VAL B N 1
ATOM 2678 C CA . VAL B 1 88 ? 4.629 -38.688 -10.227 1 98.06 88 VAL B CA 1
ATOM 2679 C C . VAL B 1 88 ? 3.984 -39.812 -9.438 1 98.06 88 VAL B C 1
ATOM 2681 O O . VAL B 1 88 ? 3.396 -40.719 -10.016 1 98.06 88 VAL B O 1
ATOM 2684 N N . ALA B 1 89 ? 4.164 -39.719 -8.141 1 96 89 ALA B N 1
ATOM 2685 C CA . ALA B 1 89 ? 3.607 -40.719 -7.238 1 96 89 ALA B CA 1
ATOM 2686 C C . ALA B 1 89 ? 2.684 -40.094 -6.207 1 96 89 ALA B C 1
ATOM 2688 O O . ALA B 1 89 ? 2.486 -38.875 -6.215 1 96 89 ALA B O 1
ATOM 2689 N N . ARG B 1 90 ? 2.127 -40.938 -5.309 1 93.69 90 ARG B N 1
ATOM 2690 C CA . ARG B 1 90 ? 1.124 -40.469 -4.352 1 93.69 90 ARG B CA 1
ATOM 2691 C C . ARG B 1 90 ? 1.746 -39.562 -3.291 1 93.69 90 ARG B C 1
ATOM 2693 O O . ARG B 1 90 ? 1.053 -38.75 -2.678 1 93.69 90 ARG B O 1
ATOM 2700 N N . ASN B 1 91 ? 2.99 -39.75 -3.121 1 93.81 91 ASN B N 1
ATOM 2701 C CA . ASN B 1 91 ? 3.641 -38.938 -2.1 1 93.81 91 ASN B CA 1
ATOM 2702 C C . ASN B 1 91 ? 3.926 -37.531 -2.602 1 93.81 91 ASN B C 1
ATOM 2704 O O . ASN B 1 91 ? 4.32 -36.656 -1.825 1 93.81 91 ASN B O 1
ATOM 2708 N N . HIS B 1 92 ? 3.732 -37.281 -3.887 1 96.75 92 HIS B N 1
ATOM 2709 C CA . HIS B 1 92 ? 3.963 -35.969 -4.449 1 96.75 92 HIS B CA 1
ATOM 2710 C C . HIS B 1 92 ? 2.703 -35.094 -4.371 1 96.75 92 HIS B C 1
ATOM 2712 O O . HIS B 1 92 ? 1.596 -35.594 -4.59 1 96.75 92 HIS B O 1
ATOM 2718 N N . LEU B 1 93 ? 2.834 -33.938 -3.932 1 97.69 93 LEU B N 1
ATOM 2719 C CA . LEU B 1 93 ? 1.86 -32.875 -4.152 1 97.69 93 LEU B CA 1
ATOM 2720 C C . LEU B 1 93 ? 2.328 -31.922 -5.258 1 97.69 93 LEU B C 1
ATOM 2722 O O . LEU B 1 93 ? 3.371 -31.281 -5.125 1 97.69 93 LEU B O 1
ATOM 2726 N N . ILE B 1 94 ? 1.554 -31.875 -6.406 1 98.44 94 ILE B N 1
ATOM 2727 C CA . ILE B 1 94 ? 1.916 -31.062 -7.562 1 98.44 94 ILE B CA 1
ATOM 2728 C C . ILE B 1 94 ? 1.132 -29.75 -7.539 1 98.44 94 ILE B C 1
ATOM 2730 O O . ILE B 1 94 ? -0.095 -29.75 -7.668 1 98.44 94 ILE B O 1
ATOM 2734 N N . ALA B 1 95 ? 1.897 -28.672 -7.371 1 98.19 95 ALA B N 1
ATOM 2735 C CA . ALA B 1 95 ? 1.295 -27.344 -7.297 1 98.19 95 ALA B CA 1
ATOM 2736 C C . ALA B 1 95 ? 1.631 -26.516 -8.531 1 98.19 95 ALA B C 1
ATOM 2738 O O . ALA B 1 95 ? 2.787 -26.469 -8.961 1 98.19 95 ALA B O 1
ATOM 2739 N N . SER B 1 96 ? 0.664 -25.938 -9.117 1 98 96 SER B N 1
ATOM 2740 C CA . SER B 1 96 ? 0.893 -25.062 -10.258 1 98 96 SER B CA 1
ATOM 2741 C C . SER B 1 96 ? 0.651 -23.594 -9.891 1 98 96 SER B C 1
ATOM 2743 O O . SER B 1 96 ? -0.315 -23.281 -9.195 1 98 96 SER B O 1
ATOM 2745 N N . ILE B 1 97 ? 1.523 -22.719 -10.367 1 96.19 97 ILE B N 1
ATOM 2746 C CA . ILE B 1 97 ? 1.318 -21.297 -10.195 1 96.19 97 ILE B CA 1
ATOM 2747 C C . ILE B 1 97 ? 1.228 -20.609 -11.555 1 96.19 97 ILE B C 1
ATOM 2749 O O . ILE B 1 97 ? 1.479 -19.406 -11.68 1 96.19 97 ILE B O 1
ATOM 2753 N N . ALA B 1 98 ? 0.95 -21.422 -12.602 1 93.75 98 ALA B N 1
ATOM 2754 C CA . ALA B 1 98 ? 0.867 -20.906 -13.961 1 93.75 98 ALA B CA 1
ATOM 2755 C C . ALA B 1 98 ? -0.527 -20.359 -14.258 1 93.75 98 ALA B C 1
ATOM 2757 O O . ALA B 1 98 ? -1.53 -20.938 -13.828 1 93.75 98 ALA B O 1
ATOM 2758 N N . ALA B 1 99 ? -0.536 -19.266 -15 1 90.81 99 ALA B N 1
ATOM 2759 C CA . ALA B 1 99 ? -1.809 -18.688 -15.422 1 90.81 99 ALA B CA 1
ATOM 2760 C C . ALA B 1 99 ? -2.492 -19.562 -16.469 1 90.81 99 ALA B C 1
ATOM 2762 O O . ALA B 1 99 ? -1.838 -20.094 -17.375 1 90.81 99 ALA B O 1
ATOM 2763 N N . GLY B 1 100 ? -3.768 -19.812 -16.281 1 91.12 100 GLY B N 1
ATOM 2764 C CA . GLY B 1 100 ? -4.586 -20.406 -17.328 1 91.12 100 GLY B CA 1
ATOM 2765 C C . GLY B 1 100 ? -4.559 -21.922 -17.328 1 91.12 100 GLY B C 1
ATOM 2766 O O . GLY B 1 100 ? -5.176 -22.562 -18.172 1 91.12 100 GLY B O 1
ATOM 2767 N N . VAL B 1 101 ? -3.824 -22.562 -16.406 1 94.75 101 VAL B N 1
ATOM 2768 C CA . VAL B 1 101 ? -3.76 -24.016 -16.359 1 94.75 101 VAL B CA 1
ATOM 2769 C C . VAL B 1 101 ? -4.773 -24.547 -15.352 1 94.75 101 VAL B C 1
ATOM 2771 O O . VAL B 1 101 ? -4.68 -24.25 -14.156 1 94.75 101 VAL B O 1
ATOM 2774 N N . THR B 1 102 ? -5.672 -25.344 -15.742 1 95.75 102 THR B N 1
ATOM 2775 C CA . THR B 1 102 ? -6.758 -25.781 -14.867 1 95.75 102 THR B CA 1
ATOM 2776 C C . THR B 1 102 ? -6.367 -27.047 -14.117 1 95.75 102 THR B C 1
ATOM 2778 O O . THR B 1 102 ? -5.457 -27.766 -14.523 1 95.75 102 THR B O 1
ATOM 2781 N N . LEU B 1 103 ? -7.078 -27.281 -13.062 1 96.88 103 LEU B N 1
ATOM 2782 C CA . LEU B 1 103 ? -6.895 -28.516 -12.305 1 96.88 103 LEU B CA 1
ATOM 2783 C C . LEU B 1 103 ? -7.289 -29.734 -13.133 1 96.88 103 LEU B C 1
ATOM 2785 O O . LEU B 1 103 ? -6.641 -30.781 -13.055 1 96.88 103 LEU B O 1
ATOM 2789 N N . ASP B 1 104 ? -8.352 -29.562 -13.867 1 95.75 104 ASP B N 1
ATOM 2790 C CA . ASP B 1 104 ? -8.812 -30.656 -14.711 1 95.75 104 ASP B CA 1
ATOM 2791 C C . ASP B 1 104 ? -7.734 -31.094 -15.703 1 95.75 104 ASP B C 1
ATOM 2793 O O . ASP B 1 104 ? -7.473 -32.281 -15.859 1 95.75 104 ASP B O 1
ATOM 2797 N N . TYR B 1 105 ? -7.141 -30.141 -16.297 1 96.19 105 TYR B N 1
ATOM 2798 C CA . TYR B 1 105 ? -6.062 -30.438 -17.234 1 96.19 105 TYR B CA 1
ATOM 2799 C C . TYR B 1 105 ? -4.91 -31.156 -16.547 1 96.19 105 TYR B C 1
ATOM 2801 O O . TYR B 1 105 ? -4.398 -32.156 -17.047 1 96.19 105 TYR B O 1
ATOM 2809 N N . MET B 1 106 ? -4.473 -30.656 -15.383 1 96.56 106 MET B N 1
ATOM 2810 C CA . MET B 1 106 ? -3.375 -31.266 -14.633 1 96.56 106 MET B CA 1
ATOM 2811 C C . MET B 1 106 ? -3.709 -32.688 -14.234 1 96.56 106 MET B C 1
ATOM 2813 O O . MET B 1 106 ? -2.881 -33.594 -14.391 1 96.56 106 MET B O 1
ATOM 2817 N N . GLN B 1 107 ? -4.914 -32.875 -13.805 1 95.5 107 GLN B N 1
ATOM 2818 C CA . GLN B 1 107 ? -5.332 -34.188 -13.336 1 95.5 107 GLN B CA 1
ATOM 2819 C C . GLN B 1 107 ? -5.41 -35.188 -14.492 1 95.5 107 GLN B C 1
ATOM 2821 O O . GLN B 1 107 ? -5.105 -36.344 -14.32 1 95.5 107 GLN B O 1
ATOM 2826 N N . LYS B 1 108 ? -5.77 -34.719 -15.641 1 95.5 108 LYS B N 1
ATOM 2827 C CA . LYS B 1 108 ? -5.848 -35.562 -16.812 1 95.5 108 LYS B CA 1
ATOM 2828 C C . LYS B 1 108 ? -4.457 -35.906 -17.344 1 95.5 108 LYS B C 1
ATOM 2830 O O . LYS B 1 108 ? -4.262 -36.969 -17.969 1 95.5 108 LYS B O 1
ATOM 2835 N N . SER B 1 109 ? -3.527 -35.031 -17.078 1 96.81 109 SER B N 1
ATOM 2836 C CA . SER B 1 109 ? -2.191 -35.156 -17.656 1 96.81 109 SER B CA 1
ATOM 2837 C C . SER B 1 109 ? -1.271 -35.938 -16.719 1 96.81 109 SER B C 1
ATOM 2839 O O . SER B 1 109 ? -0.169 -36.344 -17.109 1 96.81 109 SER B O 1
ATOM 2841 N N . LEU B 1 110 ? -1.698 -36.156 -15.492 1 97.5 110 LEU B N 1
ATOM 2842 C CA . LEU B 1 110 ? -0.913 -36.875 -14.477 1 97.5 110 LEU B CA 1
ATOM 2843 C C . LEU B 1 110 ? -1.54 -38.219 -14.148 1 97.5 110 LEU B C 1
ATOM 2845 O O . LEU B 1 110 ? -2.689 -38.469 -14.508 1 97.5 110 LEU B O 1
ATOM 2849 N N . PRO B 1 111 ? -0.72 -39.094 -13.531 1 96.44 111 PRO B N 1
ATOM 2850 C CA . PRO B 1 111 ? -1.3 -40.375 -13.164 1 96.44 111 PRO B CA 1
ATOM 2851 C C . PRO B 1 111 ? -2.559 -40.25 -12.312 1 96.44 111 PRO B C 1
ATOM 2853 O O . PRO B 1 111 ? -2.75 -39.219 -11.648 1 96.44 111 PRO B O 1
ATOM 2856 N N . GLY B 1 112 ? -3.441 -41.25 -12.32 1 92.31 112 GLY B N 1
ATOM 2857 C CA . GLY B 1 112 ? -4.703 -41.25 -11.602 1 92.31 112 GLY B CA 1
ATOM 2858 C C . GLY B 1 112 ? -4.535 -40.969 -10.117 1 92.31 112 GLY B C 1
ATOM 2859 O O . GLY B 1 112 ? -3.592 -41.438 -9.492 1 92.31 112 GLY B O 1
ATOM 2860 N N . ARG B 1 113 ? -5.324 -40.094 -9.602 1 93.31 113 ARG B N 1
ATOM 2861 C CA . ARG B 1 113 ? -5.434 -39.75 -8.188 1 93.31 113 ARG B CA 1
ATOM 2862 C C . ARG B 1 113 ? -4.258 -38.875 -7.738 1 93.31 113 ARG B C 1
ATOM 2864 O O . ARG B 1 113 ? -3.92 -38.844 -6.555 1 93.31 113 ARG B O 1
ATOM 2871 N N . SER B 1 114 ? -3.52 -38.344 -8.734 1 97.06 114 SER B N 1
ATOM 2872 C CA . SER B 1 114 ? -2.467 -37.375 -8.383 1 97.06 114 SER B CA 1
ATOM 2873 C C . SER B 1 114 ? -3.012 -36.25 -7.523 1 97.06 114 SER B C 1
ATOM 2875 O O . SER B 1 114 ? -4.117 -35.75 -7.766 1 97.06 114 SER B O 1
ATOM 2877 N N . ARG B 1 115 ? -2.293 -35.906 -6.43 1 97.94 115 ARG B N 1
ATOM 2878 C CA . ARG B 1 115 ? -2.625 -34.781 -5.59 1 97.94 115 ARG B CA 1
ATOM 2879 C C . ARG B 1 115 ? -2.148 -33.469 -6.227 1 97.94 115 ARG B C 1
ATOM 2881 O O . ARG B 1 115 ? -0.952 -33.281 -6.465 1 97.94 115 ARG B O 1
ATOM 2888 N N . THR B 1 116 ? -3.102 -32.594 -6.578 1 98.31 116 THR B N 1
ATOM 2889 C CA . THR B 1 116 ? -2.773 -31.359 -7.297 1 98.31 116 THR B CA 1
ATOM 2890 C C . THR B 1 116 ? -3.355 -30.141 -6.586 1 98.31 116 THR B C 1
ATOM 2892 O O . THR B 1 116 ? -4.352 -30.25 -5.867 1 98.31 116 THR B O 1
ATOM 2895 N N . VAL B 1 117 ? -2.691 -29.047 -6.691 1 98.44 117 VAL B N 1
ATOM 2896 C CA . VAL B 1 117 ? -3.16 -27.75 -6.191 1 98.44 117 VAL B CA 1
ATOM 2897 C C . VAL B 1 117 ? -2.846 -26.656 -7.215 1 98.44 117 VAL B C 1
ATOM 2899 O O . VAL B 1 117 ? -1.788 -26.688 -7.848 1 98.44 117 VAL B O 1
ATOM 2902 N N . ARG B 1 118 ? -3.787 -25.812 -7.492 1 98 118 ARG B N 1
ATOM 2903 C CA . ARG B 1 118 ? -3.602 -24.625 -8.328 1 98 118 ARG B CA 1
ATOM 2904 C C . ARG B 1 118 ? -3.555 -23.359 -7.48 1 98 118 ARG B C 1
ATOM 2906 O O . ARG B 1 118 ? -4.391 -23.172 -6.594 1 98 118 ARG B O 1
ATOM 2913 N N . MET B 1 119 ? -2.547 -22.531 -7.793 1 97.75 119 MET B N 1
ATOM 2914 C CA . MET B 1 119 ? -2.381 -21.297 -7.016 1 97.75 119 MET B CA 1
ATOM 2915 C C . MET B 1 119 ? -2.102 -20.109 -7.93 1 97.75 119 MET B C 1
ATOM 2917 O O . MET B 1 119 ? -1.548 -20.281 -9.016 1 97.75 119 MET B O 1
ATOM 2921 N N . MET B 1 120 ? -2.488 -19.016 -7.48 1 97 120 MET B N 1
ATOM 2922 C CA . MET B 1 120 ? -2.121 -17.734 -8.086 1 97 120 MET B CA 1
ATOM 2923 C C . MET B 1 120 ? -1.534 -16.797 -7.039 1 97 120 MET B C 1
ATOM 2925 O O . MET B 1 120 ? -2.189 -16.484 -6.043 1 97 120 MET B O 1
ATOM 2929 N N . LEU B 1 121 ? -0.296 -16.438 -7.25 1 96.5 121 LEU B N 1
ATOM 2930 C CA . LEU B 1 121 ? 0.368 -15.594 -6.266 1 96.5 121 LEU B CA 1
ATOM 2931 C C . LEU B 1 121 ? 0.921 -14.336 -6.926 1 96.5 121 LEU B C 1
ATOM 2933 O O . LEU B 1 121 ? 0.828 -14.172 -8.141 1 96.5 121 LEU B O 1
ATOM 2937 N N . ASN B 1 122 ? 1.418 -13.383 -6.098 1 96.88 122 ASN B N 1
ATOM 2938 C CA . ASN B 1 122 ? 2.072 -12.188 -6.625 1 96.88 122 ASN B CA 1
ATOM 2939 C C . ASN B 1 122 ? 3.461 -11.992 -6.023 1 96.88 122 ASN B C 1
ATOM 2941 O O . ASN B 1 122 ? 3.844 -12.711 -5.098 1 96.88 122 ASN B O 1
ATOM 2945 N N . THR B 1 123 ? 4.227 -11.164 -6.617 1 95.75 123 THR B N 1
ATOM 2946 C CA . THR B 1 123 ? 5.66 -11.062 -6.359 1 95.75 123 THR B CA 1
ATOM 2947 C C . THR B 1 123 ? 5.918 -10.555 -4.941 1 95.75 123 THR B C 1
ATOM 2949 O O . THR B 1 123 ? 6.953 -10.859 -4.348 1 95.75 123 THR B O 1
ATOM 2952 N N . PRO B 1 124 ? 5.059 -9.867 -4.305 1 97.69 124 PRO B N 1
ATOM 2953 C CA . PRO B 1 124 ? 5.34 -9.391 -2.945 1 97.69 124 PRO B CA 1
ATOM 2954 C C . PRO B 1 124 ? 5.527 -10.531 -1.949 1 97.69 124 PRO B C 1
ATOM 2956 O O . PRO B 1 124 ? 5.938 -10.305 -0.809 1 97.69 124 PRO B O 1
ATOM 2959 N N . VAL B 1 125 ? 5.324 -11.773 -2.383 1 97.44 125 VAL B N 1
ATOM 2960 C CA . VAL B 1 125 ? 5.613 -12.93 -1.541 1 97.44 125 VAL B CA 1
ATOM 2961 C C . VAL B 1 125 ? 7.07 -12.891 -1.089 1 97.44 125 VAL B C 1
ATOM 2963 O O . VAL B 1 125 ? 7.406 -13.375 -0.006 1 97.44 125 VAL B O 1
ATOM 2966 N N . GLN B 1 126 ? 7.914 -12.312 -1.843 1 96.38 126 GLN B N 1
ATOM 2967 C CA . GLN B 1 126 ? 9.336 -12.273 -1.517 1 96.38 126 GLN B CA 1
ATOM 2968 C C . GLN B 1 126 ? 9.586 -11.477 -0.241 1 96.38 126 GLN B C 1
ATOM 2970 O O . GLN B 1 126 ? 10.586 -11.688 0.445 1 96.38 126 GLN B O 1
ATOM 2975 N N . PHE B 1 127 ? 8.656 -10.586 0.115 1 96.25 127 PHE B N 1
ATOM 2976 C CA . PHE B 1 127 ? 8.75 -9.805 1.342 1 96.25 127 PHE B CA 1
ATOM 2977 C C . PHE B 1 127 ? 7.645 -10.188 2.316 1 96.25 127 PHE B C 1
ATOM 2979 O O . PHE B 1 127 ? 7.254 -9.383 3.172 1 96.25 127 PHE B O 1
ATOM 2986 N N . ARG B 1 128 ? 7.078 -11.336 2.061 1 96.5 128 ARG B N 1
ATOM 2987 C CA . ARG B 1 128 ? 6.086 -11.953 2.939 1 96.5 128 ARG B CA 1
ATOM 2988 C C . ARG B 1 128 ? 4.82 -11.102 3.01 1 96.5 128 ARG B C 1
ATOM 2990 O O . ARG B 1 128 ? 4.191 -11 4.066 1 96.5 128 ARG B O 1
ATOM 2997 N N . GLU B 1 129 ? 4.531 -10.344 1.964 1 96.62 129 GLU B N 1
ATOM 2998 C CA . GLU B 1 129 ? 3.312 -9.555 1.819 1 96.62 129 GLU B CA 1
ATOM 2999 C C . GLU B 1 129 ? 2.561 -9.93 0.545 1 96.62 129 GLU B C 1
ATOM 3001 O O . GLU B 1 129 ? 2.027 -9.062 -0.147 1 96.62 129 GLU B O 1
ATOM 3006 N N . GLY B 1 130 ? 2.648 -11.172 0.261 1 97.38 130 GLY B N 1
ATOM 3007 C CA . GLY B 1 130 ? 2.006 -11.664 -0.948 1 97.38 130 GLY B CA 1
ATOM 3008 C C . GLY B 1 130 ? 0.536 -11.977 -0.755 1 97.38 130 GLY B C 1
ATOM 3009 O O . GLY B 1 130 ? 0.032 -11.953 0.37 1 97.38 130 GLY B O 1
ATOM 3010 N N . VAL B 1 131 ? -0.123 -12.125 -1.838 1 97.81 131 VAL B N 1
ATOM 3011 C CA . VAL B 1 131 ? -1.481 -12.648 -1.911 1 97.81 131 VAL B CA 1
ATOM 3012 C C . VAL B 1 131 ? -1.497 -13.922 -2.762 1 97.81 131 VAL B C 1
ATOM 3014 O O . VAL B 1 131 ? -1.024 -13.914 -3.9 1 97.81 131 VAL B O 1
ATOM 3017 N N . THR B 1 132 ? -1.985 -14.961 -2.146 1 98.06 132 THR B N 1
ATOM 3018 C CA . THR B 1 132 ? -2.033 -16.234 -2.867 1 98.06 132 THR B CA 1
ATOM 3019 C C . THR B 1 132 ? -3.434 -16.828 -2.805 1 98.06 132 THR B C 1
ATOM 3021 O O . THR B 1 132 ? -3.957 -17.094 -1.719 1 98.06 132 THR B O 1
ATOM 3024 N N . ALA B 1 133 ? -4.023 -17.031 -3.928 1 98 133 ALA B N 1
ATOM 3025 C CA . ALA B 1 133 ? -5.258 -17.797 -4.051 1 98 133 ALA B CA 1
ATOM 3026 C C . ALA B 1 133 ? -4.961 -19.266 -4.328 1 98 133 ALA B C 1
ATOM 3028 O O . ALA B 1 133 ? -4.059 -19.594 -5.105 1 98 133 ALA B O 1
ATOM 3029 N N . VAL B 1 134 ? -5.754 -20.156 -3.68 1 98.38 134 VAL B N 1
ATOM 3030 C CA . VAL B 1 134 ? -5.469 -21.578 -3.838 1 98.38 134 VAL B CA 1
ATOM 3031 C C . VAL B 1 134 ? -6.762 -22.344 -4.121 1 98.38 134 VAL B C 1
ATOM 3033 O O . VAL B 1 134 ? -7.824 -21.984 -3.604 1 98.38 134 VAL B O 1
ATOM 3036 N N . THR B 1 135 ? -6.688 -23.266 -4.934 1 98.38 135 THR B N 1
ATOM 3037 C CA . THR B 1 135 ? -7.73 -24.25 -5.188 1 98.38 135 THR B CA 1
ATOM 3038 C C . THR B 1 135 ? -7.137 -25.656 -5.27 1 98.38 135 THR B C 1
ATOM 3040 O O . THR B 1 135 ? -6.121 -25.859 -5.934 1 98.38 135 THR B O 1
ATOM 3043 N N . PHE B 1 136 ? -7.801 -26.625 -4.617 1 98.44 136 PHE B N 1
ATOM 3044 C CA . PHE B 1 136 ? -7.25 -27.969 -4.508 1 98.44 136 PHE B CA 1
ATOM 3045 C C . PHE B 1 136 ? -7.953 -28.922 -5.465 1 98.44 136 PHE B C 1
ATOM 3047 O O . PHE B 1 136 ? -9.148 -28.781 -5.727 1 98.44 136 PHE B O 1
ATOM 3054 N N . GLY B 1 137 ? -7.148 -29.875 -5.992 1 97.69 137 GLY B N 1
ATOM 3055 C CA . GLY B 1 137 ? -7.699 -30.938 -6.824 1 97.69 137 GLY B CA 1
ATOM 3056 C C . GLY B 1 137 ? -8.492 -31.953 -6.035 1 97.69 137 GLY B C 1
ATOM 3057 O O . GLY B 1 137 ? -8.516 -31.922 -4.805 1 97.69 137 GLY B O 1
ATOM 3058 N N . LYS B 1 138 ? -9.094 -32.844 -6.73 1 95.88 138 LYS B N 1
ATOM 3059 C CA . LYS B 1 138 ? -10.047 -33.812 -6.195 1 95.88 138 LYS B CA 1
ATOM 3060 C C . LYS B 1 138 ? -9.375 -34.719 -5.176 1 95.88 138 LYS B C 1
ATOM 3062 O O . LYS B 1 138 ? -10.008 -35.156 -4.215 1 95.88 138 LYS B O 1
ATOM 3067 N N . PHE B 1 139 ? -8.102 -35 -5.332 1 97.12 139 PHE B N 1
ATOM 3068 C CA . PHE B 1 139 ? -7.473 -36.031 -4.547 1 97.12 139 PHE B CA 1
ATOM 3069 C C . PHE B 1 139 ? -6.535 -35.438 -3.5 1 97.12 139 PHE B C 1
ATOM 3071 O O . PHE B 1 139 ? -5.742 -36.156 -2.889 1 97.12 139 PHE B O 1
ATOM 3078 N N . ALA B 1 140 ? -6.582 -34.125 -3.367 1 96.94 140 ALA B N 1
ATOM 3079 C CA . ALA B 1 140 ? -5.812 -33.5 -2.297 1 96.94 140 ALA B CA 1
ATOM 3080 C C . ALA B 1 140 ? -6.34 -33.906 -0.926 1 96.94 140 ALA B C 1
ATOM 3082 O O . ALA B 1 140 ? -7.551 -34.031 -0.731 1 96.94 140 ALA B O 1
ATOM 3083 N N . SER B 1 141 ? -5.434 -34.094 -0.004 1 96.31 141 SER B N 1
ATOM 3084 C CA . SER B 1 141 ? -5.809 -34.531 1.343 1 96.31 141 SER B CA 1
ATOM 3085 C C . SER B 1 141 ? -5.945 -33.312 2.275 1 96.31 141 SER B C 1
ATOM 3087 O O . SER B 1 141 ? -5.578 -32.219 1.915 1 96.31 141 SER B O 1
ATOM 3089 N N . GLU B 1 142 ? -6.473 -33.594 3.434 1 96.56 142 GLU B N 1
ATOM 3090 C CA . GLU B 1 142 ? -6.539 -32.562 4.465 1 96.56 142 GLU B CA 1
ATOM 3091 C C . GLU B 1 142 ? -5.145 -32.094 4.871 1 96.56 142 GLU B C 1
ATOM 3093 O O . GLU B 1 142 ? -4.953 -30.938 5.207 1 96.56 142 GLU B O 1
ATOM 3098 N N . GLU B 1 143 ? -4.305 -33.031 4.871 1 95.56 143 GLU B N 1
ATOM 3099 C CA . GLU B 1 143 ? -2.92 -32.688 5.184 1 95.56 143 GLU B CA 1
ATOM 3100 C C . GLU B 1 143 ? -2.336 -31.75 4.137 1 95.56 143 GLU B C 1
ATOM 3102 O O . GLU B 1 143 ? -1.557 -30.859 4.469 1 95.56 143 GLU B O 1
ATOM 3107 N N . ASP B 1 144 ? -2.695 -31.984 2.893 1 96.69 144 ASP B N 1
ATOM 3108 C CA . ASP B 1 144 ? -2.246 -31.109 1.825 1 96.69 144 ASP B CA 1
ATOM 3109 C C . ASP B 1 144 ? -2.785 -29.688 2.025 1 96.69 144 ASP B C 1
ATOM 3111 O O . ASP B 1 144 ? -2.055 -28.703 1.854 1 96.69 144 ASP B O 1
ATOM 3115 N N . TYR B 1 145 ? -4.035 -29.641 2.396 1 97.06 145 TYR B N 1
ATOM 3116 C CA . TYR B 1 145 ? -4.684 -28.359 2.666 1 97.06 145 TYR B CA 1
ATOM 3117 C C . TYR B 1 145 ? -3.949 -27.594 3.762 1 97.06 145 TYR B C 1
ATOM 3119 O O . TYR B 1 145 ? -3.602 -26.422 3.586 1 97.06 145 TYR B O 1
ATOM 3127 N N . ALA B 1 146 ? -3.711 -28.234 4.797 1 96.69 146 ALA B N 1
ATOM 3128 C CA . ALA B 1 146 ? -3.037 -27.625 5.938 1 96.69 146 ALA B CA 1
ATOM 3129 C C . ALA B 1 146 ? -1.623 -27.172 5.57 1 96.69 146 ALA B C 1
ATOM 3131 O O . ALA B 1 146 ? -1.188 -26.078 5.945 1 96.69 146 ALA B O 1
ATOM 3132 N N . LEU B 1 147 ? -0.992 -28.016 4.84 1 95.81 147 LEU B N 1
ATOM 3133 C CA . LEU B 1 147 ? 0.386 -27.75 4.449 1 95.81 147 LEU B CA 1
ATOM 3134 C C . LEU B 1 147 ? 0.472 -26.484 3.604 1 95.81 147 LEU B C 1
ATOM 3136 O O . LEU B 1 147 ? 1.264 -25.578 3.9 1 95.81 147 LEU B O 1
ATOM 3140 N N . ILE B 1 148 ? -0.346 -26.406 2.596 1 97.38 148 ILE B N 1
ATOM 3141 C CA . ILE B 1 148 ? -0.294 -25.297 1.654 1 97.38 148 ILE B CA 1
ATOM 3142 C C . ILE B 1 148 ? -0.694 -24 2.361 1 97.38 148 ILE B C 1
ATOM 3144 O O . ILE B 1 148 ? -0.038 -22.969 2.199 1 97.38 148 ILE B O 1
ATOM 3148 N N . HIS B 1 149 ? -1.704 -24.047 3.141 1 97.56 149 HIS B N 1
ATOM 3149 C CA . HIS B 1 149 ? -2.139 -22.859 3.861 1 97.56 149 HIS B CA 1
ATOM 3150 C C . HIS B 1 149 ? -1.074 -22.391 4.848 1 97.56 149 HIS B C 1
ATOM 3152 O O . HIS B 1 149 ? -0.793 -21.203 4.945 1 97.56 149 HIS B O 1
ATOM 3158 N N . GLN B 1 150 ? -0.507 -23.328 5.543 1 96.12 150 GLN B N 1
ATOM 3159 C CA . GLN B 1 150 ? 0.55 -22.969 6.484 1 96.12 150 GLN B CA 1
ATOM 3160 C C . GLN B 1 150 ? 1.751 -22.375 5.762 1 96.12 150 GLN B C 1
ATOM 3162 O O . GLN B 1 150 ? 2.275 -21.328 6.18 1 96.12 150 GLN B O 1
ATOM 3167 N N . LEU B 1 151 ? 2.154 -23.016 4.711 1 96.25 151 LEU B N 1
ATOM 3168 C CA . LEU B 1 151 ? 3.33 -22.594 3.959 1 96.25 151 LEU B CA 1
ATOM 3169 C C . LEU B 1 151 ? 3.109 -21.219 3.346 1 96.25 151 LEU B C 1
ATOM 3171 O O . LEU B 1 151 ? 3.908 -20.297 3.561 1 96.25 151 LEU B O 1
ATOM 3175 N N . MET B 1 152 ? 1.97 -21.031 2.666 1 97.44 152 MET B N 1
ATOM 3176 C CA . MET B 1 152 ? 1.734 -19.812 1.917 1 97.44 152 MET B CA 1
ATOM 3177 C C . MET B 1 152 ? 1.379 -18.656 2.855 1 97.44 152 MET B C 1
ATOM 3179 O O . MET B 1 152 ? 1.632 -17.5 2.541 1 97.44 152 MET B O 1
ATOM 3183 N N . SER B 1 153 ? 0.882 -18.969 4.047 1 97.56 153 SER B N 1
ATOM 3184 C CA . SER B 1 153 ? 0.555 -17.938 5.023 1 97.56 153 SER B CA 1
ATOM 3185 C C . SER B 1 153 ? 1.815 -17.312 5.613 1 97.56 153 SER B C 1
ATOM 3187 O O . SER B 1 153 ? 1.768 -16.219 6.176 1 97.56 153 SER B O 1
ATOM 3189 N N . THR B 1 154 ? 2.93 -18.016 5.461 1 96.88 154 THR B N 1
ATOM 3190 C CA . THR B 1 154 ? 4.18 -17.469 5.969 1 96.88 154 THR B CA 1
ATOM 3191 C C . THR B 1 154 ? 4.688 -16.344 5.066 1 96.88 154 THR B C 1
ATOM 3193 O O . THR B 1 154 ? 5.523 -15.547 5.477 1 96.88 154 THR B O 1
ATOM 3196 N N . VAL B 1 155 ? 4.172 -16.312 3.83 1 97.38 155 VAL B N 1
ATOM 3197 C CA . VAL B 1 155 ? 4.711 -15.336 2.889 1 97.38 155 VAL B CA 1
ATOM 3198 C C . VAL B 1 155 ? 3.598 -14.391 2.43 1 97.38 155 VAL B C 1
ATOM 3200 O O . VAL B 1 155 ? 3.736 -13.711 1.412 1 97.38 155 VAL B O 1
ATOM 3203 N N . GLY B 1 156 ? 2.508 -14.383 3.098 1 97.06 156 GLY B N 1
ATOM 3204 C CA . GLY B 1 156 ? 1.429 -13.469 2.758 1 97.06 156 GLY B CA 1
ATOM 3205 C C . GLY B 1 156 ? 0.055 -14.016 3.094 1 97.06 156 GLY B C 1
ATOM 3206 O O . GLY B 1 156 ? -0.068 -14.961 3.877 1 97.06 156 GLY B O 1
ATOM 3207 N N . TYR B 1 157 ? -0.927 -13.352 2.527 1 97.25 157 TYR B N 1
ATOM 3208 C CA . TYR B 1 157 ? -2.32 -13.734 2.717 1 97.25 157 TYR B CA 1
ATOM 3209 C C . TYR B 1 157 ? -2.699 -14.883 1.79 1 97.25 157 TYR B C 1
ATOM 3211 O O . TYR B 1 157 ? -2.541 -14.789 0.571 1 97.25 157 TYR B O 1
ATOM 3219 N N . CYS B 1 158 ? -3.109 -15.992 2.342 1 97.94 158 CYS B N 1
ATOM 3220 C CA . CYS B 1 158 ? -3.488 -17.188 1.59 1 97.94 158 CYS B CA 1
ATOM 3221 C C . CYS B 1 158 ? -4.953 -17.531 1.827 1 97.94 158 CYS B C 1
ATOM 3223 O O . CYS B 1 158 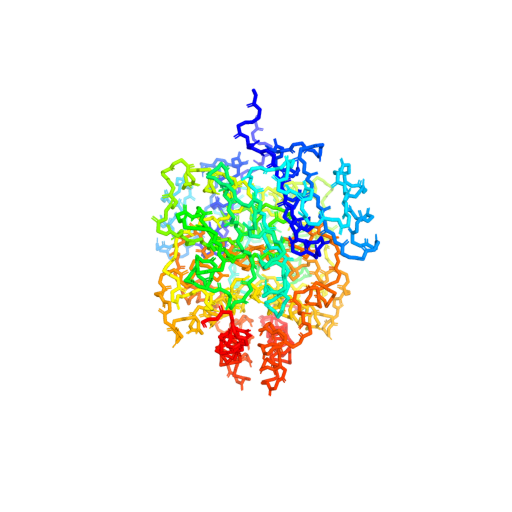? -5.41 -17.562 2.971 1 97.94 158 CYS B O 1
ATOM 3225 N N . PHE B 1 159 ? -5.664 -17.781 0.742 1 96.75 159 PHE B N 1
ATOM 3226 C CA . PHE B 1 159 ? -7.086 -18.062 0.9 1 96.75 159 PHE B CA 1
ATOM 3227 C C . PHE B 1 159 ? -7.582 -19 -0.197 1 96.75 159 PHE B C 1
ATOM 3229 O O . PHE B 1 159 ? -6.969 -19.094 -1.264 1 96.75 159 PHE B O 1
ATOM 3236 N N . ASP B 1 160 ? -8.688 -19.672 0.034 1 97.44 160 ASP B N 1
ATOM 3237 C CA . ASP B 1 160 ? -9.312 -20.562 -0.946 1 97.44 160 ASP B CA 1
ATOM 3238 C C . ASP B 1 160 ? -10.172 -19.781 -1.929 1 97.44 160 ASP B C 1
ATOM 3240 O O . ASP B 1 160 ? -10.82 -18.797 -1.549 1 97.44 160 ASP B O 1
ATOM 3244 N N . LEU B 1 161 ? -10.164 -20.266 -3.094 1 97 161 LEU B N 1
ATOM 3245 C CA . LEU B 1 161 ? -10.977 -19.641 -4.141 1 97 161 LEU B CA 1
ATOM 3246 C C . LEU B 1 161 ? -11.484 -20.703 -5.117 1 97 161 LEU B C 1
ATOM 3248 O O . LEU B 1 161 ? -10.781 -21.656 -5.426 1 97 161 LEU B O 1
ATOM 3252 N N . ASP B 1 162 ? -12.688 -20.484 -5.602 1 96.56 162 ASP B N 1
ATOM 3253 C CA . ASP B 1 162 ? -13.188 -21.359 -6.652 1 96.56 162 ASP B CA 1
ATOM 3254 C C . ASP B 1 162 ? -12.312 -21.281 -7.902 1 96.56 162 ASP B C 1
ATOM 3256 O O . ASP B 1 162 ? -11.883 -20.188 -8.289 1 96.56 162 ASP B O 1
ATOM 3260 N N . GLU B 1 163 ? -12.102 -22.391 -8.531 1 96 163 GLU B N 1
ATOM 3261 C CA . GLU B 1 163 ? -11.18 -22.438 -9.672 1 96 163 GLU B CA 1
ATOM 3262 C C . GLU B 1 163 ? -11.633 -21.5 -10.789 1 96 163 GLU B C 1
ATOM 3264 O O . GLU B 1 163 ? -10.805 -20.922 -11.492 1 96 163 GLU B O 1
ATOM 3269 N N . ASP B 1 164 ? -12.953 -21.328 -10.945 1 94.38 164 ASP B N 1
ATOM 3270 C CA . ASP B 1 164 ? -13.484 -20.516 -12.039 1 94.38 164 ASP B CA 1
ATOM 3271 C C . ASP B 1 164 ? -13.133 -19.047 -11.859 1 94.38 164 ASP B C 1
ATOM 3273 O O . ASP B 1 164 ? -13.266 -18.25 -12.789 1 94.38 164 ASP B O 1
ATOM 3277 N N . LEU B 1 165 ? -12.656 -18.656 -10.664 1 95.88 165 LEU B N 1
ATOM 3278 C CA . LEU B 1 165 ? -12.32 -17.266 -10.383 1 95.88 165 LEU B CA 1
ATOM 3279 C C . LEU B 1 165 ? -10.812 -17.047 -10.391 1 95.88 165 LEU B C 1
ATOM 3281 O O . LEU B 1 165 ? -10.336 -15.945 -10.133 1 95.88 165 LEU B O 1
ATOM 3285 N N . MET B 1 166 ? -10.062 -18.078 -10.773 1 96 166 MET B N 1
ATOM 3286 C CA . MET B 1 166 ? -8.609 -17.984 -10.719 1 96 166 MET B CA 1
ATOM 3287 C C . MET B 1 166 ? -8.078 -17 -11.75 1 96 166 MET B C 1
ATOM 3289 O O . MET B 1 166 ? -7.074 -16.328 -11.516 1 96 166 MET B O 1
ATOM 3293 N N . ASP B 1 167 ? -8.773 -16.906 -12.852 1 94.69 167 ASP B N 1
ATOM 3294 C CA . ASP B 1 167 ? -8.328 -15.969 -13.875 1 94.69 167 ASP B CA 1
ATOM 3295 C C . ASP B 1 167 ? -8.477 -14.523 -13.398 1 94.69 167 ASP B C 1
ATOM 3297 O O . ASP B 1 167 ? -7.676 -13.664 -13.758 1 94.69 167 ASP B O 1
ATOM 3301 N N . VAL B 1 168 ? -9.516 -14.266 -12.641 1 95.88 168 VAL B N 1
ATOM 3302 C CA . VAL B 1 168 ? -9.711 -12.945 -12.047 1 95.88 168 VAL B CA 1
ATOM 3303 C C . VAL B 1 168 ? -8.547 -12.617 -11.117 1 95.88 168 VAL B C 1
ATOM 3305 O O . VAL B 1 168 ? -8.078 -11.477 -11.078 1 95.88 168 VAL B O 1
ATOM 3308 N N . MET B 1 169 ? -8.031 -13.609 -10.398 1 96.44 169 MET B N 1
ATOM 3309 C CA . MET B 1 169 ? -6.918 -13.406 -9.469 1 96.44 169 MET B CA 1
ATOM 3310 C C . MET B 1 169 ? -5.633 -13.078 -10.219 1 96.44 169 MET B C 1
ATOM 3312 O O . MET B 1 169 ? -4.824 -12.273 -9.75 1 96.44 169 MET B O 1
ATOM 3316 N N . THR B 1 170 ? -5.492 -13.742 -11.352 1 94.25 170 THR B N 1
ATOM 3317 C CA . THR B 1 170 ? -4.34 -13.406 -12.188 1 94.25 170 THR B CA 1
ATOM 3318 C C . THR B 1 170 ? -4.328 -11.914 -12.516 1 94.25 170 THR B C 1
ATOM 3320 O O . THR B 1 170 ? -3.281 -11.266 -12.461 1 94.25 170 THR B O 1
ATOM 3323 N N . ALA B 1 171 ? -5.488 -11.391 -12.773 1 96.12 171 ALA B N 1
ATOM 3324 C CA . ALA B 1 171 ? -5.621 -9.984 -13.156 1 96.12 171 ALA B CA 1
ATOM 3325 C C . ALA B 1 171 ? -5.508 -9.07 -11.938 1 96.12 171 ALA B C 1
ATOM 3327 O O . ALA B 1 171 ? -4.805 -8.062 -11.969 1 96.12 171 ALA B O 1
ATOM 3328 N N . LEU B 1 172 ? -6.16 -9.375 -10.859 1 96.69 172 LEU B N 1
ATOM 3329 C CA . LEU B 1 172 ? -6.289 -8.508 -9.695 1 96.69 172 LEU B CA 1
ATOM 3330 C C . LEU B 1 172 ? -5.035 -8.57 -8.828 1 96.69 172 LEU B C 1
ATOM 3332 O O . LEU B 1 172 ? -4.445 -7.539 -8.5 1 96.69 172 LEU B O 1
ATOM 3336 N N . SER B 1 173 ? -4.629 -9.758 -8.43 1 95.62 173 SER B N 1
ATOM 3337 C CA . SER B 1 173 ? -3.504 -9.898 -7.504 1 95.62 173 SER B CA 1
ATOM 3338 C C . SER B 1 173 ? -2.211 -10.211 -8.25 1 95.62 173 SER B C 1
ATOM 3340 O O . SER B 1 173 ? -1.13 -9.797 -7.832 1 95.62 173 SER B O 1
ATOM 3342 N N . GLY B 1 174 ? -2.322 -10.961 -9.297 1 95.12 174 GLY B N 1
ATOM 3343 C CA . GLY B 1 174 ? -1.143 -11.234 -10.102 1 95.12 174 GLY B CA 1
ATOM 3344 C C . GLY B 1 174 ? -0.598 -10.016 -10.812 1 95.12 174 GLY B C 1
ATOM 3345 O O . GLY B 1 174 ? 0.579 -9.672 -10.664 1 95.12 174 GLY B O 1
ATOM 3346 N N . GLY B 1 175 ? -1.493 -9.398 -11.555 1 96 175 GLY B N 1
ATOM 3347 C CA . GLY B 1 175 ? -1.125 -8.203 -12.297 1 96 175 GLY B CA 1
ATOM 3348 C C . GLY B 1 175 ? -1.288 -6.93 -11.484 1 96 175 GLY B C 1
ATOM 3349 O O . GLY B 1 175 ? -0.68 -5.906 -11.805 1 96 175 GLY B O 1
ATOM 3350 N N . GLY B 1 176 ? -2.045 -6.98 -10.445 1 96.88 176 GLY B N 1
ATOM 3351 C CA . GLY B 1 176 ? -2.4 -5.84 -9.617 1 96.88 176 GLY B CA 1
ATOM 3352 C C . GLY B 1 176 ? -1.203 -5.004 -9.211 1 96.88 176 GLY B C 1
ATOM 3353 O O . GLY B 1 176 ? -1.212 -3.781 -9.367 1 96.88 176 GLY B O 1
ATOM 3354 N N . PRO B 1 177 ? -0.168 -5.617 -8.711 1 97.94 177 PRO B N 1
ATOM 3355 C CA . PRO B 1 177 ? 1.017 -4.844 -8.328 1 97.94 177 PRO B CA 1
ATOM 3356 C C . PRO B 1 177 ? 1.535 -3.961 -9.461 1 97.94 177 PRO B C 1
ATOM 3358 O O . PRO B 1 177 ? 1.922 -2.812 -9.227 1 97.94 177 PRO B O 1
ATOM 3361 N N . ALA B 1 178 ? 1.538 -4.465 -10.656 1 98 178 ALA B N 1
ATOM 3362 C CA . ALA B 1 178 ? 2.035 -3.697 -11.797 1 98 178 ALA B CA 1
ATOM 3363 C C . ALA B 1 178 ? 1.23 -2.416 -11.992 1 98 178 ALA B C 1
ATOM 3365 O O . ALA B 1 178 ? 1.796 -1.356 -12.266 1 98 178 ALA B O 1
ATOM 3366 N N . TYR B 1 179 ? -0.104 -2.518 -11.867 1 98.31 179 TYR B N 1
ATOM 3367 C CA . TYR B 1 179 ? -0.961 -1.345 -11.992 1 98.31 179 TYR B CA 1
ATOM 3368 C C . TYR B 1 179 ? -0.646 -0.321 -10.906 1 98.31 179 TYR B C 1
ATOM 3370 O O . TYR B 1 179 ? -0.613 0.883 -11.172 1 98.31 179 TYR B O 1
ATOM 3378 N N . LEU B 1 180 ? -0.409 -0.854 -9.773 1 98.31 180 LEU B N 1
ATOM 3379 C CA . LEU B 1 180 ? -0.143 0.004 -8.625 1 98.31 180 LEU B CA 1
ATOM 3380 C C . LEU B 1 180 ? 1.258 0.601 -8.703 1 98.31 180 LEU B C 1
ATOM 3382 O O . LEU B 1 180 ? 1.486 1.724 -8.25 1 98.31 180 LEU B O 1
ATOM 3386 N N . TYR B 1 181 ? 2.27 -0.155 -9.289 1 98.31 181 TYR B N 1
ATOM 3387 C CA . TYR B 1 181 ? 3.57 0.441 -9.578 1 98.31 181 TYR B CA 1
ATOM 3388 C C . TYR B 1 181 ? 3.424 1.661 -10.477 1 98.31 181 TYR B C 1
ATOM 3390 O O . TYR B 1 181 ? 4.051 2.695 -10.234 1 98.31 181 TYR B O 1
ATOM 3398 N N . LEU B 1 182 ? 2.611 1.504 -11.484 1 97.75 182 LEU B N 1
ATOM 3399 C CA . LEU B 1 182 ? 2.373 2.619 -12.391 1 97.75 182 LEU B CA 1
ATOM 3400 C C . LEU B 1 182 ? 1.736 3.795 -11.656 1 97.75 182 LEU B C 1
ATOM 3402 O O . LEU B 1 182 ? 2.074 4.953 -11.914 1 97.75 182 LEU B O 1
ATOM 3406 N N . ALA B 1 183 ? 0.783 3.477 -10.82 1 98.12 183 ALA B N 1
ATOM 3407 C CA . ALA B 1 183 ? 0.13 4.523 -10.039 1 98.12 183 ALA B CA 1
ATOM 3408 C C . ALA B 1 183 ? 1.139 5.273 -9.172 1 98.12 183 ALA B C 1
ATOM 3410 O O . ALA B 1 183 ? 1.167 6.504 -9.172 1 98.12 183 ALA B O 1
ATOM 3411 N N . MET B 1 184 ? 1.958 4.539 -8.438 1 97.94 184 MET B N 1
ATOM 3412 C CA . MET B 1 184 ? 2.947 5.145 -7.551 1 97.94 184 MET B CA 1
ATOM 3413 C C . MET B 1 184 ? 3.955 5.969 -8.344 1 97.94 184 MET B C 1
ATOM 3415 O O . MET B 1 184 ? 4.328 7.07 -7.934 1 97.94 184 MET B O 1
ATOM 3419 N N . GLU B 1 185 ? 4.41 5.422 -9.469 1 97.75 185 GLU B N 1
ATOM 3420 C CA . GLU B 1 185 ? 5.332 6.141 -10.344 1 97.75 185 GLU B CA 1
ATOM 3421 C C . GLU B 1 185 ? 4.711 7.434 -10.859 1 97.75 185 GLU B C 1
ATOM 3423 O O . GLU B 1 185 ? 5.375 8.469 -10.914 1 97.75 185 GLU B O 1
ATOM 3428 N N . SER B 1 186 ? 3.459 7.352 -11.234 1 98.06 186 SER B N 1
ATOM 3429 C CA . SER B 1 186 ? 2.754 8.516 -11.766 1 98.06 186 SER B CA 1
ATOM 3430 C C . SER B 1 186 ? 2.541 9.578 -10.688 1 98.06 186 SER B C 1
ATOM 3432 O O . SER B 1 186 ? 2.648 10.773 -10.961 1 98.06 186 SER B O 1
ATOM 3434 N N . LEU B 1 187 ? 2.172 9.172 -9.484 1 97.88 187 LEU B N 1
ATOM 3435 C CA . LEU B 1 187 ? 2.102 10.102 -8.359 1 97.88 187 LEU B CA 1
ATOM 3436 C C . LEU B 1 187 ? 3.434 10.812 -8.156 1 97.88 187 LEU B C 1
ATOM 3438 O O . LEU B 1 187 ? 3.469 12.039 -7.996 1 97.88 187 LEU B O 1
ATOM 3442 N N . ALA B 1 188 ? 4.508 9.992 -8.18 1 97.62 188 ALA B N 1
ATOM 3443 C CA . ALA B 1 188 ? 5.848 10.555 -8.031 1 97.62 188 ALA B CA 1
ATOM 3444 C C . ALA B 1 188 ? 6.148 11.555 -9.141 1 97.62 188 ALA B C 1
ATOM 3446 O O . ALA B 1 188 ? 6.703 12.625 -8.883 1 97.62 188 ALA B O 1
ATOM 3447 N N . ASP B 1 189 ? 5.777 11.234 -10.375 1 97.94 189 ASP B N 1
ATOM 3448 C CA . ASP B 1 189 ? 5.977 12.141 -11.5 1 97.94 189 ASP B CA 1
ATOM 3449 C C . ASP B 1 189 ? 5.234 13.461 -11.281 1 97.94 189 ASP B C 1
ATOM 3451 O O . ASP B 1 189 ? 5.742 14.531 -11.609 1 97.94 189 ASP B O 1
ATOM 3455 N N . GLY B 1 190 ? 4.02 13.352 -10.781 1 97.81 190 GLY B N 1
ATOM 3456 C CA . GLY B 1 190 ? 3.287 14.555 -10.445 1 97.81 190 GLY B CA 1
ATOM 3457 C C . GLY B 1 190 ? 4.004 15.422 -9.422 1 97.81 190 GLY B C 1
ATOM 3458 O O . GLY B 1 190 ? 4.059 16.641 -9.57 1 97.81 190 GLY B O 1
ATOM 3459 N N . ALA B 1 191 ? 4.516 14.766 -8.414 1 97.81 191 ALA B N 1
ATOM 3460 C CA . ALA B 1 191 ? 5.25 15.5 -7.387 1 97.81 191 ALA B CA 1
ATOM 3461 C C . ALA B 1 191 ? 6.512 16.141 -7.961 1 97.81 191 ALA B C 1
ATOM 3463 O O . ALA B 1 191 ? 6.863 17.266 -7.605 1 97.81 191 ALA B O 1
ATOM 3464 N N . VAL B 1 192 ? 7.254 15.422 -8.812 1 97.38 192 VAL B N 1
ATOM 3465 C CA . VAL B 1 192 ? 8.445 15.945 -9.477 1 97.38 192 VAL B CA 1
ATOM 3466 C C . VAL B 1 192 ? 8.07 17.141 -10.336 1 97.38 192 VAL B C 1
ATOM 3468 O O . VAL B 1 192 ? 8.773 18.156 -10.344 1 97.38 192 VAL B O 1
ATOM 3471 N N . ARG B 1 193 ? 6.984 17.031 -11.031 1 97.56 193 ARG B N 1
ATOM 3472 C CA . ARG B 1 193 ? 6.504 18.094 -11.898 1 97.56 193 ARG B CA 1
ATOM 3473 C C . ARG B 1 193 ? 6.336 19.406 -11.117 1 97.56 193 ARG B C 1
ATOM 3475 O O . ARG B 1 193 ? 6.559 20.484 -11.656 1 97.56 193 ARG B O 1
ATOM 3482 N N . VAL B 1 194 ? 6.008 19.266 -9.852 1 95.94 194 VAL B N 1
ATOM 3483 C CA . VAL B 1 194 ? 5.719 20.469 -9.086 1 95.94 194 VAL B CA 1
ATOM 3484 C C . VAL B 1 194 ? 6.871 20.766 -8.125 1 95.94 194 VAL B C 1
ATOM 3486 O O . VAL B 1 194 ? 6.73 21.578 -7.207 1 95.94 194 VAL B O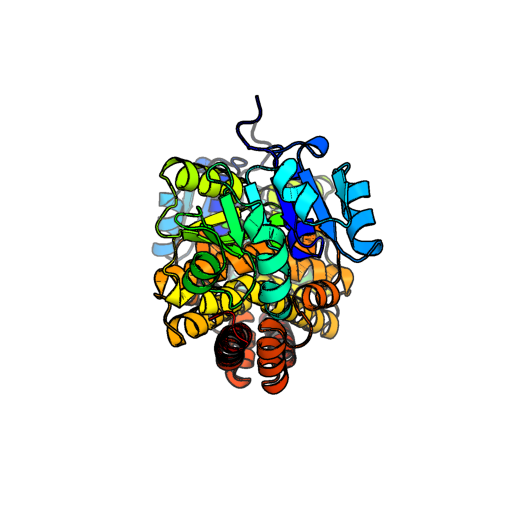 1
ATOM 3489 N N . GLY B 1 195 ? 8 20 -8.211 1 95.19 195 GLY B N 1
ATOM 3490 C CA . GLY B 1 195 ? 9.203 20.562 -7.605 1 95.19 195 GLY B CA 1
ATOM 3491 C C . GLY B 1 195 ? 9.914 19.594 -6.68 1 95.19 195 GLY B C 1
ATOM 3492 O O . GLY B 1 195 ? 11.016 19.891 -6.207 1 95.19 195 GLY B O 1
ATOM 3493 N N . LEU B 1 196 ? 9.398 18.453 -6.414 1 96.25 196 LEU B N 1
ATOM 3494 C CA . LEU B 1 196 ? 10.047 17.516 -5.508 1 96.25 196 LEU B CA 1
ATOM 3495 C C . LEU B 1 196 ? 11.102 16.688 -6.238 1 96.25 196 LEU B C 1
ATOM 3497 O O . LEU B 1 196 ? 10.922 16.328 -7.402 1 96.25 196 LEU B O 1
ATOM 3501 N N . ASN B 1 197 ? 12.156 16.422 -5.504 1 95.94 197 ASN B N 1
ATOM 3502 C CA . ASN B 1 197 ? 13.156 15.562 -6.117 1 95.94 197 ASN B CA 1
ATOM 3503 C C . ASN B 1 197 ? 12.609 14.156 -6.352 1 95.94 197 ASN B C 1
ATOM 3505 O O . ASN B 1 197 ? 11.812 13.648 -5.555 1 95.94 197 ASN B O 1
ATOM 3509 N N . ARG B 1 198 ? 13.141 13.516 -7.383 1 94.88 198 ARG B N 1
ATOM 3510 C CA . ARG B 1 198 ? 12.594 12.25 -7.871 1 94.88 198 ARG B CA 1
ATOM 3511 C C . ARG B 1 198 ? 12.727 11.156 -6.82 1 94.88 198 ARG B C 1
ATOM 3513 O O . ARG B 1 198 ? 11.781 10.398 -6.578 1 94.88 198 ARG B O 1
ATOM 3520 N N . GLN B 1 199 ? 13.844 11 -6.223 1 93.81 199 GLN B N 1
ATOM 3521 C CA . GLN B 1 199 ? 14.086 9.938 -5.25 1 93.81 199 GLN B CA 1
ATOM 3522 C C . GLN B 1 199 ? 13.133 10.047 -4.062 1 93.81 199 GLN B C 1
ATOM 3524 O O . GLN B 1 199 ? 12.523 9.062 -3.654 1 93.81 199 GLN B O 1
ATOM 3529 N N . GLU B 1 200 ? 12.938 11.258 -3.576 1 93.56 200 GLU B N 1
ATOM 3530 C CA . GLU B 1 200 ? 12.016 11.508 -2.475 1 93.56 200 GLU B CA 1
ATOM 3531 C C . GLU B 1 200 ? 10.562 11.266 -2.898 1 93.56 200 GLU B C 1
ATOM 3533 O O . GLU B 1 200 ? 9.789 10.672 -2.154 1 93.56 200 GLU B O 1
ATOM 3538 N N . ALA B 1 201 ? 10.289 11.719 -4.082 1 96.31 201 ALA B N 1
ATOM 3539 C CA . ALA B 1 201 ? 8.93 11.562 -4.605 1 96.31 201 ALA B CA 1
ATOM 3540 C C . ALA B 1 201 ? 8.531 10.094 -4.672 1 96.31 201 ALA B C 1
ATOM 3542 O O . ALA B 1 201 ? 7.426 9.719 -4.273 1 96.31 201 ALA B O 1
ATOM 3543 N N . MET B 1 202 ? 9.461 9.266 -5.172 1 95.5 202 MET B N 1
ATOM 3544 C CA . MET B 1 202 ? 9.188 7.836 -5.316 1 95.5 202 MET B CA 1
ATOM 3545 C C . MET B 1 202 ? 9 7.176 -3.955 1 95.5 202 MET B C 1
ATOM 3547 O O . MET B 1 202 ? 8.062 6.402 -3.756 1 95.5 202 MET B O 1
ATOM 3551 N N . LYS B 1 203 ? 9.867 7.465 -3.088 1 94.94 203 LYS B N 1
ATOM 3552 C CA . LYS B 1 203 ? 9.789 6.918 -1.736 1 94.94 203 LYS B CA 1
ATOM 3553 C C . LYS B 1 203 ? 8.492 7.32 -1.052 1 94.94 203 LYS B C 1
ATOM 3555 O O . LYS B 1 203 ? 7.809 6.48 -0.459 1 94.94 203 LYS B O 1
ATOM 3560 N N . LEU B 1 204 ? 8.148 8.555 -1.166 1 96.56 204 LEU B N 1
ATOM 3561 C CA . LEU B 1 204 ? 6.965 9.086 -0.499 1 96.56 204 LEU B CA 1
ATOM 3562 C C . LEU B 1 204 ? 5.691 8.523 -1.128 1 96.56 204 LEU B C 1
ATOM 3564 O O . LEU B 1 204 ? 4.719 8.25 -0.426 1 96.56 204 LEU B O 1
ATOM 3568 N N . ALA B 1 205 ? 5.695 8.398 -2.451 1 97.31 205 ALA B N 1
ATOM 3569 C CA . ALA B 1 205 ? 4.551 7.785 -3.121 1 97.31 205 ALA B CA 1
ATOM 3570 C C . ALA B 1 205 ? 4.324 6.363 -2.617 1 97.31 205 ALA B C 1
ATOM 3572 O O . ALA B 1 205 ? 3.186 5.969 -2.34 1 97.31 205 ALA B O 1
ATOM 3573 N N . ALA B 1 206 ? 5.395 5.609 -2.5 1 96.94 206 ALA B N 1
ATOM 3574 C CA . ALA B 1 206 ? 5.305 4.227 -2.045 1 96.94 206 ALA B CA 1
ATOM 3575 C C . ALA B 1 206 ? 4.832 4.156 -0.596 1 96.94 206 ALA B C 1
ATOM 3577 O O . ALA B 1 206 ? 3.979 3.334 -0.254 1 96.94 206 ALA B O 1
ATOM 3578 N N . LYS B 1 207 ? 5.332 5.004 0.27 1 96.56 207 LYS B N 1
ATOM 3579 C CA . LYS B 1 207 ? 4.93 5.023 1.674 1 96.56 207 LYS B CA 1
ATOM 3580 C C . LYS B 1 207 ? 3.471 5.441 1.821 1 96.56 207 LYS B C 1
ATOM 3582 O O . LYS B 1 207 ? 2.75 4.91 2.672 1 96.56 207 LYS B O 1
ATOM 3587 N N . THR B 1 208 ? 3.109 6.43 1.019 1 97.56 208 THR B N 1
ATOM 3588 C CA . THR B 1 208 ? 1.718 6.867 1.021 1 97.56 208 THR B CA 1
ATOM 3589 C C . THR B 1 208 ? 0.795 5.727 0.594 1 97.56 208 THR B C 1
ATOM 3591 O O . THR B 1 208 ? -0.276 5.539 1.174 1 97.56 208 THR B O 1
ATOM 3594 N N . ALA B 1 209 ? 1.229 4.973 -0.409 1 97.62 209 ALA B N 1
ATOM 3595 C CA . ALA B 1 209 ? 0.447 3.83 -0.877 1 97.62 209 ALA B CA 1
ATOM 3596 C C . ALA B 1 209 ? 0.321 2.768 0.211 1 97.62 209 ALA B C 1
ATOM 3598 O O . ALA B 1 209 ? -0.759 2.211 0.423 1 97.62 209 ALA B O 1
ATOM 3599 N N . ALA B 1 210 ? 1.393 2.465 0.847 1 96.56 210 ALA B N 1
ATOM 3600 C CA . ALA B 1 210 ? 1.378 1.491 1.936 1 96.56 210 ALA B CA 1
ATOM 3601 C C . ALA B 1 210 ? 0.42 1.92 3.043 1 96.56 210 ALA B C 1
ATOM 3603 O O . ALA B 1 210 ? -0.355 1.106 3.551 1 96.56 210 ALA B O 1
ATOM 3604 N N . GLY B 1 211 ? 0.487 3.158 3.418 1 97 211 GLY B N 1
ATOM 3605 C CA . GLY B 1 211 ? -0.412 3.68 4.434 1 97 211 GLY B CA 1
ATOM 3606 C C . GLY B 1 211 ? -1.873 3.617 4.027 1 97 211 GLY B C 1
ATOM 3607 O O . GLY B 1 211 ? -2.73 3.24 4.832 1 97 211 GLY B O 1
ATOM 3608 N N . ALA B 1 212 ? -2.133 4.012 2.793 1 97.75 212 ALA B N 1
ATOM 3609 C CA . ALA B 1 212 ? -3.502 3.965 2.287 1 97.75 212 ALA B CA 1
ATOM 3610 C C . ALA B 1 212 ? -4.051 2.541 2.324 1 97.75 212 ALA B C 1
ATOM 3612 O O . ALA B 1 212 ? -5.195 2.322 2.729 1 97.75 212 ALA B O 1
ATOM 3613 N N . ALA B 1 213 ? -3.23 1.607 1.85 1 96.88 213 ALA B N 1
ATOM 3614 C CA . ALA B 1 213 ? -3.65 0.208 1.872 1 96.88 213 ALA B CA 1
ATOM 3615 C C . ALA B 1 213 ? -3.945 -0.254 3.297 1 96.88 213 ALA B C 1
ATOM 3617 O O . ALA B 1 213 ? -4.953 -0.916 3.545 1 96.88 213 ALA B O 1
ATOM 3618 N N . LYS B 1 214 ? -3.082 0.116 4.195 1 95.44 214 LYS B N 1
ATOM 3619 C CA . LYS B 1 214 ? -3.26 -0.238 5.602 1 95.44 214 LYS B CA 1
ATOM 3620 C C . LYS B 1 214 ? -4.578 0.311 6.141 1 95.44 214 LYS B C 1
ATOM 3622 O O . LYS B 1 214 ? -5.277 -0.371 6.891 1 95.44 214 LYS B O 1
ATOM 3627 N N . MET B 1 215 ? -4.906 1.507 5.812 1 96.31 215 MET B N 1
ATOM 3628 C CA . MET B 1 215 ? -6.168 2.113 6.234 1 96.31 215 MET B CA 1
ATOM 3629 C C . MET B 1 215 ? -7.355 1.26 5.797 1 96.31 215 MET B C 1
ATOM 3631 O O . MET B 1 215 ? -8.273 1.014 6.582 1 96.31 215 MET B O 1
ATOM 3635 N N . VAL B 1 216 ? -7.289 0.796 4.566 1 95.06 216 VAL B N 1
ATOM 3636 C CA . VAL B 1 216 ? -8.414 0.051 4.012 1 95.06 216 VAL B CA 1
ATOM 3637 C C . VAL B 1 216 ? -8.562 -1.282 4.742 1 95.06 216 VAL B C 1
ATOM 3639 O O . VAL B 1 216 ? -9.641 -1.619 5.223 1 95.06 216 VAL B O 1
ATOM 3642 N N . PHE B 1 217 ? -7.562 -2.053 4.91 1 89.56 217 PHE B N 1
ATOM 3643 C CA . PHE B 1 217 ? -7.758 -3.412 5.402 1 89.56 217 PHE B CA 1
ATOM 3644 C C . PHE B 1 217 ? -7.801 -3.439 6.926 1 89.56 217 PHE B C 1
ATOM 3646 O O . PHE B 1 217 ? -8.438 -4.312 7.52 1 89.56 217 PHE B O 1
ATOM 3653 N N . GLU B 1 218 ? -7.195 -2.346 7.664 1 90.56 218 GLU B N 1
ATOM 3654 C CA . GLU B 1 218 ? -7.242 -2.336 9.125 1 90.56 218 GLU B CA 1
ATOM 3655 C C . GLU B 1 218 ? -8.531 -1.69 9.633 1 90.56 218 GLU B C 1
ATOM 3657 O O . GLU B 1 218 ? -9.086 -2.113 10.648 1 90.56 218 GLU B O 1
ATOM 3662 N N . SER B 1 219 ? -8.938 -0.688 9.023 1 92.12 219 SER B N 1
ATOM 3663 C CA . SER B 1 219 ? -10.141 0 9.477 1 92.12 219 SER B CA 1
ATOM 3664 C C . SER B 1 219 ? -11.398 -0.776 9.102 1 92.12 219 SER B C 1
ATOM 3666 O O . SER B 1 219 ? -12.422 -0.673 9.773 1 92.12 219 SER B O 1
ATOM 3668 N N . GLY B 1 220 ? -11.328 -1.524 7.938 1 91.56 220 GLY B N 1
ATOM 3669 C CA . GLY B 1 220 ? -12.5 -2.203 7.406 1 91.56 220 GLY B CA 1
ATOM 3670 C C . GLY B 1 220 ? -13.492 -1.257 6.758 1 91.56 220 GLY B C 1
ATOM 3671 O O . GLY B 1 220 ? -14.562 -1.682 6.316 1 91.56 220 GLY B O 1
ATOM 3672 N N . GLN B 1 221 ? -13.18 -0.019 6.727 1 93.75 221 GLN B N 1
ATOM 3673 C CA . GLN B 1 221 ? -14.07 0.969 6.121 1 93.75 221 GLN B CA 1
ATOM 3674 C C . GLN B 1 221 ? -14.016 0.896 4.598 1 93.75 221 GLN B C 1
ATOM 3676 O O . GLN B 1 221 ? -12.984 0.529 4.023 1 93.75 221 GLN B O 1
ATOM 3681 N N . HIS B 1 222 ? -15.141 1.255 4.004 1 95.75 222 HIS B N 1
ATOM 3682 C CA . HIS B 1 222 ? -15.188 1.339 2.549 1 95.75 222 HIS B CA 1
ATOM 3683 C C . HIS B 1 222 ? -14.234 2.414 2.029 1 95.75 222 HIS B C 1
ATOM 3685 O O . HIS B 1 222 ? -14.172 3.514 2.584 1 95.75 222 HIS B O 1
ATOM 3691 N N . PRO B 1 223 ? -13.477 2.139 0.917 1 96.25 223 PRO B N 1
ATOM 3692 C CA . PRO B 1 223 ? -12.539 3.123 0.375 1 96.25 223 PRO B CA 1
ATOM 3693 C C . PRO B 1 223 ? -13.203 4.453 0.039 1 96.25 223 PRO B C 1
ATOM 3695 O O . PRO B 1 223 ? -12.602 5.516 0.213 1 96.25 223 PRO B O 1
ATOM 3698 N N . GLY B 1 224 ? -14.406 4.371 -0.457 1 96 224 GLY B N 1
ATOM 3699 C CA . GLY B 1 224 ? -15.141 5.598 -0.729 1 96 224 GLY B CA 1
ATOM 3700 C C . GLY B 1 224 ? -15.312 6.473 0.497 1 96 224 GLY B C 1
ATOM 3701 O O . GLY B 1 224 ? -15.211 7.699 0.41 1 96 224 GLY B O 1
ATOM 3702 N N . GLU B 1 225 ? -15.602 5.855 1.6 1 96.12 225 GLU B N 1
ATOM 3703 C CA . GLU B 1 225 ? -15.727 6.582 2.859 1 96.12 225 GLU B CA 1
ATOM 3704 C C . GLU B 1 225 ? -14.383 7.156 3.301 1 96.12 225 GLU B C 1
ATOM 3706 O O . GLU B 1 225 ? -14.312 8.289 3.785 1 96.12 225 GLU B O 1
ATOM 3711 N N . LEU B 1 226 ? -13.367 6.375 3.184 1 96.56 226 LEU B N 1
ATOM 3712 C CA . LEU B 1 226 ? -12.023 6.828 3.537 1 96.56 226 LEU B CA 1
ATOM 3713 C C . LEU B 1 226 ? -11.617 8.023 2.686 1 96.56 226 LEU B C 1
ATOM 3715 O O . LEU B 1 226 ? -11.039 8.984 3.195 1 96.56 226 LEU B O 1
ATOM 3719 N N . LYS B 1 227 ? -11.898 7.926 1.37 1 96.69 227 LYS B N 1
ATOM 3720 C CA . LYS B 1 227 ? -11.641 9.039 0.46 1 96.69 227 LYS B CA 1
ATOM 3721 C C . LYS B 1 227 ? -12.344 10.312 0.928 1 96.69 227 LYS B C 1
ATOM 3723 O O . LYS B 1 227 ? -11.734 11.383 0.979 1 96.69 227 LYS B O 1
ATOM 3728 N N . ASP B 1 228 ? -13.578 10.18 1.324 1 94.81 228 ASP B N 1
ATOM 3729 C CA . ASP B 1 228 ? -14.367 11.328 1.762 1 94.81 228 ASP B CA 1
ATOM 3730 C C . ASP B 1 228 ? -13.773 11.953 3.021 1 94.81 228 ASP B C 1
ATOM 3732 O O . ASP B 1 228 ? -13.836 13.172 3.211 1 94.81 228 ASP B O 1
ATOM 3736 N N . THR B 1 229 ? -13.203 11.156 3.828 1 91.31 229 THR B N 1
ATOM 3737 C CA . THR B 1 229 ? -12.633 11.617 5.086 1 91.31 229 THR B CA 1
ATOM 3738 C C . THR B 1 229 ? -11.406 12.484 4.832 1 91.31 229 THR B C 1
ATOM 3740 O O . THR B 1 229 ? -11.07 13.352 5.645 1 91.31 229 THR B O 1
ATOM 3743 N N . VAL B 1 230 ? -10.773 12.305 3.703 1 93.38 230 VAL B N 1
ATOM 3744 C CA . VAL B 1 230 ? -9.547 13.039 3.391 1 93.38 230 VAL B CA 1
ATOM 3745 C C . VAL B 1 230 ? -9.875 14.266 2.549 1 93.38 230 VAL B C 1
ATOM 3747 O O . VAL B 1 230 ? -9.031 15.148 2.369 1 93.38 230 VAL B O 1
ATOM 3750 N N . CYS B 1 231 ? -11.07 14.312 2.072 1 93.69 231 CYS B N 1
ATOM 3751 C CA . CYS B 1 231 ? -11.508 15.43 1.245 1 93.69 231 CYS B CA 1
ATOM 3752 C C . CYS B 1 231 ? -12.258 16.453 2.078 1 93.69 231 CYS B C 1
ATOM 3754 O O . CYS B 1 231 ? -13.43 16.25 2.418 1 93.69 231 CYS B O 1
ATOM 3756 N N . SER B 1 232 ? -11.641 17.578 2.377 1 89 232 SER B N 1
ATOM 3757 C CA . SER B 1 232 ? -12.305 18.672 3.076 1 89 232 SER B CA 1
ATOM 3758 C C . SER B 1 232 ? -13 19.609 2.096 1 89 232 SER B C 1
ATOM 3760 O O . SER B 1 232 ? -12.641 19.656 0.917 1 89 232 SER B O 1
ATOM 3762 N N . ALA B 1 233 ? -14.039 20.344 2.588 1 89.75 233 ALA B N 1
ATOM 3763 C CA . ALA B 1 233 ? -14.781 21.281 1.76 1 89.75 233 ALA B CA 1
ATOM 3764 C C . ALA B 1 233 ? -13.852 22.328 1.145 1 89.75 233 ALA B C 1
ATOM 3766 O O . ALA B 1 233 ? -13.188 23.078 1.863 1 89.75 233 ALA B O 1
ATOM 3767 N N . GLY B 1 234 ? -13.758 22.266 -0.228 1 90.5 234 GLY B N 1
ATOM 3768 C CA . GLY B 1 234 ? -12.938 23.219 -0.95 1 90.5 234 GLY B CA 1
ATOM 3769 C C . GLY B 1 234 ? -11.453 22.984 -0.778 1 90.5 234 GLY B C 1
ATOM 3770 O O . GLY B 1 234 ? -10.633 23.844 -1.099 1 90.5 234 GLY B O 1
ATOM 3771 N N . GLY B 1 235 ? -11.055 21.812 -0.321 1 92.06 235 GLY B N 1
ATOM 3772 C CA . GLY B 1 235 ? -9.672 21.516 0.006 1 92.06 235 GLY B CA 1
ATOM 3773 C C . GLY B 1 235 ? -8.852 21.094 -1.197 1 92.06 235 GLY B C 1
ATOM 3774 O O . GLY B 1 235 ? -9.352 21.078 -2.324 1 92.06 235 GLY B O 1
ATOM 3775 N N . ALA B 1 236 ? -7.551 20.797 -0.945 1 93.88 236 ALA B N 1
ATOM 3776 C CA . ALA B 1 236 ? -6.605 20.422 -1.992 1 93.88 236 ALA B CA 1
ATOM 3777 C C . ALA B 1 236 ? -6.922 19.031 -2.537 1 93.88 236 ALA B C 1
ATOM 3779 O O . ALA B 1 236 ? -6.891 18.812 -3.75 1 93.88 236 ALA B O 1
ATOM 3780 N N . THR B 1 237 ? -7.285 18.109 -1.714 1 95.44 237 THR B N 1
ATOM 3781 C CA . THR B 1 237 ? -7.488 16.719 -2.096 1 95.44 237 THR B CA 1
ATOM 3782 C C . THR B 1 237 ? -8.648 16.594 -3.076 1 95.44 237 THR B C 1
ATOM 3784 O O . THR B 1 237 ? -8.57 15.82 -4.039 1 95.44 237 THR B O 1
ATOM 3787 N N . ILE B 1 238 ? -9.781 17.344 -2.807 1 96.75 238 ILE B N 1
ATOM 3788 C CA . ILE B 1 238 ? -10.953 17.25 -3.672 1 96.75 238 ILE B CA 1
ATOM 3789 C C . ILE B 1 238 ? -10.617 17.797 -5.055 1 96.75 238 ILE B C 1
ATOM 3791 O O . ILE B 1 238 ? -11.156 17.344 -6.062 1 96.75 238 ILE B O 1
ATOM 3795 N N . ALA B 1 239 ? -9.734 18.766 -5.102 1 97 239 ALA B N 1
ATOM 3796 C CA . ALA B 1 239 ? -9.273 19.266 -6.395 1 97 239 ALA B CA 1
ATOM 3797 C C . ALA B 1 239 ? -8.555 18.172 -7.176 1 97 239 ALA B C 1
ATOM 3799 O O . ALA B 1 239 ? -8.734 18.047 -8.391 1 97 239 ALA B O 1
ATOM 3800 N N . GLY B 1 240 ? -7.703 17.438 -6.512 1 97.38 240 GLY B N 1
ATOM 3801 C CA . GLY B 1 240 ? -7.051 16.297 -7.141 1 97.38 240 GLY B CA 1
ATOM 3802 C C . GLY B 1 240 ? -8.023 15.219 -7.59 1 97.38 240 GLY B C 1
ATOM 3803 O O . GLY B 1 240 ? -7.898 14.68 -8.695 1 97.38 240 GLY B O 1
ATOM 3804 N N . ILE B 1 241 ? -9.031 14.93 -6.777 1 98.06 241 ILE B N 1
ATOM 3805 C CA . ILE B 1 241 ? -10.047 13.938 -7.098 1 98.06 241 ILE B CA 1
ATOM 3806 C C . ILE B 1 241 ? -10.812 14.367 -8.352 1 98.06 241 ILE B C 1
ATOM 3808 O O . ILE B 1 241 ? -11.102 13.547 -9.219 1 98.06 241 ILE B O 1
ATOM 3812 N N . GLN B 1 242 ? -11.164 15.641 -8.383 1 97.62 242 GLN B N 1
ATOM 3813 C CA . GLN B 1 242 ? -11.852 16.156 -9.562 1 97.62 242 GLN B CA 1
ATOM 3814 C C . GLN B 1 242 ? -11.047 15.891 -10.828 1 97.62 242 GLN B C 1
ATOM 3816 O O . GLN B 1 242 ? -11.602 15.477 -11.852 1 97.62 242 GLN B O 1
ATOM 3821 N N . ALA B 1 243 ? -9.75 16.156 -10.734 1 97 243 ALA B N 1
ATOM 3822 C CA . ALA B 1 243 ? -8.883 15.914 -11.891 1 97 243 ALA B CA 1
ATOM 3823 C C . ALA B 1 243 ? -8.922 14.445 -12.305 1 97 243 ALA B C 1
ATOM 3825 O O . ALA B 1 243 ? -8.953 14.141 -13.5 1 97 243 ALA B O 1
ATOM 3826 N N . LEU B 1 244 ? -8.891 13.508 -11.375 1 97.19 244 LEU B N 1
ATOM 3827 C CA . LEU B 1 244 ? -8.953 12.078 -11.656 1 97.19 244 LEU B CA 1
ATOM 3828 C C . LEU B 1 244 ? -10.273 11.719 -12.336 1 97.19 244 LEU B C 1
ATOM 3830 O O . LEU B 1 244 ? -10.289 10.961 -13.312 1 97.19 244 LEU B O 1
ATOM 3834 N N . GLU B 1 245 ? -11.367 12.297 -11.781 1 96.19 245 GLU B N 1
ATOM 3835 C CA . GLU B 1 245 ? -12.68 12.008 -12.344 1 96.19 245 GLU B CA 1
ATOM 3836 C C . GLU B 1 245 ? -12.789 12.516 -13.781 1 96.19 245 GLU B C 1
ATOM 3838 O O . GLU B 1 245 ? -13.352 11.828 -14.641 1 96.19 245 GLU B O 1
ATOM 3843 N N . GLU B 1 246 ? -12.266 13.625 -14.016 1 96.06 246 GLU B N 1
ATOM 3844 C CA . GLU B 1 246 ? -12.312 14.227 -15.352 1 96.06 246 GLU B CA 1
ATOM 3845 C C . GLU B 1 246 ? -11.523 13.391 -16.359 1 96.06 246 GLU B C 1
ATOM 3847 O O . GLU B 1 246 ? -11.805 13.438 -17.562 1 96.06 246 GLU B O 1
ATOM 3852 N N . SER B 1 247 ? -10.594 12.602 -15.891 1 94.5 247 SER B N 1
ATOM 3853 C CA . SER B 1 247 ? -9.711 11.852 -16.766 1 94.5 247 SER B CA 1
ATOM 3854 C C . SER B 1 247 ? -10.188 10.414 -16.938 1 94.5 247 SER B C 1
ATOM 3856 O O . SER B 1 247 ? -9.57 9.625 -17.656 1 94.5 247 SER B O 1
ATOM 3858 N N . GLY B 1 248 ? -11.273 9.992 -16.25 1 94.25 248 GLY B N 1
ATOM 3859 C CA . GLY B 1 248 ? -11.766 8.625 -16.328 1 94.25 248 GLY B CA 1
ATOM 3860 C C . GLY B 1 248 ? -10.883 7.633 -15.602 1 94.25 248 GLY B C 1
ATOM 3861 O O . GLY B 1 248 ? -10.688 6.508 -16.062 1 94.25 248 GLY B O 1
ATOM 3862 N N . PHE B 1 249 ? -10.328 8.055 -14.531 1 96.5 249 PHE B N 1
ATOM 3863 C CA . PHE B 1 249 ? -9.344 7.312 -13.742 1 96.5 249 PHE B CA 1
ATOM 3864 C C . PHE B 1 249 ? -9.906 5.957 -13.32 1 96.5 249 PHE B C 1
ATOM 3866 O O . PHE B 1 249 ? -9.266 4.926 -13.531 1 96.5 249 PHE B O 1
ATOM 3873 N N . ARG B 1 250 ? -11.141 5.906 -12.828 1 96.12 250 ARG B N 1
ATOM 3874 C CA . ARG B 1 250 ? -11.75 4.664 -12.367 1 96.12 250 ARG B CA 1
ATOM 3875 C C . ARG B 1 250 ? -11.945 3.686 -13.516 1 96.12 250 ARG B C 1
ATOM 3877 O O . ARG B 1 250 ? -11.609 2.506 -13.398 1 96.12 250 ARG B O 1
ATOM 3884 N N . GLY B 1 251 ? -12.422 4.172 -14.57 1 96.5 251 GLY B N 1
ATOM 3885 C CA . GLY B 1 251 ? -12.664 3.338 -15.734 1 96.5 251 GLY B CA 1
ATOM 3886 C C . GLY B 1 251 ? -11.414 2.674 -16.266 1 96.5 251 GLY B C 1
ATOM 3887 O O . GLY B 1 251 ? -11.461 1.539 -16.75 1 96.5 251 GLY B O 1
ATOM 3888 N N . SER B 1 252 ? -10.305 3.393 -16.188 1 97.06 252 SER B N 1
ATOM 3889 C CA . SER B 1 252 ? -9.039 2.857 -16.672 1 97.06 252 SER B CA 1
ATOM 3890 C C . SER B 1 252 ? -8.648 1.593 -15.922 1 97.06 252 SER B C 1
ATOM 3892 O O . SER B 1 252 ? -8.234 0.604 -16.531 1 97.06 252 SER B O 1
ATOM 3894 N N . LEU B 1 253 ? -8.781 1.593 -14.633 1 97.62 253 LEU B N 1
ATOM 3895 C CA . LEU B 1 253 ? -8.398 0.449 -13.812 1 97.62 253 LEU B CA 1
ATOM 3896 C C . LEU B 1 253 ? -9.375 -0.708 -14 1 97.62 253 LEU B C 1
ATOM 3898 O O . LEU B 1 253 ? -8.969 -1.871 -14.031 1 97.62 253 LEU B O 1
ATOM 3902 N N . ILE B 1 254 ? -10.664 -0.418 -14.125 1 97.56 254 ILE B N 1
ATOM 3903 C CA . ILE B 1 254 ? -11.656 -1.452 -14.398 1 97.56 254 ILE B CA 1
ATOM 3904 C C . ILE B 1 254 ? -11.336 -2.143 -15.719 1 97.56 254 ILE B C 1
ATOM 3906 O O . ILE B 1 254 ? -11.305 -3.373 -15.797 1 97.56 254 ILE B O 1
ATOM 3910 N N . LYS B 1 255 ? -11.039 -1.342 -16.734 1 97.5 255 LYS B N 1
ATOM 3911 C CA . LYS B 1 255 ? -10.695 -1.886 -18.031 1 97.5 255 LYS B CA 1
ATOM 3912 C C . LYS B 1 255 ? -9.445 -2.758 -17.953 1 97.5 255 LYS B C 1
ATOM 3914 O O . LYS B 1 255 ? -9.344 -3.777 -18.641 1 97.5 255 LYS B O 1
ATOM 3919 N N . ALA B 1 256 ? -8.469 -2.309 -17.188 1 97.81 256 ALA B N 1
ATOM 3920 C CA . ALA B 1 256 ? -7.223 -3.062 -17.031 1 97.81 256 ALA B CA 1
ATOM 3921 C C . ALA B 1 256 ? -7.492 -4.453 -16.469 1 97.81 256 ALA B C 1
ATOM 3923 O O . ALA B 1 256 ? -7 -5.453 -16.984 1 97.81 256 ALA B O 1
ATOM 3924 N N . VAL B 1 257 ? -8.289 -4.547 -15.383 1 97.25 257 VAL B N 1
ATOM 3925 C CA . VAL B 1 257 ? -8.594 -5.828 -14.75 1 97.25 257 VAL B CA 1
ATOM 3926 C C . VAL B 1 257 ? -9.375 -6.711 -15.719 1 97.25 257 VAL B C 1
ATOM 3928 O O . VAL B 1 257 ? -9.094 -7.906 -15.844 1 97.25 257 VAL B O 1
ATOM 3931 N N . CYS B 1 258 ? -10.328 -6.117 -16.438 1 97.25 258 CYS B N 1
ATOM 3932 C CA . CYS B 1 258 ? -11.125 -6.867 -17.391 1 97.25 258 CYS B CA 1
ATOM 3933 C C . CYS B 1 258 ? -10.258 -7.418 -18.516 1 97.25 258 CYS B C 1
ATOM 3935 O O . CYS B 1 258 ? -10.344 -8.602 -18.859 1 97.25 258 CYS B O 1
ATOM 3937 N N . ALA B 1 259 ? -9.422 -6.57 -19.078 1 97 259 ALA B N 1
ATOM 3938 C CA . ALA B 1 259 ? -8.547 -6.977 -20.172 1 97 259 ALA B CA 1
ATOM 3939 C C . ALA B 1 259 ? -7.586 -8.078 -19.734 1 97 259 ALA B C 1
ATOM 3941 O O . ALA B 1 259 ? -7.359 -9.047 -20.453 1 97 259 ALA B O 1
ATOM 3942 N N . ALA B 1 260 ? -6.996 -7.895 -18.578 1 96.44 260 ALA B N 1
ATOM 3943 C CA . ALA B 1 260 ? -6.059 -8.883 -18.047 1 96.44 260 ALA B CA 1
ATOM 3944 C C . ALA B 1 260 ? -6.758 -10.203 -17.781 1 96.44 260 ALA B C 1
ATOM 3946 O O . ALA B 1 260 ? -6.188 -11.273 -18 1 96.44 260 ALA B O 1
ATOM 3947 N N . THR B 1 261 ? -7.969 -10.133 -17.203 1 95.25 261 THR B N 1
ATOM 3948 C CA . THR B 1 261 ? -8.734 -11.344 -16.938 1 95.25 261 THR B CA 1
ATOM 3949 C C . THR B 1 261 ? -9.008 -12.109 -18.219 1 95.25 261 THR B C 1
ATOM 3951 O O . THR B 1 261 ? -8.836 -13.328 -18.281 1 95.25 261 THR B O 1
ATOM 3954 N N . GLU B 1 262 ? -9.43 -11.43 -19.219 1 94.94 262 GLU B N 1
ATOM 3955 C CA . GLU B 1 262 ? -9.703 -12.047 -20.516 1 94.94 262 GLU B CA 1
ATOM 3956 C C . GLU B 1 262 ? -8.445 -12.68 -21.094 1 94.94 262 GLU B C 1
ATOM 3958 O O . GLU B 1 262 ? -8.492 -13.781 -21.641 1 94.94 262 GLU B O 1
ATOM 3963 N N . ARG B 1 263 ? -7.344 -11.984 -21.031 1 94 263 ARG B N 1
ATOM 3964 C CA . ARG B 1 263 ? -6.082 -12.523 -21.531 1 94 263 ARG B CA 1
ATOM 3965 C C . ARG B 1 263 ? -5.652 -13.75 -20.734 1 94 263 ARG B C 1
ATOM 3967 O O . ARG B 1 263 ? -5.121 -14.711 -21.297 1 94 263 ARG B O 1
ATOM 3974 N N . ALA B 1 264 ? -5.801 -13.742 -19.422 1 91.62 264 ALA B N 1
ATOM 3975 C CA . ALA B 1 264 ? -5.48 -14.891 -18.578 1 91.62 264 ALA B CA 1
ATOM 3976 C C . ALA B 1 264 ? -6.258 -16.125 -19.016 1 91.62 264 ALA B C 1
ATOM 3978 O O . ALA B 1 264 ? -5.699 -17.219 -19.078 1 91.62 264 ALA B O 1
ATOM 3979 N N . LYS B 1 265 ? -7.539 -15.953 -19.328 1 91.31 265 LYS B N 1
ATOM 3980 C CA . LYS B 1 265 ? -8.367 -17.047 -19.844 1 91.31 265 LYS B CA 1
ATOM 3981 C C . LYS B 1 265 ? -7.816 -17.578 -21.156 1 91.31 265 LYS B C 1
ATOM 3983 O O . LYS B 1 265 ? -7.75 -18.781 -21.359 1 91.31 265 LYS B O 1
ATOM 3988 N N . ALA B 1 266 ? -7.402 -16.656 -21.953 1 91.81 266 ALA B N 1
ATOM 3989 C CA . ALA B 1 266 ? -6.93 -17 -23.297 1 91.81 266 ALA B CA 1
ATOM 3990 C C . ALA B 1 266 ? -5.621 -17.781 -23.219 1 91.81 266 ALA B C 1
ATOM 3992 O O . ALA B 1 266 ? -5.352 -18.625 -24.078 1 91.81 266 ALA B O 1
ATOM 3993 N N . LEU B 1 267 ? -4.77 -17.531 -22.297 1 89 267 LEU B N 1
ATOM 3994 C CA . LEU B 1 267 ? -3.498 -18.219 -22.125 1 89 267 LEU B CA 1
ATOM 3995 C C . LEU B 1 267 ? -3.719 -19.719 -21.906 1 89 267 LEU B C 1
ATOM 3997 O O . LEU B 1 267 ? -2.879 -20.531 -22.281 1 89 267 LEU B O 1
ATOM 4001 N N . GLY B 1 268 ? -4.824 -20.141 -21.25 1 85.38 268 GLY B N 1
ATOM 4002 C CA . GLY B 1 268 ? -5.137 -21.531 -20.984 1 85.38 268 GLY B CA 1
ATOM 4003 C C . GLY B 1 268 ? -5.73 -22.266 -22.172 1 85.38 268 GLY B C 1
ATOM 4004 O O . GLY B 1 268 ? -5.727 -23.484 -22.219 1 85.38 268 GLY B O 1
ATOM 4005 N N . TYR B 1 269 ? -6.207 -21.562 -23.109 1 82.19 269 TYR B N 1
ATOM 4006 C CA . TYR B 1 269 ? -6.867 -22.172 -24.266 1 82.19 269 TYR B CA 1
ATOM 4007 C C . TYR B 1 269 ? -5.848 -22.812 -25.203 1 82.19 269 TYR B C 1
ATOM 4009 O O . TYR B 1 269 ? -6.215 -23.531 -26.125 1 82.19 269 TYR B O 1
ATOM 4017 N N . ASN B 1 270 ? -4.711 -22.656 -24.891 1 72.44 270 ASN B N 1
ATOM 4018 C CA . ASN B 1 270 ? -3.699 -23.312 -25.734 1 72.44 270 ASN B CA 1
ATOM 4019 C C . ASN B 1 270 ? -3.455 -24.75 -25.297 1 72.44 270 ASN B C 1
ATOM 4021 O O . ASN B 1 270 ? -2.314 -25.219 -25.297 1 72.44 270 ASN B O 1
ATOM 4025 N N . GLY B 1 271 ? -4.508 -25.375 -24.797 1 75.56 271 GLY B N 1
ATOM 4026 C CA . GLY B 1 271 ? -4.484 -26.797 -24.5 1 75.56 271 GLY B CA 1
ATOM 4027 C C . GLY B 1 271 ? -4.348 -27.109 -23.016 1 75.56 271 GLY B C 1
ATOM 4028 O O . GLY B 1 271 ? -4.082 -28.25 -22.641 1 75.56 271 GLY B O 1
ATOM 4029 N N . THR B 1 272 ? -4.32 -26.094 -22.234 1 81.75 272 THR B N 1
ATOM 4030 C CA . THR B 1 272 ? -4.156 -26.344 -20.797 1 81.75 272 THR B CA 1
ATOM 4031 C C . THR B 1 272 ? -5.461 -26.078 -20.062 1 81.75 272 THR B C 1
ATOM 4033 O O . THR B 1 272 ? -5.449 -25.766 -18.859 1 81.75 272 THR B O 1
ATOM 4036 N N . ARG B 1 273 ? -6.562 -25.969 -20.844 1 83.94 273 ARG B N 1
ATOM 4037 C CA . ARG B 1 273 ? -7.906 -25.891 -20.297 1 83.94 273 ARG B CA 1
ATOM 4038 C C . ARG B 1 273 ? -8.82 -26.938 -20.891 1 83.94 273 ARG B C 1
ATOM 4040 O O . ARG B 1 273 ? -8.617 -27.375 -22.031 1 83.94 273 ARG B O 1
#